Protein AF-A1DJD5-F1 (afdb_monomer_lite)

Sequence (622 aa):
MVFSSWSSSVPFLKWPAELFSNVLQCFPTTRTSRRESGWFGADLGDAKRENSIMDDLEFVRVWFTDTKLSPEAAVWHHALDDVVKLIVPLPCQGGYIKYKKLADIAVDKDGVERVRRRYEAVRSLPLGSEDPMVVAQKPRDLTLKRVEACKQLLDAYHGRLAENDFDDQGRTWLERRLQWIVKELDTLQNSVQTVRIWYPICRRPLMRDAEIKGIGDVILAEVHLEDPSNVYAPVYSNRRPAGAMLVDLAVLPEHAATVRSKYLPVKNFAPFSGDDPLVYLDPGDDTDLKRALAFRKIISRYDRARRIRQSRGQIPGPENELISNWFSKCMTELEGRIKAIHGYETIRVWCSSHQKHPMASVRSKGLHDVVRAAVPLQDPNYRRVADDKTVHPEGAILVELAVHEEGVRRVVRQYGPPGFFPMSDDDPVVLSQPGKTMEDKRIAAYADLLGRYSRYLREERLGPMAKVWVAERLAGIENELSVIHPNRLETIRIRCPRYQSHPWEIIQKLDLGDVVREVVPLEDRLISQESIQVDLAVEPSGISRVGQLCELVKFQRLSEDDPIIQMQPDGDPHMRKFNGYNHVLRQFKEARALRQIDGALMFWYEKEIMDLESRIRRLGYV

pLDDT: mean 74.81, std 18.0, range [21.97, 95.5]

Radius of gyration: 34.02 Å; chains: 1; bounding box: 76×80×105 Å

Secondary structure (DSSP, 8-state):
-------------------------------------------S--TTTHHHHTT-EEEEEEEE--SSS-HHHHHHTTT-TTTEEEEEEEEEE-SS-TTPEEEEEEEEGGGHHHHHHHSEE--SPTTSTT-HHHHT-S-SSHHHHHHHHHHHHHHHHHHHHHH--S-HHHHHHHHHHHHHHHHHHHHHHT-PEEEEEEEETTS--HHHHHHHTT-TTSEEEEEE-S-GGGGGS---STTSPTTEEEEEEEE-TTTHHHHHHHSEE-TTPPTTSTTSHHHHTS-SS-HHHHHHHHHHHHHHHHHHHHHHHHHT-PPPSHHHHHHHHHHHHHHHHHHHHHHHHH-EEEEEEEEETTSSSHHHHHHHTT-TTTEEEEEE-S-TT-PPPTT--S-PPTTEEEEEEEEEGGGHHHHHHHH---SS-TTSTT-HHHHTS--SSHHHHHHHHHHHHHHHHHHHHHHS---HHHHHHHHHHHHHHHHHHHHHS----EEEEEEEE-SS--HHHHHHHTT-TTTEEEEEE-S-TTS--SEEEEEEEE-TTTHHHHHHHSEE--S-TTSTT-HHHHTSPSS-HHHHHHHHHHHHHHHHHHHHHH----HHHHHHHHHHHHHHHHHHHHTT--

Organism: Neosartorya fischeri (strain ATCC 1020 / DSM 3700 / CBS 544.65 / FGSC A1164 / JCM 1740 / NRRL 181 / WB 181) (NCBI:txid331117)

Foldseek 3Di:
DDDDDDDDDDDDDDDDDDDDDDDDDDDDDDDDDDDDDDDDDDDPPPPVPVVVVLVQWDKWKFKDQAQVDDPVRVCVVLVLVVWWQDKQWAPFADPPRRRITIIMTITGNVSRVVCVVRTVTDPDDVLDQPHRQLVPDDDPDSLQSSLNSLVSVLVSLVVRLVVVPHDVSVNVVSVVVNVVSVVVNVCSLQQWDKFKFWDQPVPDPPLVLCVVLVRSVFFLFKFFLDDLLCLPPPPPDPQHDRRIGIMITGGGPVCSVVVCVSGPGNPPDPPLDLPHPLLVPDDDDDSLLSSLVSLVSRLLRLVLRLVLQVVVPDDDGSSNSSSVSVSVVSNVVSVVSNCVSLQWDKAKFWAALVDVASVVSCVVLVNVVFWQDKFFLDDSPDDDDPPDPQPHDPRTTIIIIGGHPVCPVVVCVRGPHRPDDPLDLSDPLQVVADDPDSLRSSLRSLVSLLVRLVCCLPPDPGDSSSNSVSVVSNVVSVVVNLVSPVAQWDKFKFKAFPPPDDPVVLCVVLVNPVFWPDWQWQDDPPDDDRITMIITGGGPVCPVSCVVRTHTDPDDPLDLPHVLLVPDPDDDSLVSSLVSLVSNLVSLVVRCSVRVGTSNVVVVSVVSNVVSVVVNVVSVPD

Structure (mmCIF, N/CA/C/O backbone):
data_AF-A1DJD5-F1
#
_entry.id   AF-A1DJD5-F1
#
loop_
_atom_site.group_PDB
_atom_site.id
_atom_site.type_symbol
_atom_site.label_atom_id
_atom_site.label_alt_id
_atom_site.label_comp_id
_atom_site.label_asym_id
_atom_site.label_entity_id
_atom_site.label_seq_id
_atom_site.pdbx_PDB_ins_code
_atom_site.Cartn_x
_atom_site.Cartn_y
_atom_site.Cartn_z
_atom_site.occupancy
_atom_site.B_iso_or_equiv
_atom_site.auth_seq_id
_atom_site.auth_comp_id
_atom_site.auth_asym_id
_atom_site.auth_atom_id
_atom_site.pdbx_PDB_model_num
ATOM 1 N N . MET A 1 1 ? -11.455 51.670 11.352 1.00 24.66 1 MET A N 1
ATOM 2 C CA . MET A 1 1 ? -12.186 51.792 10.069 1.00 24.66 1 MET A CA 1
ATOM 3 C C . MET A 1 1 ? -12.316 50.372 9.504 1.00 24.66 1 MET A C 1
ATOM 5 O O . MET A 1 1 ? -11.353 49.640 9.667 1.00 24.66 1 MET A O 1
ATOM 9 N N . VAL A 1 2 ? -13.462 49.827 9.060 1.00 21.97 2 VAL A N 1
ATOM 10 C CA . VAL A 1 2 ? -14.613 50.386 8.300 1.00 21.97 2 VAL A CA 1
ATOM 11 C C . VAL A 1 2 ? -14.213 50.634 6.832 1.00 21.97 2 VAL A C 1
ATOM 13 O O . VAL A 1 2 ? -13.339 51.462 6.626 1.00 21.97 2 VAL A O 1
ATOM 16 N N . PHE A 1 3 ? -14.770 49.976 5.797 1.00 22.42 3 PHE A N 1
ATOM 17 C CA . PHE A 1 3 ? -15.820 48.927 5.741 1.00 22.42 3 PHE A CA 1
ATOM 18 C C . PHE A 1 3 ? -15.825 48.208 4.359 1.00 22.42 3 PHE A C 1
ATOM 20 O O . PHE A 1 3 ? -15.848 48.904 3.351 1.00 22.42 3 PHE A O 1
ATOM 27 N N . SER A 1 4 ? -16.003 46.873 4.310 1.00 23.47 4 SER A N 1
ATOM 28 C CA . SER A 1 4 ? -16.688 46.117 3.212 1.00 23.47 4 SER A CA 1
ATOM 29 C C . SER A 1 4 ? -16.109 46.179 1.758 1.00 23.47 4 SER A C 1
ATOM 31 O O . SER A 1 4 ? -15.113 46.851 1.536 1.00 23.47 4 SER A O 1
ATOM 33 N N . SER A 1 5 ? -16.602 45.469 0.720 1.00 23.22 5 SER A N 1
ATOM 34 C CA . SER A 1 5 ? -17.782 44.580 0.550 1.00 23.22 5 SER A CA 1
ATOM 35 C C . SER A 1 5 ? -17.567 43.467 -0.522 1.00 23.22 5 SER A C 1
ATOM 37 O O . SER A 1 5 ? -16.510 43.404 -1.144 1.00 23.22 5 SER A O 1
ATOM 39 N N . TRP A 1 6 ? -18.564 42.580 -0.697 1.00 23.50 6 TRP A N 1
ATOM 40 C CA . TRP A 1 6 ? -18.697 41.510 -1.722 1.00 23.50 6 TRP A CA 1
ATOM 41 C C . TRP A 1 6 ? -18.630 42.034 -3.186 1.00 23.50 6 TRP A C 1
ATOM 43 O O . TRP A 1 6 ? -18.675 43.238 -3.390 1.00 23.50 6 TRP A O 1
ATOM 53 N N . SER A 1 7 ? -18.525 41.247 -4.272 1.00 21.98 7 SER A N 1
ATOM 54 C CA . SER A 1 7 ? -19.247 40.008 -4.663 1.00 21.98 7 SER A CA 1
ATOM 55 C C . SER A 1 7 ? -18.578 39.352 -5.894 1.00 21.98 7 SER A C 1
ATOM 57 O O . SER A 1 7 ? -18.261 40.051 -6.848 1.00 21.98 7 SER A O 1
ATOM 59 N N . SER A 1 8 ? -18.214 38.064 -5.910 1.00 24.05 8 SER A N 1
ATOM 60 C CA . SER A 1 8 ? -19.043 36.883 -6.252 1.00 24.05 8 SER A CA 1
ATOM 61 C C . SER A 1 8 ? -19.741 36.886 -7.632 1.00 24.05 8 SER A C 1
ATOM 63 O O . SER A 1 8 ? -20.868 37.361 -7.750 1.00 24.05 8 SER A O 1
ATOM 65 N N . SER A 1 9 ? -19.138 36.242 -8.642 1.00 22.78 9 SER A N 1
ATOM 66 C CA . SER A 1 9 ? -19.851 35.466 -9.684 1.00 22.78 9 SER A CA 1
ATOM 67 C C . SER A 1 9 ? -18.887 34.598 -10.518 1.00 22.78 9 SER A C 1
ATOM 69 O O . SER A 1 9 ? -17.707 34.912 -10.641 1.00 22.78 9 SER A O 1
ATOM 71 N N . VAL A 1 10 ? -19.400 33.492 -11.070 1.00 28.06 10 VAL A N 1
ATOM 72 C CA . VAL A 1 10 ? -18.740 32.591 -12.037 1.00 28.06 10 VAL A CA 1
ATOM 73 C C . VAL A 1 10 ? -19.784 32.250 -13.102 1.00 28.06 10 VAL A C 1
ATOM 75 O O . VAL A 1 10 ? -20.898 31.872 -12.733 1.00 28.06 10 VAL A O 1
ATOM 78 N N . PRO A 1 11 ? -19.469 32.392 -14.403 1.00 30.88 11 PRO A N 1
ATOM 79 C CA . PRO A 1 11 ? -19.677 31.249 -15.299 1.00 30.88 11 PRO A CA 1
ATOM 80 C C . PRO A 1 11 ? -18.673 31.124 -16.468 1.00 30.88 11 PRO A C 1
ATOM 82 O O . PRO A 1 11 ? -18.339 32.092 -17.134 1.00 30.88 11 PRO A O 1
ATOM 85 N N . PHE A 1 12 ? -18.296 29.871 -16.742 1.00 23.23 12 PHE A N 1
ATOM 86 C CA . PHE A 1 12 ? -18.149 29.222 -18.059 1.00 23.23 12 PHE A CA 1
ATOM 87 C C . PHE A 1 12 ? -17.576 29.955 -19.303 1.00 23.23 12 PHE A C 1
ATOM 89 O O . PHE A 1 12 ? -18.143 30.913 -19.815 1.00 23.23 12 PHE A O 1
ATOM 96 N N . LEU A 1 13 ? -16.688 29.192 -19.965 1.00 24.34 13 LEU A N 1
ATOM 97 C CA . LEU A 1 13 ? -16.557 28.988 -21.424 1.00 24.34 13 LEU A CA 1
ATOM 98 C C . LEU A 1 13 ? -15.746 29.963 -22.304 1.00 24.34 13 LEU A C 1
ATOM 100 O O . LEU A 1 13 ? -15.807 31.178 -22.191 1.00 24.34 13 LEU A O 1
ATOM 104 N N . LYS A 1 14 ? -15.152 29.313 -23.322 1.00 23.42 14 LYS A N 1
ATOM 105 C CA . LYS A 1 14 ? -14.666 29.796 -24.629 1.00 23.42 14 LYS A CA 1
ATOM 106 C C . LYS A 1 14 ? -13.317 30.532 -24.700 1.00 23.42 14 LYS A C 1
ATOM 108 O O . LYS A 1 14 ? -13.156 31.666 -24.271 1.00 23.42 14 LYS A O 1
ATOM 113 N N . TRP A 1 15 ? -12.409 29.881 -25.436 1.00 28.31 15 TRP A N 1
ATOM 114 C CA . TRP A 1 15 ? -11.473 30.509 -26.380 1.00 28.31 15 TRP A CA 1
ATOM 115 C C . TRP A 1 15 ? -12.138 31.652 -27.166 1.00 28.31 15 TRP A C 1
ATOM 117 O O . TRP A 1 15 ? -13.310 31.545 -27.543 1.00 28.31 15 TRP A O 1
ATOM 127 N N . PRO A 1 16 ? -11.343 32.642 -27.581 1.00 30.08 16 PRO A N 1
ATOM 128 C CA . PRO A 1 16 ? -11.193 32.819 -29.025 1.00 30.08 16 PRO A CA 1
ATOM 129 C C . PRO A 1 16 ? -9.729 32.747 -29.480 1.00 30.08 16 PRO A C 1
ATOM 131 O O . PRO A 1 16 ? -8.800 32.800 -28.675 1.00 30.08 16 PRO A O 1
ATOM 134 N N . ALA A 1 17 ? -9.556 32.615 -30.793 1.00 25.42 17 ALA A N 1
ATOM 135 C CA . ALA A 1 17 ? -8.291 32.828 -31.489 1.00 25.42 17 ALA A CA 1
ATOM 136 C C . ALA A 1 17 ? -8.179 34.296 -31.971 1.00 25.42 17 ALA A C 1
ATOM 138 O O . ALA A 1 17 ? -8.993 35.137 -31.595 1.00 25.42 17 ALA A O 1
ATOM 139 N N . GLU A 1 18 ? -7.226 34.535 -32.879 1.00 24.84 18 GLU A N 1
ATOM 140 C CA . GLU A 1 18 ? -6.968 35.767 -33.648 1.00 24.84 18 GLU A CA 1
ATOM 141 C C . GLU A 1 18 ? -6.080 36.854 -33.011 1.00 24.84 18 GLU A C 1
ATOM 143 O O . GLU A 1 18 ? -5.859 36.910 -31.805 1.00 24.84 18 GLU A O 1
ATOM 148 N N . LEU A 1 19 ? -5.587 37.717 -33.915 1.00 24.62 19 LEU A N 1
ATOM 149 C CA . LEU A 1 19 ? -4.573 38.773 -33.780 1.00 24.62 19 LEU A CA 1
ATOM 150 C C . LEU A 1 19 ? -3.122 38.250 -33.612 1.00 24.62 19 LEU A C 1
ATOM 152 O O . LEU A 1 19 ? -2.818 37.519 -32.680 1.00 24.62 19 LEU A O 1
ATOM 156 N N . PHE A 1 20 ? -2.157 38.581 -34.482 1.00 24.91 20 PHE A N 1
ATOM 157 C CA . PHE A 1 20 ? -2.116 39.607 -35.544 1.00 24.91 20 PHE A CA 1
ATOM 158 C C . PHE A 1 20 ? -1.766 39.063 -36.941 1.00 24.91 20 PHE A C 1
ATOM 160 O O . PHE A 1 20 ? -1.206 37.982 -37.094 1.00 24.91 20 PHE A O 1
ATOM 167 N N . SER A 1 21 ? -2.085 39.865 -37.963 1.00 23.66 21 SER A N 1
ATOM 168 C CA . SER A 1 21 ? -1.764 39.644 -39.380 1.00 23.66 21 SER A CA 1
ATOM 169 C C . SER A 1 21 ? -1.191 40.928 -40.004 1.00 23.66 21 SER A C 1
ATOM 171 O O . SER A 1 21 ? -1.420 42.015 -39.468 1.00 23.66 21 SER A O 1
ATOM 173 N N . ASN A 1 22 ? -0.529 40.800 -41.164 1.00 24.27 22 ASN A N 1
ATOM 174 C CA . ASN A 1 22 ? 0.211 41.839 -41.911 1.00 24.27 22 ASN A CA 1
ATOM 175 C C . ASN A 1 22 ? 1.535 42.255 -41.217 1.00 24.27 22 ASN A C 1
ATOM 177 O O . ASN A 1 22 ? 1.648 42.196 -40.000 1.00 24.27 22 ASN A O 1
ATOM 181 N N . VAL A 1 23 ? 2.621 42.621 -41.913 1.00 24.23 23 VAL A N 1
ATOM 182 C CA . VAL A 1 23 ? 2.750 43.440 -43.142 1.00 24.23 23 VAL A CA 1
ATOM 183 C C . VAL A 1 23 ? 3.445 42.704 -44.307 1.00 24.23 23 VAL A C 1
ATOM 185 O O . VAL A 1 23 ? 4.134 41.707 -44.116 1.00 24.23 23 VAL A O 1
ATOM 188 N N . LEU A 1 24 ? 3.239 43.204 -45.532 1.00 23.75 24 LEU A N 1
ATOM 189 C CA . LEU A 1 24 ? 3.688 42.635 -46.810 1.00 23.75 24 LEU A CA 1
ATOM 190 C C . LEU A 1 24 ? 4.757 43.499 -47.524 1.00 23.75 24 LEU A C 1
ATOM 192 O O . LEU A 1 24 ? 4.820 44.704 -47.314 1.00 23.75 24 LEU A O 1
ATOM 196 N N . GLN A 1 25 ? 5.463 42.863 -48.472 1.00 25.53 25 GLN A N 1
ATOM 197 C CA . GLN A 1 25 ? 6.213 43.431 -49.616 1.00 25.53 25 GLN A CA 1
ATOM 198 C C . GLN A 1 25 ? 7.536 44.196 -49.380 1.00 25.53 25 GLN A C 1
ATOM 200 O O . GLN A 1 25 ? 7.560 45.338 -48.941 1.00 25.53 25 GLN A O 1
ATOM 205 N N . CYS A 1 26 ? 8.620 43.619 -49.920 1.00 22.16 26 CYS A N 1
ATOM 206 C CA . CYS A 1 26 ? 9.305 44.166 -51.104 1.00 22.16 26 CYS A CA 1
ATOM 207 C C . CYS A 1 26 ? 10.002 43.031 -51.903 1.00 22.16 26 CYS A C 1
ATOM 209 O O . CYS A 1 26 ? 10.323 41.986 -51.345 1.00 22.16 26 CYS A O 1
ATOM 211 N N . PHE A 1 27 ? 10.173 43.215 -53.216 1.00 22.50 27 PHE A N 1
ATOM 212 C CA . PHE A 1 27 ? 10.623 42.231 -54.234 1.00 22.50 27 PHE A CA 1
ATOM 213 C C . PHE A 1 27 ? 11.872 42.763 -54.992 1.00 22.50 27 PHE A C 1
ATOM 215 O O . PHE A 1 27 ? 12.262 43.897 -54.704 1.00 22.50 27 PHE A O 1
ATOM 222 N N . PRO A 1 28 ? 12.454 42.088 -56.022 1.00 35.75 28 PRO A N 1
ATOM 223 C CA . PRO A 1 28 ? 12.360 40.691 -56.510 1.00 35.75 28 PRO A CA 1
ATOM 224 C C . PRO A 1 28 ? 13.765 40.005 -56.405 1.00 35.75 28 PRO A C 1
ATOM 226 O O . PRO A 1 28 ? 14.540 40.435 -55.562 1.00 35.75 28 PRO A O 1
ATOM 229 N N . THR A 1 29 ? 14.276 38.976 -57.116 1.00 24.52 29 THR A N 1
ATOM 230 C CA . THR A 1 29 ? 13.919 37.948 -58.152 1.00 24.52 29 THR A CA 1
ATOM 231 C C . THR A 1 29 ? 14.972 36.807 -57.968 1.00 24.52 29 THR A C 1
ATOM 233 O O . THR A 1 29 ? 15.960 37.043 -57.284 1.00 24.52 29 THR A O 1
ATOM 236 N N . THR A 1 30 ? 14.985 35.573 -58.500 1.00 25.64 30 THR A N 1
ATOM 237 C CA . THR A 1 30 ? 14.272 34.748 -59.519 1.00 25.64 30 THR A CA 1
ATOM 238 C C . THR A 1 30 ? 14.406 33.263 -59.032 1.00 25.64 30 THR A C 1
ATOM 240 O O . THR A 1 30 ? 14.852 33.070 -57.909 1.00 25.64 30 THR A O 1
ATOM 243 N N . ARG A 1 31 ? 14.113 32.135 -59.710 1.00 23.70 31 ARG A N 1
ATOM 244 C CA . ARG A 1 31 ? 13.677 31.745 -61.075 1.00 23.70 31 ARG A CA 1
ATOM 245 C C . ARG A 1 31 ? 12.742 30.516 -60.960 1.00 23.70 31 ARG A C 1
ATOM 247 O O . ARG A 1 31 ? 12.604 29.944 -59.887 1.00 23.70 31 ARG A O 1
ATOM 254 N N . THR A 1 32 ? 12.101 30.103 -62.052 1.00 25.36 32 THR A N 1
ATOM 255 C CA . THR A 1 32 ? 10.982 29.138 -62.069 1.00 25.36 32 THR A CA 1
ATOM 256 C C . THR A 1 32 ? 11.310 27.748 -62.623 1.00 25.36 32 THR A C 1
ATOM 258 O O . THR A 1 32 ? 11.964 27.636 -63.659 1.00 25.36 32 THR A O 1
ATOM 261 N N . SER A 1 33 ? 10.652 26.729 -62.068 1.00 25.64 33 SER A N 1
ATOM 262 C CA . SER A 1 33 ? 10.104 25.581 -62.809 1.00 25.64 33 SER A CA 1
ATOM 263 C C . SER A 1 33 ? 8.761 25.192 -62.166 1.00 25.64 33 SER A C 1
ATOM 265 O O . SER A 1 33 ? 8.623 25.308 -60.950 1.00 25.64 33 SER A O 1
ATOM 267 N N . ARG A 1 34 ? 7.744 24.831 -62.964 1.00 27.25 34 ARG A N 1
ATOM 268 C CA . ARG A 1 34 ? 6.338 24.673 -62.529 1.00 27.25 34 ARG A CA 1
ATOM 269 C C . ARG A 1 34 ? 5.587 23.682 -63.423 1.00 27.25 34 ARG A C 1
ATOM 271 O O . ARG A 1 34 ? 5.551 23.891 -64.633 1.00 27.25 34 ARG A O 1
ATOM 278 N N . ARG A 1 35 ? 4.931 22.691 -62.808 1.00 27.03 35 ARG A N 1
ATOM 279 C CA . ARG A 1 35 ? 3.678 22.033 -63.246 1.00 27.03 35 ARG A CA 1
ATOM 280 C C . ARG A 1 35 ? 3.203 21.121 -62.106 1.00 27.03 35 ARG A C 1
ATOM 282 O O . ARG A 1 35 ? 3.873 20.145 -61.809 1.00 27.03 35 ARG A O 1
ATOM 289 N N . GLU A 1 36 ? 2.297 21.563 -61.239 1.00 27.17 36 GLU A N 1
ATOM 290 C CA . GLU A 1 36 ? 0.848 21.811 -61.423 1.00 27.17 36 GLU A CA 1
ATOM 291 C C . GLU A 1 36 ? -0.002 20.570 -61.141 1.00 27.17 36 GLU A C 1
ATOM 293 O O . GLU A 1 36 ? -0.012 19.604 -61.898 1.00 27.17 36 GLU A O 1
ATOM 298 N N . SER A 1 37 ? -0.743 20.651 -60.038 1.00 32.41 37 SER A N 1
ATOM 299 C CA . SER A 1 37 ? -1.815 19.744 -59.654 1.00 32.41 37 SER A CA 1
ATOM 300 C C . SER A 1 37 ? -3.123 20.095 -60.371 1.00 32.41 37 SER A C 1
ATOM 302 O O . SER A 1 37 ? -3.439 21.267 -60.582 1.00 32.41 37 SER A O 1
ATOM 304 N N . GLY A 1 38 ? -3.916 19.072 -60.694 1.00 24.62 38 GLY A N 1
ATOM 305 C CA . GLY A 1 38 ? -5.358 19.211 -60.911 1.00 24.62 38 GLY A CA 1
ATOM 306 C C . GLY A 1 38 ? -6.099 19.038 -59.583 1.00 24.62 38 GLY A C 1
ATOM 307 O O . GLY A 1 38 ? -5.654 18.270 -58.733 1.00 24.62 38 GLY A O 1
ATOM 308 N N . TRP A 1 39 ? -7.205 19.756 -59.391 1.00 32.03 39 TRP A N 1
ATOM 309 C CA . TRP A 1 39 ? -8.000 19.752 -58.155 1.00 32.03 39 TRP A CA 1
ATOM 310 C C . TRP A 1 39 ? -9.444 19.286 -58.405 1.00 32.03 39 TRP A C 1
ATOM 312 O O . TRP A 1 39 ? -9.936 19.357 -59.528 1.00 32.03 39 TRP A O 1
ATOM 322 N N . PHE A 1 40 ? -10.116 18.927 -57.306 1.00 30.22 40 PHE A N 1
ATOM 323 C CA . PHE A 1 40 ? -11.547 18.621 -57.154 1.00 30.22 40 PHE A CA 1
ATOM 324 C C . PHE A 1 40 ? -12.080 17.281 -57.693 1.00 30.22 40 PHE A C 1
ATOM 326 O O . PHE A 1 40 ? -12.372 17.101 -58.870 1.00 30.22 40 PHE A O 1
ATOM 333 N N . GLY A 1 41 ? -12.369 16.404 -56.732 1.00 26.08 41 GLY A N 1
ATOM 334 C CA . GLY A 1 41 ? -13.349 15.322 -56.782 1.00 26.08 41 GLY A CA 1
ATOM 335 C C . GLY A 1 41 ? -13.634 14.931 -55.332 1.00 26.08 41 GLY A C 1
ATOM 336 O O . GLY A 1 41 ? -12.696 14.613 -54.607 1.00 26.08 41 GLY A O 1
ATOM 337 N N . ALA A 1 42 ? -14.876 15.065 -54.867 1.00 34.59 42 ALA A N 1
ATOM 338 C CA . ALA A 1 42 ? -15.223 14.800 -53.472 1.00 34.59 42 ALA A CA 1
ATOM 339 C C . ALA A 1 42 ? -15.762 13.377 -53.318 1.00 34.59 42 ALA A C 1
ATOM 341 O O . ALA A 1 42 ? -16.681 13.010 -54.045 1.00 34.59 42 ALA A O 1
ATOM 342 N N . ASP A 1 43 ? -15.260 12.632 -52.333 1.00 27.91 43 ASP A N 1
ATOM 343 C CA . ASP A 1 43 ? -15.942 11.437 -51.839 1.00 27.91 43 ASP A CA 1
ATOM 344 C C . ASP A 1 43 ? -15.674 11.222 -50.341 1.00 27.91 43 ASP A C 1
ATOM 346 O O . ASP A 1 43 ? -14.530 11.196 -49.884 1.00 27.91 43 ASP A O 1
ATOM 350 N N . LEU A 1 44 ? -16.744 11.068 -49.558 1.00 35.59 44 LEU A N 1
ATOM 351 C CA . LEU A 1 44 ? -16.693 10.794 -48.114 1.00 35.59 44 LEU A CA 1
ATOM 352 C C . LEU A 1 44 ? -16.522 9.280 -47.886 1.00 35.59 44 LEU A C 1
ATOM 354 O O . LEU A 1 44 ? -17.408 8.616 -47.349 1.00 35.59 44 LEU A O 1
ATOM 358 N N . GLY A 1 45 ? -15.399 8.730 -48.368 1.00 32.97 45 GLY A N 1
ATOM 359 C CA . GLY A 1 45 ? -15.262 7.288 -48.624 1.00 32.97 45 GLY A CA 1
ATOM 360 C C . GLY A 1 45 ? -14.157 6.509 -47.895 1.00 32.97 45 GLY A C 1
ATOM 361 O O . GLY A 1 45 ? -14.327 5.306 -47.717 1.00 32.97 45 GLY A O 1
ATOM 362 N N . ASP A 1 46 ? -13.052 7.133 -47.456 1.00 36.19 46 ASP A N 1
ATOM 363 C CA . ASP A 1 46 ? -11.790 6.387 -47.217 1.00 36.19 46 ASP A CA 1
ATOM 364 C C . ASP A 1 46 ? -11.269 6.290 -45.762 1.00 36.19 46 ASP A C 1
ATOM 366 O O . ASP A 1 46 ? -10.205 5.718 -45.525 1.00 36.19 46 ASP A O 1
ATOM 370 N N . ALA A 1 47 ? -12.061 6.673 -44.749 1.00 39.59 47 ALA A N 1
ATOM 371 C CA . ALA A 1 47 ? -11.715 6.489 -43.320 1.00 39.59 47 ALA A CA 1
ATOM 372 C C . ALA A 1 47 ? -11.532 5.007 -42.883 1.00 39.59 47 ALA A C 1
ATOM 374 O O . ALA A 1 47 ? -11.096 4.708 -41.768 1.00 39.59 47 ALA A O 1
ATOM 375 N N . LYS A 1 48 ? -11.860 4.042 -43.756 1.00 34.69 48 LYS A N 1
ATOM 376 C CA . LYS A 1 48 ? -11.546 2.611 -43.580 1.00 34.69 48 LYS A CA 1
ATOM 377 C C . LYS A 1 48 ? -10.198 2.182 -44.174 1.00 34.69 48 LYS A C 1
ATOM 379 O O . LYS A 1 48 ? -9.757 1.078 -43.873 1.00 34.69 48 LYS A O 1
ATOM 384 N N . ARG A 1 49 ? -9.558 3.016 -44.995 1.00 37.94 49 ARG A N 1
ATOM 385 C CA . ARG A 1 49 ? -8.363 2.681 -45.788 1.00 37.94 49 ARG A CA 1
ATOM 386 C C . ARG A 1 49 ? -7.075 3.235 -45.183 1.00 37.94 49 ARG A C 1
ATOM 388 O O . ARG A 1 49 ? -6.051 2.559 -45.217 1.00 37.94 49 ARG A O 1
ATOM 395 N N . GLU A 1 50 ? -7.149 4.379 -44.505 1.00 38.53 50 GLU A N 1
ATOM 396 C CA . GLU A 1 50 ? -6.085 4.848 -43.598 1.00 38.53 50 GLU A CA 1
ATOM 397 C C . GLU A 1 50 ? -5.759 3.775 -42.541 1.00 38.53 50 GLU A C 1
ATOM 399 O O . GLU A 1 50 ? -4.598 3.464 -42.285 1.00 38.53 50 GLU A O 1
ATOM 404 N N . ASN A 1 51 ? -6.794 3.102 -42.024 1.00 40.41 51 ASN A N 1
ATOM 405 C CA . ASN A 1 51 ? -6.664 1.993 -41.078 1.00 40.41 51 ASN A CA 1
ATOM 406 C C . ASN A 1 51 ? -5.965 0.735 -41.640 1.00 40.41 51 ASN A C 1
ATOM 408 O O . ASN A 1 51 ? -5.533 -0.082 -40.834 1.00 40.41 51 ASN A O 1
ATOM 412 N N . SER A 1 52 ? -5.828 0.558 -42.965 1.00 45.53 52 SER A N 1
ATOM 413 C CA . SER A 1 52 ? -5.073 -0.573 -43.544 1.00 45.53 52 SER A CA 1
ATOM 414 C C . SER A 1 52 ? -3.618 -0.237 -43.881 1.00 45.53 52 SER A C 1
ATOM 416 O O . SER A 1 52 ? -2.768 -1.111 -43.784 1.00 45.53 52 SER A O 1
ATOM 418 N N . ILE A 1 53 ? -3.314 1.022 -44.219 1.00 49.97 53 ILE A N 1
ATOM 419 C CA . ILE A 1 53 ? -1.942 1.492 -44.520 1.00 49.97 53 ILE A CA 1
ATOM 420 C C . ILE A 1 53 ? -1.068 1.516 -43.243 1.00 49.97 53 ILE A C 1
ATOM 422 O O . ILE A 1 53 ? 0.161 1.459 -43.284 1.00 49.97 53 ILE A O 1
ATOM 426 N N . MET A 1 54 ? -1.709 1.552 -42.072 1.00 49.41 54 MET A N 1
ATOM 427 C CA . MET A 1 54 ? -1.067 1.517 -40.755 1.00 49.41 54 MET A CA 1
ATOM 428 C C . MET A 1 54 ? -0.323 0.214 -40.405 1.00 49.41 54 MET A C 1
ATOM 430 O O . MET A 1 54 ? 0.469 0.230 -39.459 1.00 49.41 54 MET A O 1
ATOM 434 N N . ASP A 1 55 ? -0.565 -0.890 -41.119 1.00 55.38 55 ASP A N 1
ATOM 435 C CA . ASP A 1 55 ? -0.012 -2.214 -40.788 1.00 55.38 55 ASP A CA 1
ATOM 436 C C . ASP A 1 55 ? 1.175 -2.629 -41.694 1.00 55.38 55 ASP A C 1
ATOM 438 O O . ASP A 1 55 ? 1.739 -3.713 -41.524 1.00 55.38 55 ASP A O 1
ATOM 442 N N . ASP A 1 56 ? 1.597 -1.758 -42.620 1.00 70.88 56 ASP A N 1
ATOM 443 C CA . ASP A 1 56 ? 2.689 -2.014 -43.577 1.00 70.88 56 ASP A CA 1
ATOM 444 C C . ASP A 1 56 ? 4.098 -1.636 -43.061 1.00 70.88 56 ASP A C 1
ATOM 446 O O . ASP A 1 56 ? 5.098 -1.956 -43.713 1.00 70.88 56 ASP A O 1
ATOM 450 N N . LEU A 1 57 ? 4.199 -0.993 -41.885 1.00 81.50 57 LEU A N 1
ATOM 451 C CA . LEU A 1 57 ? 5.472 -0.583 -41.273 1.00 81.50 57 LEU A CA 1
ATOM 452 C C . LEU A 1 57 ? 6.010 -1.609 -40.263 1.00 81.50 57 LEU A C 1
ATOM 454 O O . LEU A 1 57 ? 5.586 -1.658 -39.103 1.00 81.50 57 LEU A O 1
ATOM 458 N N . GLU A 1 58 ? 7.013 -2.383 -40.678 1.00 85.69 58 GLU A N 1
ATOM 459 C CA . GLU A 1 58 ? 7.726 -3.324 -39.812 1.00 85.69 58 GLU A CA 1
ATOM 460 C C . GLU A 1 58 ? 8.819 -2.648 -38.961 1.00 85.69 58 GLU A C 1
ATOM 462 O O . GLU A 1 58 ? 9.373 -1.597 -39.287 1.00 85.69 58 GLU A O 1
ATOM 467 N N . PHE A 1 59 ? 9.140 -3.290 -37.836 1.00 87.62 59 PHE A N 1
ATOM 468 C CA . PHE A 1 59 ? 10.135 -2.853 -36.858 1.00 87.62 59 PHE A CA 1
ATOM 469 C C . PHE A 1 59 ? 11.465 -3.596 -37.056 1.00 87.62 59 PHE A C 1
ATOM 471 O O . PHE A 1 59 ? 11.499 -4.830 -37.007 1.00 87.62 59 PHE A O 1
ATOM 478 N N . VAL A 1 60 ? 12.581 -2.871 -37.193 1.00 89.25 60 VAL A N 1
ATOM 479 C CA . VAL A 1 60 ? 13.928 -3.467 -37.246 1.00 89.25 60 VAL A CA 1
ATOM 480 C C . VAL A 1 60 ? 14.899 -2.719 -36.326 1.00 89.25 60 VAL A C 1
ATOM 482 O O . VAL A 1 60 ? 15.228 -1.560 -36.559 1.00 89.25 60 VAL A O 1
ATOM 485 N N . ARG A 1 61 ? 15.406 -3.404 -35.294 1.00 91.81 61 ARG A N 1
ATOM 486 C CA . ARG A 1 61 ? 16.484 -2.920 -34.413 1.00 91.81 61 ARG A CA 1
ATOM 487 C C . ARG A 1 61 ? 17.843 -3.279 -35.013 1.00 91.81 61 ARG A C 1
ATOM 489 O O . ARG A 1 61 ? 18.084 -4.453 -35.303 1.00 91.81 61 ARG A O 1
ATOM 496 N N . VAL A 1 62 ? 18.736 -2.307 -35.200 1.00 91.06 62 VAL A N 1
ATOM 497 C CA . VAL A 1 62 ? 20.036 -2.522 -35.870 1.00 91.06 62 VAL A CA 1
ATOM 498 C C . VAL A 1 62 ? 21.199 -1.806 -35.185 1.00 91.06 62 VAL A C 1
ATOM 500 O O . VAL A 1 62 ? 21.023 -0.789 -34.512 1.00 91.06 62 VAL A O 1
ATOM 503 N N . TRP A 1 63 ? 22.410 -2.313 -35.419 1.00 89.31 63 TRP A N 1
ATOM 504 C CA . TRP A 1 63 ? 23.651 -1.598 -35.136 1.00 89.31 63 TRP A CA 1
ATOM 505 C C . TRP A 1 63 ? 24.161 -0.832 -36.360 1.00 89.31 63 TRP A C 1
ATOM 507 O O . TRP A 1 63 ? 24.449 -1.417 -37.407 1.00 89.31 63 TRP A O 1
ATOM 517 N N . PHE A 1 64 ? 24.388 0.465 -36.176 1.00 86.25 64 PHE A N 1
ATOM 518 C CA . PHE A 1 64 ? 25.155 1.311 -37.083 1.00 86.25 64 PHE A CA 1
ATOM 519 C C . PHE A 1 64 ? 26.641 1.212 -36.738 1.00 86.25 64 PHE A C 1
ATOM 521 O O . PHE A 1 64 ? 27.026 1.430 -35.589 1.00 86.25 64 PHE A O 1
ATOM 528 N N . THR A 1 65 ? 27.479 0.877 -37.721 1.00 79.94 65 THR A N 1
ATOM 529 C CA . THR A 1 65 ? 28.921 0.625 -37.531 1.00 79.94 65 THR A CA 1
ATOM 530 C C . THR A 1 65 ? 29.825 1.824 -37.827 1.00 79.94 65 THR A C 1
ATOM 532 O O . THR A 1 65 ? 31.002 1.777 -37.475 1.00 79.94 65 THR A O 1
ATOM 535 N N . ASP A 1 66 ? 29.312 2.881 -38.465 1.00 74.12 66 ASP A N 1
ATOM 536 C CA . ASP A 1 66 ? 30.054 4.132 -38.665 1.00 74.12 66 ASP A CA 1
ATOM 537 C C . ASP A 1 66 ? 29.885 5.057 -37.447 1.00 74.12 66 ASP A C 1
ATOM 539 O O . ASP A 1 66 ? 28.775 5.358 -37.004 1.00 74.12 66 ASP A O 1
ATOM 543 N N . THR A 1 67 ? 31.005 5.516 -36.893 1.00 65.19 67 THR A N 1
ATOM 544 C CA . THR A 1 67 ? 31.046 6.419 -35.738 1.00 65.19 67 THR A CA 1
ATOM 545 C C . THR A 1 67 ? 30.793 7.874 -36.098 1.00 65.19 67 THR A C 1
ATOM 547 O O . THR A 1 67 ? 30.260 8.617 -35.269 1.00 65.19 67 THR A O 1
ATOM 550 N N . LYS A 1 68 ? 31.189 8.286 -37.306 1.00 71.31 68 LYS A N 1
ATOM 551 C CA . LYS A 1 68 ? 31.194 9.677 -37.774 1.00 71.31 68 LYS A CA 1
ATOM 552 C C . LYS A 1 68 ? 29.810 10.130 -38.218 1.00 71.31 68 LYS A C 1
ATOM 554 O O . LYS A 1 68 ? 29.481 11.301 -38.070 1.00 71.31 68 LYS A O 1
ATOM 559 N N . LEU A 1 69 ? 29.008 9.201 -38.731 1.00 72.31 69 LEU A N 1
ATOM 560 C CA . LEU A 1 69 ? 27.638 9.445 -39.169 1.00 72.31 69 LEU A CA 1
ATOM 561 C C . LEU A 1 69 ? 26.648 9.300 -38.006 1.00 72.31 69 LEU A C 1
ATOM 563 O O . LEU A 1 69 ? 26.856 8.499 -37.090 1.00 72.31 69 LEU A O 1
ATOM 567 N N . SER A 1 70 ? 25.557 10.061 -38.033 1.00 79.19 70 SER A N 1
ATOM 568 C CA . SER A 1 70 ? 24.362 9.732 -37.248 1.00 79.19 70 SER A CA 1
ATOM 569 C C . SER A 1 70 ? 23.600 8.570 -37.917 1.00 79.19 70 SER A C 1
ATOM 571 O O . SER A 1 70 ? 23.870 8.278 -39.089 1.00 79.19 70 SER A O 1
ATOM 573 N N . PRO A 1 71 ? 22.673 7.885 -37.221 1.00 79.25 71 PRO A N 1
ATOM 574 C CA . PRO A 1 71 ? 21.828 6.857 -37.836 1.00 79.25 71 PRO A CA 1
ATOM 575 C C . PRO A 1 71 ? 21.096 7.358 -39.092 1.00 79.25 71 PRO A C 1
ATOM 577 O O . PRO A 1 71 ? 21.053 6.668 -40.107 1.00 79.25 71 PRO A O 1
ATOM 580 N N . GLU A 1 72 ? 20.620 8.603 -39.060 1.00 78.50 72 GLU A N 1
ATOM 581 C CA . GLU A 1 72 ? 19.921 9.278 -40.157 1.00 78.50 72 GLU A CA 1
ATOM 582 C C . GLU A 1 72 ? 20.869 9.497 -41.340 1.00 78.50 72 GLU A C 1
ATOM 584 O O . GLU A 1 72 ? 20.600 9.043 -42.451 1.00 78.50 72 GLU A O 1
ATOM 589 N N . ALA A 1 73 ? 22.031 10.117 -41.103 1.00 77.38 73 ALA A N 1
ATOM 590 C CA . ALA A 1 73 ? 23.036 10.336 -42.142 1.00 77.38 73 ALA A CA 1
ATOM 591 C C . ALA A 1 73 ? 23.517 9.013 -42.770 1.00 77.38 73 ALA A C 1
ATOM 593 O O . ALA A 1 73 ? 23.764 8.949 -43.973 1.00 77.38 73 ALA A O 1
ATOM 594 N N . ALA A 1 74 ? 23.613 7.940 -41.982 1.00 77.06 74 ALA A N 1
ATOM 595 C CA . ALA A 1 74 ? 23.985 6.614 -42.464 1.00 77.06 74 ALA A CA 1
ATOM 596 C C . ALA A 1 74 ? 22.890 5.915 -43.295 1.00 77.06 74 ALA A C 1
ATOM 598 O O . ALA A 1 74 ? 23.230 5.037 -44.090 1.00 77.06 74 ALA A O 1
ATOM 599 N N . VAL A 1 75 ? 21.613 6.291 -43.151 1.00 79.25 75 VAL A N 1
ATOM 600 C CA . VAL A 1 75 ? 20.510 5.858 -44.035 1.00 79.25 75 VAL A CA 1
ATOM 601 C C . VAL A 1 75 ? 20.557 6.613 -45.365 1.00 79.25 75 VAL A C 1
ATOM 603 O O . VAL A 1 75 ? 20.577 5.972 -46.419 1.00 79.25 75 VAL A O 1
ATOM 606 N N . TRP A 1 76 ? 20.719 7.942 -45.335 1.00 75.81 76 TRP A N 1
ATOM 607 C CA . TRP A 1 76 ? 20.932 8.757 -46.543 1.00 75.81 76 TRP A CA 1
ATOM 608 C C . TRP A 1 76 ? 22.154 8.288 -47.353 1.00 75.81 76 TRP A C 1
ATOM 610 O O . TRP A 1 76 ? 22.075 8.108 -48.567 1.00 75.81 76 TRP A O 1
ATOM 620 N N . HIS A 1 77 ? 23.281 7.997 -46.692 1.00 74.44 77 HIS A N 1
ATOM 621 C CA . HIS A 1 77 ? 24.497 7.487 -47.342 1.00 74.44 77 HIS A CA 1
ATOM 622 C C . HIS A 1 77 ? 24.371 6.071 -47.942 1.00 74.44 77 HIS A C 1
ATOM 624 O O . HIS A 1 77 ? 25.327 5.588 -48.560 1.00 74.44 77 HIS A O 1
ATOM 630 N N . HIS A 1 78 ? 23.243 5.378 -47.767 1.00 76.44 78 HIS A N 1
ATOM 631 C CA . HIS A 1 78 ? 23.025 4.021 -48.277 1.00 76.44 78 HIS A CA 1
ATOM 632 C C . HIS A 1 78 ? 21.837 3.880 -49.240 1.00 76.44 78 HIS A C 1
ATOM 634 O O . HIS A 1 78 ? 21.591 2.756 -49.680 1.00 76.44 78 HIS A O 1
ATOM 640 N N . ALA A 1 79 ? 21.173 4.981 -49.623 1.00 79.50 79 ALA A N 1
ATOM 641 C CA . ALA A 1 79 ? 19.990 4.980 -50.495 1.00 79.50 79 ALA A CA 1
ATOM 642 C C . ALA A 1 79 ? 18.902 4.014 -49.977 1.00 79.50 79 ALA A C 1
ATOM 644 O O . ALA A 1 79 ? 18.534 3.013 -50.604 1.00 79.50 79 ALA A O 1
ATOM 645 N N . LEU A 1 80 ? 18.478 4.283 -48.741 1.00 81.38 80 LEU A N 1
ATOM 646 C CA . LEU A 1 80 ? 17.408 3.581 -48.026 1.00 81.38 80 LEU A CA 1
ATOM 647 C C . LEU A 1 80 ? 16.290 4.548 -47.591 1.00 81.38 80 LEU A C 1
ATOM 649 O O . LEU A 1 80 ? 15.369 4.142 -46.892 1.00 81.38 80 LEU A O 1
ATOM 653 N N . ASP A 1 81 ? 16.369 5.807 -48.018 1.00 77.00 81 ASP A N 1
ATOM 654 C CA . ASP A 1 81 ? 15.396 6.888 -47.831 1.00 77.00 81 ASP A CA 1
ATOM 655 C C . ASP A 1 81 ? 14.044 6.626 -48.519 1.00 77.00 81 ASP A C 1
ATOM 657 O O . ASP A 1 81 ? 13.023 7.173 -48.112 1.00 77.00 81 ASP A O 1
ATOM 661 N N . ASP A 1 82 ? 14.001 5.728 -49.505 1.00 81.12 82 ASP A N 1
ATOM 662 C CA . ASP A 1 82 ? 12.755 5.245 -50.102 1.00 81.12 82 ASP A CA 1
ATOM 663 C C . ASP A 1 82 ? 11.989 4.268 -49.186 1.00 81.12 82 ASP A C 1
ATOM 665 O O . ASP A 1 82 ? 10.757 4.260 -49.197 1.00 81.12 82 ASP A O 1
ATOM 669 N N . VAL A 1 83 ? 12.691 3.478 -48.361 1.00 83.44 83 VAL A N 1
ATOM 670 C CA . VAL A 1 83 ? 12.107 2.391 -47.543 1.00 83.44 83 VAL A CA 1
ATOM 671 C C . VAL A 1 83 ? 12.127 2.615 -46.029 1.00 83.44 83 VAL A C 1
ATOM 673 O O . VAL A 1 83 ? 11.388 1.944 -45.311 1.00 83.44 83 VAL A O 1
ATOM 676 N N . VAL A 1 84 ? 12.956 3.526 -45.520 1.00 84.75 84 VAL A N 1
ATOM 677 C CA . VAL A 1 84 ? 13.007 3.913 -44.102 1.00 84.75 84 VAL A CA 1
ATOM 678 C C . VAL A 1 84 ? 12.119 5.134 -43.892 1.00 84.75 84 VAL A C 1
ATOM 680 O O . VAL A 1 84 ? 12.413 6.196 -44.431 1.00 84.75 84 VAL A O 1
ATOM 683 N N . LYS A 1 85 ? 11.060 5.013 -43.080 1.00 84.94 85 LYS A N 1
ATOM 684 C CA . LYS A 1 85 ? 10.194 6.162 -42.737 1.00 84.94 85 LYS A CA 1
ATOM 685 C C . LYS A 1 85 ? 10.606 6.849 -41.442 1.00 84.94 85 LYS A C 1
ATOM 687 O O . LYS A 1 85 ? 10.398 8.044 -41.279 1.00 84.94 85 LYS A O 1
ATOM 692 N N . LEU A 1 86 ? 11.182 6.092 -40.508 1.00 87.12 86 LEU A N 1
ATOM 693 C CA . LEU A 1 86 ? 11.508 6.583 -39.174 1.00 87.12 86 LEU A CA 1
ATOM 694 C C . LEU A 1 86 ? 12.753 5.898 -38.621 1.00 87.12 86 LEU A C 1
ATOM 696 O O . LEU A 1 86 ? 12.947 4.694 -38.789 1.00 87.12 86 LEU A O 1
ATOM 700 N N . ILE A 1 87 ? 13.549 6.671 -37.886 1.00 88.88 87 ILE A N 1
ATOM 701 C CA . ILE A 1 87 ? 14.683 6.193 -37.099 1.00 88.88 87 ILE A CA 1
ATOM 702 C C . ILE A 1 87 ? 14.542 6.765 -35.687 1.00 88.88 87 ILE A C 1
ATOM 704 O O . ILE A 1 87 ? 14.270 7.958 -35.523 1.00 88.88 87 ILE A O 1
ATOM 708 N N . VAL A 1 88 ? 14.728 5.910 -34.681 1.00 89.62 88 VAL A N 1
ATOM 709 C CA . VAL A 1 88 ? 14.773 6.266 -33.260 1.00 89.62 88 VAL A CA 1
ATOM 710 C C . VAL A 1 88 ? 16.140 5.844 -32.703 1.00 89.62 88 VAL A C 1
ATOM 712 O O . VAL A 1 88 ? 16.346 4.660 -32.408 1.00 89.62 88 VAL A O 1
ATOM 715 N N . PRO A 1 89 ? 17.109 6.773 -32.587 1.00 90.25 89 PRO A N 1
ATOM 716 C CA . PRO A 1 89 ? 18.403 6.501 -31.966 1.00 90.25 89 PRO A CA 1
ATOM 717 C C . PRO A 1 89 ? 18.237 6.045 -30.514 1.00 90.25 89 PRO A C 1
ATOM 719 O O . PRO A 1 89 ? 17.508 6.668 -29.744 1.00 90.25 89 PRO A O 1
ATOM 722 N N . LEU A 1 90 ? 18.924 4.971 -30.120 1.00 90.31 90 LEU A N 1
ATOM 723 C CA . LEU A 1 90 ? 18.832 4.416 -28.769 1.00 90.31 90 LEU A CA 1
ATOM 724 C C . LEU A 1 90 ? 20.113 4.684 -27.962 1.00 90.31 90 LEU A C 1
ATOM 726 O O . LEU A 1 90 ? 21.212 4.617 -28.520 1.00 90.31 90 LEU A O 1
ATOM 730 N N . PRO A 1 91 ? 20.021 4.924 -26.638 1.00 86.31 91 PRO A N 1
ATOM 731 C CA . PRO A 1 91 ? 21.166 5.278 -25.793 1.00 86.31 91 PRO A CA 1
ATOM 732 C C . PRO A 1 91 ? 22.037 4.060 -25.408 1.00 86.31 91 PRO A C 1
ATOM 734 O O . PRO A 1 91 ? 22.464 3.911 -24.266 1.00 86.31 91 PRO A O 1
ATOM 737 N N . CYS A 1 92 ? 22.335 3.182 -26.371 1.00 83.38 92 CYS A N 1
ATOM 738 C CA . CYS A 1 92 ? 23.184 2.004 -26.204 1.00 83.38 92 CYS A CA 1
ATOM 739 C C . CYS A 1 92 ? 24.356 2.015 -27.199 1.00 83.38 92 CYS A C 1
ATOM 741 O O . CYS A 1 92 ? 24.196 2.300 -28.389 1.00 83.38 92 CYS A O 1
ATOM 743 N N . GLN A 1 93 ? 25.545 1.674 -26.696 1.00 76.25 93 GLN A N 1
ATOM 744 C CA . GLN A 1 93 ? 26.779 1.544 -27.470 1.00 76.25 93 GLN A CA 1
ATOM 745 C C . GLN A 1 93 ? 27.327 0.118 -27.347 1.00 76.25 93 GLN A C 1
ATOM 747 O O . GLN A 1 93 ? 27.262 -0.491 -26.279 1.00 76.25 93 GLN A O 1
ATOM 752 N N . GLY A 1 94 ? 27.870 -0.415 -28.443 1.00 60.81 94 GLY A N 1
ATOM 753 C CA . GLY A 1 94 ? 28.288 -1.818 -28.535 1.00 60.81 94 GLY A CA 1
ATOM 754 C C . GLY A 1 94 ? 29.374 -2.242 -27.532 1.00 60.81 94 GLY A C 1
ATOM 755 O O . GLY A 1 94 ? 30.391 -1.568 -27.355 1.00 60.81 94 GLY A O 1
ATOM 756 N N . GLY A 1 95 ? 29.190 -3.415 -26.917 1.00 57.44 95 GLY A N 1
ATOM 757 C CA . GLY A 1 95 ? 30.213 -4.074 -26.097 1.00 57.44 95 GLY A CA 1
ATOM 758 C C . GLY A 1 95 ? 31.425 -4.525 -26.925 1.00 57.44 95 GLY A C 1
ATOM 759 O O . GLY A 1 95 ? 31.281 -4.880 -28.094 1.00 57.44 95 GLY A O 1
ATOM 760 N N . TYR A 1 96 ? 32.622 -4.492 -26.323 1.00 49.59 96 TYR A N 1
ATOM 761 C CA . TYR A 1 96 ? 33.956 -4.663 -26.944 1.00 49.59 96 TYR A CA 1
ATOM 762 C C . TYR A 1 96 ? 34.322 -3.681 -28.077 1.00 49.59 96 TYR A C 1
ATOM 764 O O . TYR A 1 96 ? 35.472 -3.257 -28.158 1.00 49.59 96 TYR A O 1
ATOM 772 N N . ILE A 1 97 ? 33.368 -3.263 -28.908 1.00 52.41 97 ILE A N 1
ATOM 773 C CA . ILE A 1 97 ? 33.545 -2.328 -30.018 1.00 52.41 97 ILE A CA 1
ATOM 774 C C . ILE A 1 97 ? 32.753 -1.054 -29.690 1.00 52.41 97 ILE A C 1
ATOM 776 O O . ILE A 1 97 ? 31.593 -0.925 -30.084 1.00 52.41 97 ILE A O 1
ATOM 780 N N . LYS A 1 98 ? 33.407 -0.099 -29.002 1.00 59.44 98 LYS A N 1
ATOM 781 C CA . LYS A 1 98 ? 32.880 1.213 -28.532 1.00 59.44 98 LYS A CA 1
ATOM 782 C C . LYS A 1 98 ? 32.443 2.188 -29.650 1.00 59.44 98 LYS A C 1
ATOM 784 O O . LYS A 1 98 ? 32.478 3.405 -29.489 1.00 59.44 98 LYS A O 1
ATOM 789 N N . TYR A 1 99 ? 32.100 1.654 -30.811 1.00 72.88 99 TYR A N 1
ATOM 790 C CA . TYR A 1 99 ? 31.930 2.365 -32.069 1.00 72.88 99 TYR A CA 1
ATOM 791 C C . TYR A 1 99 ? 30.579 2.076 -32.736 1.00 72.88 99 TYR A C 1
ATOM 793 O O . TYR A 1 99 ? 30.185 2.821 -33.627 1.00 72.88 99 TYR A O 1
ATOM 801 N N . LYS A 1 100 ? 29.847 1.044 -32.287 1.00 83.88 100 LYS A N 1
ATOM 802 C CA . LYS A 1 100 ? 28.492 0.758 -32.776 1.00 83.88 100 LYS A CA 1
ATOM 803 C C . LYS A 1 100 ? 27.446 1.584 -32.024 1.00 83.88 100 LYS A C 1
ATOM 805 O O . LYS A 1 100 ? 27.443 1.562 -30.792 1.00 83.88 100 LYS A O 1
ATOM 810 N N . LYS A 1 101 ? 26.545 2.247 -32.755 1.00 87.69 101 LYS A N 1
ATOM 811 C CA . LYS A 1 101 ? 25.350 2.938 -32.226 1.00 87.69 101 LYS A CA 1
ATOM 812 C C . LYS A 1 101 ? 24.119 2.064 -32.466 1.00 87.69 101 LYS A C 1
ATOM 814 O O . LYS A 1 101 ? 23.993 1.496 -33.550 1.00 87.69 101 LYS A O 1
ATOM 819 N N . LEU A 1 102 ? 23.234 1.938 -31.482 1.00 90.62 102 LEU A N 1
ATOM 820 C CA . LEU A 1 102 ? 21.970 1.211 -31.630 1.00 90.62 102 LEU A CA 1
ATOM 821 C C . LEU A 1 102 ? 20.859 2.163 -32.102 1.00 90.62 102 LEU A C 1
ATOM 823 O O . LEU A 1 102 ? 20.785 3.295 -31.626 1.00 90.62 102 LEU A O 1
ATOM 827 N N . ALA A 1 103 ? 19.971 1.706 -32.983 1.00 91.06 103 ALA A N 1
ATOM 828 C CA . ALA A 1 103 ? 18.709 2.395 -33.254 1.00 91.06 103 ALA A CA 1
ATOM 829 C C . ALA A 1 103 ? 17.583 1.403 -33.577 1.00 91.06 103 ALA A C 1
ATOM 831 O O . ALA A 1 103 ? 17.834 0.289 -34.052 1.00 91.06 103 ALA A O 1
ATOM 832 N N . ASP A 1 104 ? 16.348 1.844 -33.353 1.00 91.75 104 ASP A N 1
ATOM 833 C CA . ASP A 1 104 ? 15.156 1.234 -33.938 1.00 91.75 104 ASP A CA 1
ATOM 834 C C . ASP A 1 104 ? 14.817 1.947 -35.250 1.00 91.75 104 ASP A C 1
ATOM 836 O O . ASP A 1 104 ? 14.915 3.170 -35.339 1.00 91.75 104 ASP A O 1
ATOM 840 N N . ILE A 1 105 ? 14.410 1.189 -36.265 1.00 90.44 105 ILE A N 1
ATOM 841 C CA . ILE A 1 105 ? 14.006 1.707 -37.574 1.00 90.44 105 ILE A CA 1
ATOM 842 C C . ILE A 1 105 ? 12.596 1.195 -37.887 1.00 90.44 105 ILE A C 1
ATOM 844 O O . ILE A 1 105 ? 12.341 -0.007 -37.753 1.00 90.44 105 ILE A O 1
ATOM 848 N N . ALA A 1 106 ? 11.701 2.090 -38.315 1.00 89.81 106 ALA A N 1
ATOM 849 C CA . ALA A 1 106 ? 10.444 1.712 -38.959 1.00 89.81 106 ALA A CA 1
ATOM 850 C C . ALA A 1 106 ? 10.632 1.741 -40.480 1.00 89.81 106 ALA A C 1
ATOM 852 O O . ALA A 1 106 ? 11.103 2.736 -41.047 1.00 89.81 106 ALA A O 1
ATOM 853 N N . VAL A 1 107 ? 10.281 0.635 -41.126 1.00 89.25 107 VAL A N 1
ATOM 854 C CA . VAL A 1 107 ? 10.520 0.398 -42.552 1.00 89.25 107 VAL A CA 1
ATOM 855 C C . VAL A 1 107 ? 9.261 -0.111 -43.225 1.00 89.25 107 VAL A C 1
ATOM 857 O O . VAL A 1 107 ? 8.490 -0.842 -42.607 1.00 89.25 107 VAL A O 1
ATOM 860 N N . ASP A 1 108 ? 9.104 0.188 -44.510 1.00 86.62 108 ASP A N 1
ATOM 861 C CA . ASP A 1 108 ? 8.148 -0.551 -45.333 1.00 86.62 108 ASP A CA 1
ATOM 862 C C . ASP A 1 108 ? 8.491 -2.045 -45.302 1.00 86.62 108 ASP A C 1
ATOM 864 O O . ASP A 1 108 ? 9.664 -2.435 -45.285 1.00 86.62 108 ASP A O 1
ATOM 868 N N . LYS A 1 109 ? 7.464 -2.891 -45.344 1.00 85.06 109 LYS A N 1
ATOM 869 C CA . LYS A 1 109 ? 7.565 -4.356 -45.328 1.00 85.06 109 LYS A CA 1
ATOM 870 C C . LYS A 1 109 ? 8.603 -4.937 -46.301 1.00 85.06 109 LYS A C 1
ATOM 872 O O . LYS A 1 109 ? 9.429 -5.761 -45.910 1.00 85.06 109 LYS A O 1
ATOM 877 N N . ASP A 1 110 ? 8.636 -4.446 -47.540 1.00 84.50 110 ASP A N 1
ATOM 878 C CA . ASP A 1 110 ? 9.617 -4.862 -48.559 1.00 84.50 110 ASP A CA 1
ATOM 879 C C . ASP A 1 110 ? 11.035 -4.298 -48.303 1.00 84.50 110 ASP A C 1
ATOM 881 O O . ASP A 1 110 ? 12.042 -4.817 -48.796 1.00 84.50 110 ASP A O 1
ATOM 885 N N . GLY A 1 111 ? 11.140 -3.247 -47.486 1.00 86.00 111 GLY A N 1
ATOM 886 C CA . GLY A 1 111 ? 12.383 -2.621 -47.037 1.00 86.00 111 GLY A CA 1
ATOM 887 C C . GLY A 1 111 ? 13.135 -3.394 -45.953 1.00 86.00 111 GLY A C 1
ATOM 888 O O . GLY A 1 111 ? 14.359 -3.265 -45.849 1.00 86.00 111 GLY A O 1
ATOM 889 N N . VAL A 1 112 ? 12.443 -4.238 -45.181 1.00 88.00 112 VAL A N 1
ATOM 890 C CA . VAL A 1 112 ? 12.994 -5.013 -44.051 1.00 88.00 112 VAL A CA 1
ATOM 891 C C . VAL A 1 112 ? 14.272 -5.760 -44.429 1.00 88.00 112 VAL A C 1
ATOM 893 O O . VAL A 1 112 ? 15.289 -5.669 -43.739 1.00 88.00 112 VAL A O 1
ATOM 896 N N . GLU A 1 113 ? 14.248 -6.478 -45.549 1.00 88.62 113 GLU A N 1
ATOM 897 C CA . GLU A 1 113 ? 15.380 -7.282 -46.010 1.00 88.62 113 GLU A CA 1
ATOM 898 C C . GLU A 1 113 ? 16.506 -6.420 -46.615 1.00 88.62 113 GLU A C 1
ATOM 900 O O . GLU A 1 113 ? 17.681 -6.767 -46.490 1.00 88.62 113 GLU A O 1
ATOM 905 N N . ARG A 1 114 ? 16.197 -5.246 -47.191 1.00 89.12 114 ARG A N 1
ATOM 906 C CA . ARG A 1 114 ? 17.223 -4.270 -47.617 1.00 89.12 114 ARG A CA 1
ATOM 907 C C . ARG A 1 114 ? 17.994 -3.732 -46.410 1.00 89.12 114 ARG A C 1
ATOM 909 O O . ARG A 1 114 ? 19.224 -3.707 -46.433 1.00 89.12 114 ARG A O 1
ATOM 916 N N . VAL A 1 115 ? 17.284 -3.371 -45.341 1.00 87.44 115 VAL A N 1
ATOM 917 C CA . VAL A 1 115 ? 17.870 -2.870 -44.088 1.00 87.44 115 VAL A CA 1
ATOM 918 C C . VAL A 1 115 ? 18.671 -3.965 -43.370 1.00 87.44 115 VAL A C 1
ATOM 920 O O . VAL A 1 115 ? 19.818 -3.720 -42.995 1.00 87.44 115 VAL A O 1
ATOM 923 N N . ARG A 1 116 ? 18.150 -5.199 -43.275 1.00 88.56 116 ARG A N 1
ATOM 924 C CA . ARG A 1 116 ? 18.868 -6.359 -42.695 1.00 88.56 116 ARG A CA 1
ATOM 925 C C . ARG A 1 116 ? 20.124 -6.775 -43.471 1.00 88.56 116 ARG A C 1
ATOM 927 O O . ARG A 1 116 ? 21.031 -7.350 -42.875 1.00 88.56 116 ARG A O 1
ATOM 934 N N . ARG A 1 117 ? 20.204 -6.488 -44.776 1.00 87.06 117 ARG A N 1
ATOM 935 C CA . ARG A 1 117 ? 21.420 -6.695 -45.589 1.00 87.06 117 ARG A CA 1
ATOM 936 C C . ARG A 1 117 ? 22.465 -5.595 -45.425 1.00 87.06 117 ARG A C 1
ATOM 938 O O . ARG A 1 117 ? 23.625 -5.836 -45.758 1.00 87.06 117 ARG A O 1
ATOM 945 N N . ARG A 1 118 ? 22.078 -4.398 -44.966 1.00 86.88 118 ARG A N 1
ATOM 946 C CA . ARG A 1 118 ? 22.991 -3.250 -44.836 1.00 86.88 118 ARG A CA 1
ATOM 947 C C . ARG A 1 118 ? 23.492 -2.989 -43.424 1.00 86.88 118 ARG A C 1
ATOM 949 O O . ARG A 1 118 ? 24.648 -2.596 -43.291 1.00 86.88 118 ARG A O 1
ATOM 956 N N . TYR A 1 119 ? 22.676 -3.239 -42.405 1.00 87.38 119 TYR A N 1
ATOM 957 C CA . TYR A 1 119 ? 23.049 -3.056 -41.004 1.00 87.38 119 TYR A CA 1
ATOM 958 C C . TYR A 1 119 ? 22.965 -4.372 -40.233 1.00 87.38 119 TYR A C 1
ATOM 960 O O . TYR A 1 119 ? 22.196 -5.274 -40.566 1.00 87.38 119 TYR A O 1
ATOM 968 N N . GLU A 1 120 ? 23.755 -4.480 -39.169 1.00 87.75 120 GLU A N 1
ATOM 969 C CA . GLU A 1 120 ? 23.791 -5.665 -38.316 1.00 87.75 120 GLU A CA 1
ATOM 970 C C . GLU A 1 120 ? 22.530 -5.703 -37.441 1.00 87.75 120 GLU A C 1
ATOM 972 O O . GLU A 1 120 ? 22.460 -5.082 -36.378 1.00 87.75 120 GLU A 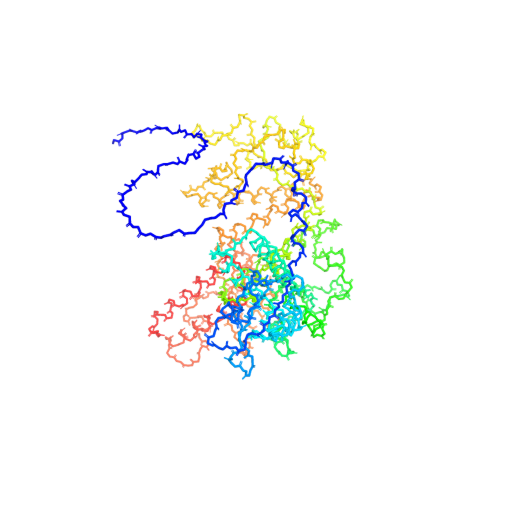O 1
ATOM 977 N N . ALA A 1 121 ? 21.502 -6.395 -37.935 1.00 87.25 121 ALA A N 1
ATOM 978 C CA . ALA A 1 121 ? 20.213 -6.518 -37.268 1.00 87.25 121 ALA A CA 1
ATOM 979 C C . ALA A 1 121 ? 20.314 -7.322 -35.963 1.00 87.25 121 ALA A C 1
ATOM 981 O O . ALA A 1 121 ? 20.864 -8.429 -35.922 1.00 87.25 121 ALA A O 1
ATOM 982 N N . VAL A 1 122 ? 19.727 -6.774 -34.902 1.00 87.00 122 VAL A N 1
ATOM 983 C CA . VAL A 1 122 ? 19.635 -7.421 -33.594 1.00 87.00 122 VAL A CA 1
ATOM 984 C C . VAL A 1 122 ? 18.604 -8.545 -33.670 1.00 87.00 122 VAL A C 1
ATOM 986 O O . VAL A 1 122 ? 17.457 -8.329 -34.054 1.00 87.00 122 VAL A O 1
ATOM 989 N N . ARG A 1 123 ? 19.038 -9.767 -33.339 1.00 84.25 123 ARG A N 1
ATOM 990 C CA . ARG A 1 123 ? 18.220 -10.990 -33.432 1.00 84.25 123 ARG A CA 1
ATOM 991 C C . ARG A 1 123 ? 17.485 -11.347 -32.140 1.00 84.25 123 ARG A C 1
ATOM 993 O O . ARG A 1 123 ? 16.572 -12.165 -32.179 1.00 84.25 123 ARG A O 1
ATOM 1000 N N . SER A 1 124 ? 17.895 -10.780 -31.009 1.00 80.62 124 SER A N 1
ATOM 1001 C CA . SER A 1 124 ? 17.202 -10.939 -29.734 1.00 80.62 124 SER A CA 1
ATOM 1002 C C . SER A 1 124 ? 15.888 -10.152 -29.734 1.00 80.62 124 SER A C 1
ATOM 1004 O O . SER A 1 124 ? 15.773 -9.096 -30.356 1.00 80.62 124 SER A O 1
ATOM 1006 N N . LEU A 1 125 ? 14.874 -10.687 -29.046 1.00 81.62 125 LEU A N 1
ATOM 1007 C CA . LEU A 1 125 ? 13.586 -10.009 -28.885 1.00 81.62 125 LEU A CA 1
ATOM 1008 C C . LEU A 1 125 ? 13.787 -8.659 -28.173 1.00 81.62 125 LEU A C 1
ATOM 1010 O O . LEU A 1 125 ? 14.550 -8.627 -27.202 1.00 81.62 125 LEU A O 1
ATOM 1014 N N . PRO A 1 126 ? 13.086 -7.580 -28.580 1.00 82.25 126 PRO A N 1
ATOM 1015 C CA . PRO A 1 126 ? 13.149 -6.294 -27.898 1.00 82.25 126 PRO A CA 1
ATOM 1016 C C . PRO A 1 126 ? 12.907 -6.437 -26.396 1.00 82.25 126 PRO A C 1
ATOM 1018 O O . PRO A 1 126 ? 11.911 -7.026 -25.979 1.00 82.25 126 PRO A O 1
ATOM 1021 N N . LEU A 1 127 ? 13.825 -5.900 -25.589 1.00 85.81 127 LEU A N 1
ATOM 1022 C CA . LEU A 1 127 ? 13.817 -6.016 -24.122 1.00 85.81 127 LEU A CA 1
ATOM 1023 C C . LEU A 1 127 ? 13.902 -7.468 -23.593 1.00 85.81 127 LEU A C 1
ATOM 1025 O O . LEU A 1 127 ? 13.522 -7.730 -22.452 1.00 85.81 127 LEU A O 1
ATOM 1029 N N . GLY A 1 128 ? 14.392 -8.427 -24.382 1.00 86.50 128 GLY A N 1
ATOM 1030 C CA . GLY A 1 128 ? 14.756 -9.773 -23.924 1.00 86.50 128 GLY A CA 1
ATOM 1031 C C . GLY A 1 128 ? 16.048 -9.797 -23.092 1.00 86.50 128 GLY A C 1
ATOM 1032 O O . GLY A 1 128 ? 16.751 -8.797 -22.978 1.00 86.50 128 GLY A O 1
ATOM 1033 N N . SER A 1 129 ? 16.406 -10.953 -22.525 1.00 86.50 129 SER A N 1
ATOM 1034 C CA . SER A 1 129 ? 17.638 -11.118 -21.725 1.00 86.50 129 SER A CA 1
ATOM 1035 C C . SER A 1 129 ? 18.936 -10.885 -22.505 1.00 86.50 129 SER A C 1
ATOM 1037 O O . SER A 1 129 ? 19.951 -10.531 -21.914 1.00 86.50 129 SER A O 1
ATOM 1039 N N . GLU A 1 130 ? 18.887 -11.064 -23.825 1.00 88.56 130 GLU A N 1
ATOM 1040 C CA . GLU A 1 130 ? 19.990 -10.840 -24.767 1.00 88.56 130 GLU A CA 1
ATOM 1041 C C . GLU A 1 130 ? 19.805 -9.550 -25.593 1.00 88.56 130 GLU A C 1
ATOM 1043 O O . GLU A 1 130 ? 20.506 -9.332 -26.582 1.00 88.56 130 GLU A O 1
ATOM 1048 N N . ASP A 1 131 ? 18.838 -8.695 -25.247 1.00 89.81 131 ASP A N 1
ATOM 1049 C CA . ASP A 1 131 ? 18.673 -7.401 -25.912 1.00 89.81 131 ASP A CA 1
ATOM 1050 C C . ASP A 1 131 ? 19.814 -6.446 -25.501 1.00 89.81 131 ASP A C 1
ATOM 1052 O O . ASP A 1 131 ? 20.086 -6.318 -24.304 1.00 89.81 131 ASP A O 1
ATOM 1056 N N . PRO A 1 132 ? 20.474 -5.737 -26.437 1.00 88.88 132 PRO A N 1
ATOM 1057 C CA . PRO A 1 132 ? 21.558 -4.809 -26.118 1.00 88.88 132 PRO A CA 1
ATOM 1058 C C . PRO A 1 132 ? 21.212 -3.734 -25.082 1.00 88.88 132 PRO A C 1
ATOM 1060 O O . PRO A 1 132 ? 22.055 -3.429 -24.236 1.00 88.88 132 PRO A O 1
ATOM 1063 N N . MET A 1 133 ? 19.984 -3.198 -25.097 1.00 90.44 133 MET A N 1
ATOM 1064 C CA . MET A 1 133 ? 19.519 -2.245 -24.087 1.00 90.44 133 MET A CA 1
ATOM 1065 C C . MET A 1 133 ? 19.508 -2.875 -22.697 1.00 90.44 133 MET A C 1
ATOM 1067 O O . MET A 1 133 ? 19.829 -2.186 -21.742 1.00 90.44 133 MET A O 1
ATOM 1071 N N . VAL A 1 134 ? 19.162 -4.159 -22.570 1.00 89.00 134 VAL A N 1
ATOM 1072 C CA . VAL A 1 134 ? 19.093 -4.887 -21.289 1.00 89.00 134 VAL A CA 1
ATOM 1073 C C . VAL A 1 134 ? 20.487 -5.325 -20.839 1.00 89.00 134 VAL A C 1
ATOM 1075 O O . VAL A 1 134 ? 20.871 -5.108 -19.689 1.00 89.00 134 VAL A O 1
ATOM 1078 N N . VAL A 1 135 ? 21.286 -5.893 -21.746 1.00 88.12 135 VAL A N 1
ATOM 1079 C CA . VAL A 1 135 ? 22.649 -6.371 -21.460 1.00 88.12 135 VAL A CA 1
ATOM 1080 C C . VAL A 1 135 ? 23.544 -5.232 -20.957 1.00 88.12 135 VAL A C 1
ATOM 1082 O O . VAL A 1 135 ? 24.297 -5.446 -20.004 1.00 88.12 135 VAL A O 1
ATOM 1085 N N . ALA A 1 136 ? 23.411 -4.028 -21.528 1.00 86.06 136 ALA A N 1
ATOM 1086 C CA . ALA A 1 136 ? 24.185 -2.842 -21.159 1.00 86.06 136 ALA A CA 1
ATOM 1087 C C . ALA A 1 136 ? 23.905 -2.290 -19.743 1.00 86.06 136 ALA A C 1
ATOM 1089 O O . ALA A 1 136 ? 24.712 -1.508 -19.236 1.00 86.06 136 ALA A O 1
ATOM 1090 N N . GLN A 1 137 ? 22.801 -2.674 -19.087 1.00 88.56 137 GLN A N 1
ATOM 1091 C CA . GLN A 1 137 ? 22.442 -2.099 -17.786 1.00 88.56 137 GLN A CA 1
ATOM 1092 C C . GLN A 1 137 ? 23.280 -2.648 -16.626 1.00 88.56 137 GLN A C 1
ATOM 1094 O O . GLN A 1 137 ? 23.647 -3.827 -16.579 1.00 88.56 137 GLN A O 1
ATOM 1099 N N . LYS A 1 138 ? 23.536 -1.759 -15.657 1.00 83.56 138 LYS A N 1
ATOM 1100 C CA . LYS A 1 138 ? 24.349 -1.991 -14.451 1.00 83.56 138 LYS A CA 1
ATOM 1101 C C . LYS A 1 138 ? 23.738 -2.899 -13.364 1.00 83.56 138 LYS A C 1
ATOM 1103 O O . LYS A 1 138 ? 24.544 -3.525 -12.675 1.00 83.56 138 LYS A O 1
ATOM 1108 N N . PRO A 1 139 ? 22.405 -2.969 -13.137 1.00 78.75 139 PRO A N 1
ATOM 1109 C CA . PRO A 1 139 ? 21.833 -3.862 -12.125 1.00 78.75 139 PRO A CA 1
ATOM 1110 C C . PRO A 1 139 ? 22.232 -5.319 -12.367 1.00 78.75 139 PRO A C 1
ATOM 1112 O O . PRO A 1 139 ? 22.494 -5.709 -13.503 1.00 78.75 139 PRO A O 1
ATOM 1115 N N . ARG A 1 140 ? 22.278 -6.144 -11.317 1.00 80.69 140 ARG A N 1
ATOM 1116 C CA . ARG A 1 140 ? 22.584 -7.576 -11.479 1.00 80.69 140 ARG A CA 1
ATOM 1117 C C . ARG A 1 140 ? 21.409 -8.317 -12.111 1.00 80.69 140 ARG A C 1
ATOM 1119 O O . ARG A 1 140 ? 21.598 -9.097 -13.041 1.00 80.69 140 ARG A O 1
ATOM 1126 N N . ASP A 1 141 ? 20.217 -8.042 -11.604 1.00 86.69 141 ASP A N 1
ATOM 1127 C CA . ASP A 1 141 ? 19.016 -8.836 -11.829 1.00 86.69 141 ASP A CA 1
ATOM 1128 C C . ASP A 1 141 ? 18.341 -8.507 -13.154 1.00 86.69 141 ASP A C 1
ATOM 1130 O O . ASP A 1 141 ? 18.231 -7.342 -13.551 1.00 86.69 141 ASP A O 1
ATOM 1134 N N . LEU A 1 142 ? 17.857 -9.543 -13.838 1.00 87.31 142 LEU A N 1
ATOM 1135 C CA . LEU A 1 142 ? 17.299 -9.418 -15.177 1.00 87.31 142 LEU A CA 1
ATOM 1136 C C . LEU A 1 142 ? 16.082 -8.489 -15.179 1.00 87.31 142 LEU A C 1
ATOM 1138 O O . LEU A 1 142 ? 16.001 -7.602 -16.025 1.00 87.31 142 LEU A O 1
ATOM 1142 N N . THR A 1 143 ? 15.172 -8.629 -14.218 1.00 88.12 143 THR A N 1
ATOM 1143 C CA . THR A 1 143 ? 13.989 -7.765 -14.123 1.00 88.12 143 THR A CA 1
ATOM 1144 C C . THR A 1 143 ? 14.370 -6.288 -13.929 1.00 88.12 143 THR A C 1
ATOM 1146 O O . THR A 1 143 ? 13.809 -5.427 -14.606 1.00 88.12 143 THR A O 1
ATOM 1149 N N . LEU A 1 144 ? 15.387 -5.973 -13.113 1.00 87.50 144 LEU A N 1
ATOM 1150 C CA . LEU A 1 144 ? 15.879 -4.596 -12.940 1.00 87.50 144 LEU A CA 1
ATOM 1151 C C . LEU A 1 144 ? 16.551 -4.051 -14.207 1.00 87.50 144 LEU A C 1
ATOM 1153 O O . LEU A 1 144 ? 16.279 -2.917 -14.604 1.00 87.50 144 LEU A O 1
ATOM 1157 N N . LYS A 1 145 ? 17.371 -4.864 -14.889 1.00 89.75 145 LYS A N 1
ATOM 1158 C CA . LYS A 1 145 ? 17.944 -4.506 -16.197 1.00 89.75 145 LYS A CA 1
ATOM 1159 C C . LYS A 1 145 ? 16.860 -4.211 -17.236 1.00 89.75 145 LYS A C 1
ATOM 1161 O O . LYS A 1 145 ? 17.008 -3.278 -18.019 1.00 89.75 145 LYS A O 1
ATOM 1166 N N . ARG A 1 146 ? 15.767 -4.983 -17.244 1.00 91.38 146 ARG A N 1
ATOM 1167 C CA . ARG A 1 146 ? 14.637 -4.786 -18.167 1.00 91.38 146 ARG A CA 1
ATOM 1168 C C . ARG A 1 146 ? 13.870 -3.499 -17.862 1.00 91.38 146 ARG A C 1
ATOM 1170 O O . ARG A 1 146 ? 13.594 -2.764 -18.800 1.00 91.38 146 ARG A O 1
ATOM 1177 N N . VAL A 1 147 ? 13.594 -3.178 -16.593 1.00 89.94 147 VAL A N 1
ATOM 1178 C CA . VAL A 1 147 ? 12.959 -1.899 -16.196 1.00 89.94 147 VAL A CA 1
ATOM 1179 C C . VAL A 1 147 ? 13.799 -0.700 -16.636 1.00 89.94 147 VAL A C 1
ATOM 1181 O O . VAL A 1 147 ? 13.280 0.222 -17.259 1.00 89.94 147 VAL A O 1
ATOM 1184 N N . GLU A 1 148 ? 15.102 -0.725 -16.360 1.00 90.94 148 GLU A N 1
ATOM 1185 C CA . GLU A 1 148 ? 16.013 0.373 -16.699 1.00 90.94 148 GLU A CA 1
ATOM 1186 C C . GLU A 1 148 ? 16.149 0.551 -18.227 1.00 90.94 148 GLU A C 1
ATOM 1188 O O . GLU A 1 148 ? 16.081 1.666 -18.744 1.00 90.94 148 GLU A O 1
ATOM 1193 N N . ALA A 1 149 ? 16.213 -0.558 -18.971 1.00 90.94 149 ALA A N 1
ATOM 1194 C CA . ALA A 1 149 ? 16.156 -0.557 -20.431 1.00 90.94 149 ALA A CA 1
ATOM 1195 C C . ALA A 1 149 ? 14.816 -0.035 -20.989 1.00 90.94 149 ALA A C 1
ATOM 1197 O O . ALA A 1 149 ? 14.818 0.645 -22.013 1.00 90.94 149 ALA A O 1
ATOM 1198 N 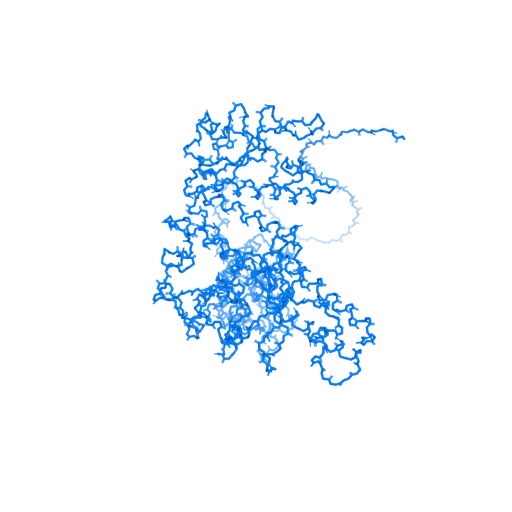N . CYS A 1 150 ? 13.682 -0.320 -20.333 1.00 92.25 150 CYS A N 1
ATOM 1199 C CA . CYS A 1 150 ? 12.370 0.205 -20.729 1.00 92.25 150 CYS A CA 1
ATOM 1200 C C . CYS A 1 150 ? 12.292 1.723 -20.576 1.00 92.25 150 CYS A C 1
ATOM 1202 O O . CYS A 1 150 ? 11.759 2.378 -21.463 1.00 92.25 150 CYS A O 1
ATOM 1204 N N . LYS A 1 151 ? 12.837 2.286 -19.490 1.00 91.50 151 LYS A N 1
ATOM 1205 C CA . LYS A 1 151 ? 12.872 3.742 -19.273 1.00 91.50 151 LYS A CA 1
ATOM 1206 C C . LYS A 1 151 ? 13.692 4.448 -20.341 1.00 91.50 151 LYS A C 1
ATOM 1208 O O . LYS A 1 151 ? 13.175 5.306 -21.036 1.00 91.50 151 LYS A O 1
ATOM 1213 N N . GLN A 1 152 ? 14.922 3.992 -20.562 1.00 92.38 152 GLN A N 1
ATOM 1214 C CA . GLN A 1 152 ? 15.805 4.558 -21.585 1.00 92.38 152 GLN A CA 1
ATOM 1215 C C . GLN A 1 152 ? 15.229 4.422 -23.009 1.00 92.38 152 GLN A C 1
ATOM 1217 O O . GLN A 1 152 ? 15.520 5.243 -23.877 1.00 92.38 152 GLN A O 1
ATOM 1222 N N . LEU A 1 153 ? 14.396 3.403 -23.254 1.00 92.44 153 LEU A N 1
ATOM 1223 C CA . LEU A 1 153 ? 13.633 3.246 -24.493 1.00 92.44 153 LEU A CA 1
ATOM 1224 C C . LEU A 1 153 ? 12.435 4.215 -24.558 1.00 92.44 153 LEU A C 1
ATOM 1226 O O . LEU A 1 153 ? 12.209 4.825 -25.597 1.00 92.44 153 LEU A O 1
ATOM 1230 N N . LEU A 1 154 ? 11.699 4.393 -23.458 1.00 92.56 154 LEU A N 1
ATOM 1231 C CA . LEU A 1 154 ? 10.588 5.342 -23.332 1.00 92.56 154 LEU A CA 1
ATOM 1232 C C . LEU A 1 154 ? 11.065 6.790 -23.548 1.00 92.56 154 LEU A C 1
ATOM 1234 O O . LEU A 1 154 ? 10.477 7.515 -24.349 1.00 92.56 154 LEU A O 1
ATOM 1238 N N . ASP A 1 155 ? 12.172 7.171 -22.908 1.00 93.00 155 ASP A N 1
ATOM 1239 C CA . ASP A 1 155 ? 12.812 8.484 -23.033 1.00 93.00 155 ASP A CA 1
ATOM 1240 C C . ASP A 1 155 ? 13.259 8.760 -24.478 1.00 93.00 155 ASP A C 1
ATOM 1242 O O . ASP A 1 155 ? 13.011 9.841 -25.009 1.00 93.00 155 ASP A O 1
ATOM 1246 N N . ALA A 1 156 ? 13.866 7.772 -25.150 1.00 91.88 156 ALA A N 1
ATOM 1247 C CA . ALA A 1 156 ? 14.296 7.898 -26.544 1.00 91.88 156 ALA A CA 1
ATOM 1248 C C . ALA A 1 156 ? 13.114 8.094 -27.512 1.00 91.88 156 ALA A C 1
ATOM 1250 O O . ALA A 1 156 ? 13.177 8.935 -28.409 1.00 91.88 156 ALA A O 1
ATOM 1251 N N . TYR A 1 157 ? 12.015 7.359 -27.313 1.00 92.19 157 TYR A N 1
ATOM 1252 C CA . TYR A 1 157 ? 10.814 7.497 -28.140 1.00 92.19 157 TYR A CA 1
ATOM 1253 C C . TYR A 1 157 ? 10.048 8.799 -27.857 1.00 92.19 157 TYR A C 1
ATOM 1255 O O . TYR A 1 157 ? 9.543 9.408 -28.798 1.00 92.19 157 TYR A O 1
ATOM 1263 N N . HIS A 1 158 ? 9.991 9.269 -26.605 1.00 91.69 158 HIS A N 1
ATOM 1264 C CA . HIS A 1 158 ? 9.438 10.591 -26.287 1.00 91.69 158 HIS A CA 1
ATOM 1265 C C . HIS A 1 158 ? 10.299 11.729 -26.840 1.00 91.69 158 HIS A C 1
ATOM 1267 O O . HIS A 1 158 ? 9.748 12.688 -27.379 1.00 91.69 158 HIS A O 1
ATOM 1273 N N . GLY A 1 159 ? 11.628 11.605 -26.762 1.00 90.25 159 GLY A N 1
ATOM 1274 C CA . GLY A 1 159 ? 12.566 12.538 -27.382 1.00 90.25 159 GLY A CA 1
ATOM 1275 C C . GLY A 1 159 ? 12.324 12.652 -28.885 1.00 90.25 159 GLY A C 1
ATOM 1276 O O . GLY A 1 159 ? 12.085 13.752 -29.374 1.00 90.25 159 GLY A O 1
ATOM 1277 N N . ARG A 1 160 ? 12.268 11.517 -29.599 1.00 89.69 160 ARG A N 1
ATOM 1278 C CA . ARG A 1 160 ? 12.007 11.516 -31.046 1.00 89.69 160 ARG A CA 1
ATOM 1279 C C . ARG A 1 160 ? 10.616 12.069 -31.378 1.00 89.69 160 ARG A C 1
ATOM 1281 O O . ARG A 1 160 ? 10.504 12.907 -32.260 1.00 89.69 160 ARG A O 1
ATOM 1288 N N . LEU A 1 161 ? 9.566 11.700 -30.634 1.00 87.94 161 LEU A N 1
ATOM 1289 C CA . LEU A 1 161 ? 8.207 12.234 -30.834 1.00 87.94 161 LEU A CA 1
ATOM 1290 C C . LEU A 1 161 ? 8.124 13.766 -30.666 1.00 87.94 161 LEU A C 1
ATOM 1292 O O . LEU A 1 161 ? 7.326 14.411 -31.346 1.00 87.94 161 LEU A O 1
ATOM 1296 N N . ALA A 1 162 ? 8.940 14.358 -29.789 1.00 88.75 162 ALA A N 1
ATOM 1297 C CA . ALA A 1 162 ? 8.947 15.801 -29.551 1.00 88.75 162 ALA A CA 1
ATOM 1298 C C . ALA A 1 162 ? 9.509 16.621 -30.730 1.00 88.75 162 ALA A C 1
ATOM 1300 O O . ALA A 1 162 ? 9.136 17.787 -30.880 1.00 88.75 162 ALA A O 1
ATOM 1301 N N . GLU A 1 163 ? 10.353 16.028 -31.580 1.00 85.88 163 GLU A N 1
ATOM 1302 C CA . GLU A 1 163 ? 11.023 16.717 -32.697 1.00 85.88 163 GLU A CA 1
ATOM 1303 C C . GLU A 1 163 ? 10.060 17.080 -33.848 1.00 85.88 163 GLU A C 1
ATOM 1305 O O . GLU A 1 163 ? 10.304 18.053 -34.560 1.00 85.88 163 GLU A O 1
ATOM 1310 N N . ASN A 1 164 ? 8.902 16.406 -33.939 1.00 77.00 164 ASN A N 1
ATOM 1311 C CA . ASN A 1 164 ? 7.764 16.748 -34.813 1.00 77.00 164 ASN A CA 1
ATOM 1312 C C . ASN A 1 164 ? 8.078 16.883 -36.324 1.00 77.00 164 ASN A C 1
ATOM 1314 O O . ASN A 1 164 ? 7.334 17.535 -37.055 1.00 77.00 164 ASN A O 1
ATOM 1318 N N . ASP A 1 165 ? 9.124 16.218 -36.813 1.00 82.88 165 ASP A N 1
ATOM 1319 C CA . ASP A 1 165 ? 9.558 16.184 -38.219 1.00 82.88 165 ASP A CA 1
ATOM 1320 C C . ASP A 1 165 ? 8.933 15.040 -39.053 1.00 82.88 165 ASP A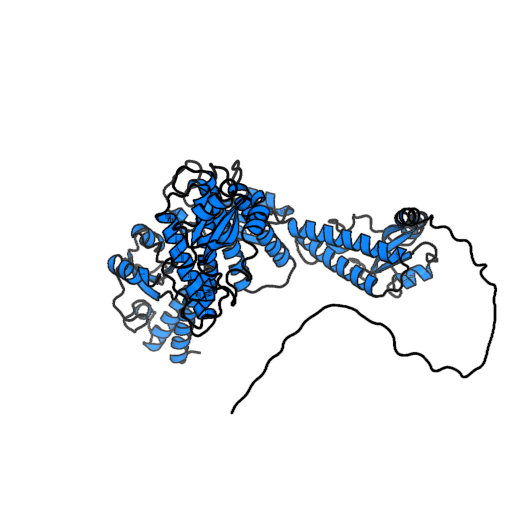 C 1
ATOM 1322 O O . ASP A 1 165 ? 9.441 14.696 -40.119 1.00 82.88 165 ASP A O 1
ATOM 1326 N N . PHE A 1 166 ? 7.823 14.457 -38.586 1.00 81.38 166 PHE A N 1
ATOM 1327 C CA . PHE A 1 166 ? 7.155 13.292 -39.192 1.00 81.38 166 PHE A CA 1
ATOM 1328 C C . PHE A 1 166 ? 5.836 13.647 -39.880 1.00 81.38 166 PHE A C 1
ATOM 1330 O O . PHE A 1 166 ? 5.169 14.618 -39.519 1.00 81.38 166 PHE A O 1
ATOM 1337 N N . ASP A 1 167 ? 5.410 12.776 -40.794 1.00 82.00 167 ASP A N 1
ATOM 1338 C CA . ASP A 1 167 ? 4.003 12.669 -41.173 1.00 82.00 167 ASP A CA 1
ATOM 1339 C C . ASP A 1 167 ? 3.161 11.994 -40.068 1.00 82.00 167 ASP A C 1
ATOM 1341 O O . ASP A 1 167 ? 3.671 11.471 -39.067 1.00 82.00 167 ASP A O 1
ATOM 1345 N N . ASP A 1 168 ? 1.838 12.010 -40.240 1.00 82.50 168 ASP A N 1
ATOM 1346 C CA . ASP A 1 168 ? 0.920 11.425 -39.262 1.00 82.50 168 ASP A CA 1
ATOM 1347 C C . ASP A 1 168 ? 1.055 9.893 -39.163 1.00 82.50 168 ASP A C 1
ATOM 1349 O O . ASP A 1 168 ? 0.843 9.335 -38.087 1.00 82.50 168 ASP A O 1
ATOM 1353 N N . GLN A 1 169 ? 1.501 9.203 -40.223 1.00 81.12 169 GLN A N 1
ATOM 1354 C CA . GLN A 1 169 ? 1.747 7.755 -40.196 1.00 81.12 169 GLN A CA 1
ATOM 1355 C C . GLN A 1 169 ? 2.923 7.412 -39.264 1.00 81.12 169 GLN A C 1
ATOM 1357 O O . GLN A 1 169 ? 2.802 6.529 -38.407 1.00 81.12 169 GLN A O 1
ATOM 1362 N N . GLY A 1 170 ? 4.034 8.146 -39.375 1.00 82.44 170 GLY A N 1
ATOM 1363 C CA . GLY A 1 170 ? 5.193 8.043 -38.489 1.00 82.44 170 GLY A CA 1
ATOM 1364 C C . GLY A 1 170 ? 4.867 8.426 -37.043 1.00 82.44 170 GLY A C 1
ATOM 1365 O O . GLY A 1 170 ? 5.267 7.712 -36.117 1.00 82.44 170 GLY A O 1
ATOM 1366 N N . ARG A 1 171 ? 4.069 9.486 -36.833 1.00 85.88 171 ARG A N 1
ATOM 1367 C CA . ARG A 1 171 ? 3.571 9.872 -35.500 1.00 85.88 171 ARG A CA 1
ATOM 1368 C C . ARG A 1 171 ? 2.731 8.758 -34.867 1.00 85.88 171 ARG A C 1
ATOM 1370 O O . ARG A 1 171 ? 3.032 8.335 -33.752 1.00 85.88 171 ARG A O 1
ATOM 1377 N N . THR A 1 172 ? 1.716 8.232 -35.555 1.00 85.38 172 THR A N 1
ATOM 1378 C CA . THR A 1 172 ? 0.856 7.186 -34.973 1.00 85.38 172 THR A CA 1
ATOM 1379 C C . THR A 1 172 ? 1.608 5.860 -34.778 1.00 85.38 172 THR A C 1
ATOM 1381 O O . THR A 1 172 ? 1.304 5.118 -33.841 1.00 85.38 172 THR A O 1
ATOM 1384 N N . TRP A 1 173 ? 2.640 5.561 -35.579 1.00 86.69 173 TRP A N 1
ATOM 1385 C CA . TRP A 1 173 ? 3.547 4.434 -35.312 1.00 86.69 173 TRP A CA 1
ATOM 1386 C C . TRP A 1 173 ? 4.352 4.636 -34.016 1.00 86.69 173 TRP A C 1
ATOM 1388 O O . TRP A 1 173 ? 4.393 3.726 -33.181 1.00 86.69 173 TRP A O 1
ATOM 1398 N N . LEU A 1 174 ? 4.926 5.830 -33.794 1.00 88.50 174 LEU A N 1
ATOM 1399 C CA . LEU A 1 174 ? 5.605 6.185 -32.537 1.00 88.50 174 LEU A CA 1
ATOM 1400 C C . LEU A 1 174 ? 4.669 6.041 -31.332 1.00 88.50 174 LEU A C 1
ATOM 1402 O O . LEU A 1 174 ? 5.054 5.442 -30.330 1.00 88.50 174 LEU A O 1
ATOM 1406 N N . GLU A 1 175 ? 3.433 6.529 -31.434 1.00 88.62 175 GLU A N 1
ATOM 1407 C CA . GLU A 1 175 ? 2.427 6.439 -30.369 1.00 88.62 175 GLU A CA 1
ATOM 1408 C C . GLU A 1 175 ? 2.025 4.987 -30.063 1.00 88.62 175 GLU A C 1
ATOM 1410 O O . GLU A 1 175 ? 2.043 4.582 -28.897 1.00 88.62 175 GLU A O 1
ATOM 1415 N N . ARG A 1 176 ? 1.746 4.162 -31.087 1.00 87.88 176 ARG A N 1
ATOM 1416 C CA . ARG A 1 176 ? 1.507 2.711 -30.926 1.00 87.88 176 ARG A CA 1
ATOM 1417 C C . ARG A 1 176 ? 2.696 2.026 -30.235 1.00 87.88 176 ARG A C 1
ATOM 1419 O O . ARG A 1 176 ? 2.508 1.164 -29.373 1.00 87.88 176 ARG A O 1
ATOM 1426 N N . ARG A 1 177 ? 3.931 2.406 -30.583 1.00 88.75 177 ARG A N 1
ATOM 1427 C CA . ARG A 1 177 ? 5.150 1.814 -30.012 1.00 88.75 177 ARG A CA 1
ATOM 1428 C C . ARG A 1 177 ? 5.401 2.274 -28.572 1.00 88.75 177 ARG A C 1
ATOM 1430 O O . ARG A 1 177 ? 5.731 1.432 -27.739 1.00 88.75 177 ARG A O 1
ATOM 1437 N N . LEU A 1 178 ? 5.146 3.544 -28.250 1.00 90.75 178 LEU A N 1
ATOM 1438 C CA . LEU A 1 178 ? 5.136 4.080 -26.883 1.00 90.75 178 LEU A CA 1
ATOM 1439 C C . LEU A 1 178 ? 4.111 3.360 -25.997 1.00 90.75 178 LEU A C 1
ATOM 1441 O O . LEU A 1 178 ? 4.460 2.932 -24.901 1.00 90.75 178 LEU A O 1
ATOM 1445 N N . GLN A 1 179 ? 2.884 3.136 -26.481 1.00 90.31 179 GLN A N 1
ATOM 1446 C CA . GLN A 1 179 ? 1.863 2.370 -25.749 1.00 90.31 179 GLN A CA 1
ATOM 1447 C C . GLN A 1 179 ? 2.334 0.945 -25.408 1.00 90.31 179 GLN A C 1
ATOM 1449 O O . GLN A 1 179 ? 2.080 0.460 -24.304 1.00 90.31 179 GLN A O 1
ATOM 1454 N N . TRP A 1 180 ? 3.065 0.282 -26.313 1.00 92.75 180 TRP A N 1
ATOM 1455 C CA . TRP A 1 180 ? 3.687 -1.014 -26.019 1.00 92.75 180 TRP A CA 1
ATOM 1456 C C . TRP A 1 180 ? 4.800 -0.906 -24.963 1.00 92.75 180 TRP A C 1
ATOM 1458 O O . TRP A 1 180 ? 4.810 -1.704 -24.029 1.00 92.75 180 TRP A O 1
ATOM 1468 N N . ILE A 1 181 ? 5.691 0.091 -25.058 1.00 91.06 181 ILE A N 1
ATOM 1469 C CA . ILE A 1 181 ? 6.771 0.308 -24.073 1.00 91.06 181 ILE A CA 1
ATOM 1470 C C . ILE A 1 181 ? 6.186 0.559 -22.674 1.00 91.06 181 ILE A C 1
ATOM 1472 O O . ILE A 1 181 ? 6.632 -0.056 -21.707 1.00 91.06 181 ILE A O 1
ATOM 1476 N N . VAL A 1 182 ? 5.155 1.404 -22.563 1.00 90.50 182 VAL A N 1
ATOM 1477 C CA . VAL A 1 182 ? 4.452 1.685 -21.299 1.00 90.50 182 VAL A CA 1
ATOM 1478 C C . VAL A 1 182 ? 3.807 0.419 -20.728 1.00 90.50 182 VAL A C 1
ATOM 1480 O O . VAL A 1 182 ? 3.909 0.171 -19.529 1.00 90.50 182 VAL A O 1
ATOM 1483 N N . LYS A 1 183 ? 3.198 -0.424 -21.572 1.00 91.12 183 LYS A N 1
ATOM 1484 C CA . LYS A 1 183 ? 2.582 -1.688 -21.140 1.00 91.12 183 LYS A CA 1
ATOM 1485 C C . LYS A 1 183 ? 3.609 -2.721 -20.660 1.00 91.12 183 LYS A C 1
ATOM 1487 O O . LYS A 1 183 ? 3.358 -3.402 -19.665 1.00 91.12 183 LYS A O 1
ATOM 1492 N N . GLU A 1 184 ? 4.752 -2.852 -21.331 1.00 91.00 184 GLU A N 1
ATOM 1493 C CA . GLU A 1 184 ? 5.850 -3.715 -20.866 1.00 91.00 184 GLU A CA 1
ATOM 1494 C C . GLU A 1 184 ? 6.469 -3.178 -19.567 1.00 91.00 184 GLU A C 1
ATOM 1496 O O . GLU A 1 184 ? 6.727 -3.957 -18.649 1.00 91.00 184 GLU A O 1
ATOM 1501 N N . LEU A 1 185 ? 6.644 -1.855 -19.444 1.00 88.69 185 LEU A N 1
ATOM 1502 C CA . LEU A 1 185 ? 7.140 -1.218 -18.223 1.00 88.69 185 LEU A CA 1
ATOM 1503 C C . LEU A 1 185 ? 6.195 -1.456 -17.036 1.00 88.69 185 LEU A C 1
ATOM 1505 O O . LEU A 1 185 ? 6.676 -1.873 -15.986 1.00 88.69 185 LEU A O 1
ATOM 1509 N N . ASP A 1 186 ? 4.880 -1.277 -17.202 1.00 86.69 186 ASP A N 1
ATOM 1510 C CA . ASP A 1 186 ? 3.882 -1.619 -16.176 1.00 86.69 186 ASP A CA 1
ATOM 1511 C C . ASP A 1 186 ? 3.928 -3.115 -15.820 1.00 86.69 186 ASP A C 1
ATOM 1513 O O . ASP A 1 186 ? 3.987 -3.478 -14.646 1.00 86.69 186 ASP A O 1
ATOM 1517 N N . THR A 1 187 ? 4.002 -3.996 -16.824 1.00 88.00 187 THR A N 1
ATOM 1518 C CA . THR A 1 187 ? 4.077 -5.453 -16.617 1.00 88.00 187 THR A CA 1
ATOM 1519 C C . THR A 1 187 ? 5.317 -5.847 -15.803 1.00 88.00 187 THR A C 1
ATOM 1521 O O . THR A 1 187 ? 5.230 -6.674 -14.892 1.00 88.00 187 THR A O 1
ATOM 1524 N N . LEU A 1 188 ? 6.470 -5.233 -16.086 1.00 87.25 188 LEU A N 1
ATOM 1525 C CA . LEU A 1 188 ? 7.708 -5.411 -15.324 1.00 87.25 188 LEU A CA 1
ATOM 1526 C C . LEU A 1 188 ? 7.613 -4.787 -13.927 1.00 87.25 188 LEU A C 1
ATOM 1528 O O . LEU A 1 188 ? 8.025 -5.418 -12.952 1.00 87.25 188 LEU A O 1
ATOM 1532 N N . GLN A 1 189 ? 7.032 -3.594 -13.804 1.00 84.75 189 GLN A N 1
ATOM 1533 C CA . GLN A 1 189 ? 6.838 -2.911 -12.526 1.00 84.75 189 GLN A CA 1
ATOM 1534 C C . GLN A 1 189 ? 5.898 -3.677 -11.583 1.00 84.75 189 GLN A C 1
ATOM 1536 O O . GLN A 1 189 ? 6.143 -3.740 -10.378 1.00 84.75 189 GLN A O 1
ATOM 1541 N N . ASN A 1 190 ? 4.883 -4.341 -12.132 1.00 83.94 190 ASN A N 1
ATOM 1542 C CA . ASN A 1 190 ? 3.937 -5.184 -11.407 1.00 83.94 190 ASN A CA 1
ATOM 1543 C C . ASN A 1 190 ? 4.400 -6.647 -11.249 1.00 83.94 190 ASN A C 1
ATOM 1545 O O . ASN A 1 190 ? 3.657 -7.455 -10.680 1.00 83.94 190 ASN A O 1
ATOM 1549 N N . SER A 1 191 ? 5.603 -7.010 -11.712 1.00 87.12 191 SER A N 1
ATOM 1550 C CA . SER A 1 191 ? 6.097 -8.399 -11.717 1.00 87.12 191 SER A CA 1
ATOM 1551 C C . SER A 1 191 ? 6.551 -8.934 -10.350 1.00 87.12 191 SER A C 1
ATOM 1553 O O . SER A 1 191 ? 6.602 -10.152 -10.165 1.00 87.12 191 SER A O 1
ATOM 1555 N N . VAL A 1 192 ? 6.856 -8.054 -9.387 1.00 89.62 192 VAL A N 1
ATOM 1556 C CA . VAL A 1 192 ? 7.352 -8.430 -8.050 1.00 89.62 192 VAL A CA 1
ATOM 1557 C C . VAL A 1 192 ? 6.393 -9.410 -7.369 1.00 89.62 192 VAL A C 1
ATOM 1559 O O . VAL A 1 192 ? 5.189 -9.156 -7.255 1.00 89.62 192 VAL A O 1
ATOM 1562 N N . GLN A 1 193 ? 6.935 -10.532 -6.893 1.00 89.12 193 GLN A N 1
ATOM 1563 C CA . GLN A 1 193 ? 6.173 -11.584 -6.230 1.00 89.12 193 GLN A CA 1
ATOM 1564 C C . GLN A 1 193 ? 6.221 -11.434 -4.712 1.00 89.12 193 GLN A C 1
ATOM 1566 O O . GLN A 1 193 ? 7.281 -11.215 -4.125 1.00 89.12 193 GLN A O 1
ATOM 1571 N N . THR A 1 194 ? 5.076 -11.665 -4.073 1.00 89.75 194 THR A N 1
ATOM 1572 C CA . THR A 1 194 ? 4.995 -11.892 -2.628 1.00 89.75 194 THR A CA 1
ATOM 1573 C C . THR A 1 194 ? 5.369 -13.341 -2.313 1.00 89.75 194 THR A C 1
ATOM 1575 O O . THR A 1 194 ? 4.780 -14.281 -2.854 1.00 89.75 194 THR A O 1
ATOM 1578 N N . VAL A 1 195 ? 6.343 -13.547 -1.428 1.00 89.38 195 VAL A N 1
ATOM 1579 C CA . VAL A 1 195 ? 6.740 -14.869 -0.924 1.00 89.38 195 VAL A CA 1
ATOM 1580 C C . VAL A 1 195 ? 6.488 -14.926 0.581 1.00 89.38 195 VAL A C 1
ATOM 1582 O O . VAL A 1 195 ? 7.272 -14.395 1.363 1.00 89.38 195 VAL A O 1
ATOM 1585 N N . ARG A 1 196 ? 5.393 -15.587 0.983 1.00 88.38 196 ARG A N 1
ATOM 1586 C CA . ARG A 1 196 ? 5.029 -15.773 2.395 1.00 88.38 196 ARG A CA 1
ATOM 1587 C C . ARG A 1 196 ? 5.822 -16.908 3.039 1.00 88.38 196 ARG A C 1
ATOM 1589 O O . ARG A 1 196 ? 5.812 -18.043 2.545 1.00 88.38 196 ARG A O 1
ATOM 1596 N N . ILE A 1 197 ? 6.474 -16.615 4.160 1.00 88.00 197 ILE A N 1
ATOM 1597 C CA . ILE A 1 197 ? 7.333 -17.547 4.901 1.00 88.00 197 ILE A CA 1
ATOM 1598 C C . ILE A 1 197 ? 6.979 -17.599 6.390 1.00 88.00 197 ILE A C 1
ATOM 1600 O O . ILE A 1 197 ? 6.463 -16.635 6.954 1.00 88.00 197 ILE A O 1
ATOM 1604 N N . TRP A 1 198 ? 7.337 -18.710 7.037 1.00 85.50 198 TRP A N 1
ATOM 1605 C CA . TRP A 1 198 ? 7.501 -18.763 8.491 1.00 85.50 198 TRP A CA 1
ATOM 1606 C C . TRP A 1 198 ? 8.945 -18.397 8.862 1.00 85.50 198 TRP A C 1
ATOM 1608 O O . TRP A 1 198 ? 9.881 -19.077 8.429 1.00 85.50 198 TRP A O 1
ATOM 1618 N N . TYR A 1 199 ? 9.135 -17.366 9.691 1.00 83.88 199 TYR A N 1
ATOM 1619 C CA . TYR A 1 199 ? 10.454 -16.924 10.156 1.00 83.88 199 TYR A CA 1
ATOM 1620 C C . TYR A 1 199 ? 10.624 -17.038 11.686 1.00 83.88 199 TYR A C 1
ATOM 1622 O O . TYR A 1 199 ? 9.855 -16.410 12.417 1.00 83.88 199 TYR A O 1
ATOM 1630 N N . PRO A 1 200 ? 11.623 -17.791 12.199 1.00 76.12 200 PRO A N 1
ATOM 1631 C CA . PRO A 1 200 ? 11.863 -17.948 13.635 1.00 76.12 200 PRO A CA 1
ATOM 1632 C C . PRO A 1 200 ? 12.573 -16.728 14.248 1.00 76.12 200 PRO A C 1
ATOM 1634 O O . PRO A 1 200 ? 13.763 -16.509 14.011 1.00 76.12 200 PRO A O 1
ATOM 1637 N N . ILE A 1 201 ? 11.873 -15.968 15.099 1.00 64.00 201 ILE A N 1
ATOM 1638 C CA . ILE A 1 201 ? 12.382 -14.706 15.676 1.00 64.00 201 ILE A CA 1
ATOM 1639 C C . ILE A 1 201 ? 13.634 -14.923 16.537 1.00 64.00 201 ILE A C 1
ATOM 1641 O O . ILE A 1 201 ? 14.557 -14.111 16.514 1.00 64.00 201 ILE A O 1
ATOM 1645 N N . CYS A 1 202 ? 13.711 -16.039 17.264 1.00 53.84 202 CYS A N 1
ATOM 1646 C CA . CYS A 1 202 ? 14.721 -16.289 18.298 1.00 53.84 202 CYS A CA 1
ATOM 1647 C C . CYS A 1 202 ? 16.177 -16.450 17.794 1.00 53.84 202 CYS A C 1
ATOM 1649 O O . CYS A 1 202 ? 17.035 -16.858 18.576 1.00 53.84 202 CYS A O 1
ATOM 1651 N N . ARG A 1 203 ? 16.480 -16.190 16.510 1.00 54.25 203 ARG A N 1
ATOM 1652 C CA . ARG A 1 203 ? 17.811 -16.416 15.906 1.00 54.25 203 ARG A CA 1
ATOM 1653 C C . ARG A 1 203 ? 18.588 -15.151 15.526 1.00 54.25 203 ARG A C 1
ATOM 1655 O O . ARG A 1 203 ? 19.770 -15.081 15.861 1.00 54.25 203 ARG A O 1
ATOM 1662 N N . ARG A 1 204 ? 17.979 -14.207 14.795 1.00 68.81 204 ARG A N 1
ATOM 1663 C CA . ARG A 1 204 ? 18.575 -12.949 14.271 1.00 68.81 204 ARG A CA 1
ATOM 1664 C C . ARG A 1 204 ? 17.491 -12.076 13.604 1.00 68.81 204 ARG A C 1
ATOM 1666 O O . ARG A 1 204 ? 16.404 -12.590 13.338 1.00 68.81 204 ARG A O 1
ATOM 1673 N N . PRO A 1 205 ? 17.782 -10.805 13.259 1.00 78.38 205 PRO A N 1
ATOM 1674 C CA . PRO A 1 205 ? 17.012 -10.060 12.260 1.00 78.38 205 PRO A CA 1
ATOM 1675 C C . PRO A 1 205 ? 16.976 -10.801 10.915 1.00 78.38 205 PRO A C 1
ATOM 1677 O O . PRO A 1 205 ? 17.979 -11.400 10.524 1.00 78.38 205 PRO A O 1
ATOM 1680 N N . LEU A 1 206 ? 15.848 -10.730 10.207 1.00 82.88 206 LEU A N 1
ATOM 1681 C CA . LEU A 1 206 ? 15.581 -11.492 8.983 1.00 82.88 206 LEU A CA 1
ATOM 1682 C C . LEU A 1 206 ? 16.607 -11.228 7.869 1.00 82.88 206 LEU A C 1
ATOM 1684 O O . LEU A 1 206 ? 17.234 -12.181 7.412 1.00 82.88 206 LEU A O 1
ATOM 1688 N N . MET A 1 207 ? 16.889 -9.966 7.524 1.00 80.31 207 MET A N 1
ATOM 1689 C CA . MET A 1 207 ? 17.937 -9.642 6.539 1.00 80.31 207 MET A CA 1
ATOM 1690 C C . MET A 1 207 ? 19.313 -10.248 6.881 1.00 80.31 207 MET A C 1
ATOM 1692 O O . MET A 1 207 ? 19.977 -10.766 5.989 1.00 80.31 207 MET A O 1
ATOM 1696 N N . ARG A 1 208 ? 19.716 -10.307 8.163 1.00 78.25 208 ARG A N 1
ATOM 1697 C CA . ARG A 1 208 ? 20.989 -10.948 8.567 1.00 78.25 208 ARG A CA 1
ATOM 1698 C C . ARG A 1 208 ? 20.976 -12.471 8.415 1.00 78.25 208 ARG A C 1
ATOM 1700 O O . ARG A 1 208 ? 22.019 -13.075 8.185 1.00 78.25 208 ARG A O 1
ATOM 1707 N N . ASP A 1 209 ? 19.823 -13.120 8.564 1.00 82.44 209 ASP A N 1
ATOM 1708 C CA . ASP A 1 209 ? 19.674 -14.548 8.252 1.00 82.44 209 ASP A CA 1
ATOM 1709 C C . ASP A 1 209 ? 19.654 -14.789 6.729 1.00 82.44 209 ASP A C 1
ATOM 1711 O O . ASP A 1 209 ? 20.243 -15.763 6.261 1.00 82.44 209 ASP A O 1
ATOM 1715 N N . ALA A 1 210 ? 19.074 -13.872 5.948 1.00 86.12 210 ALA A N 1
ATOM 1716 C CA . ALA A 1 210 ? 19.095 -13.910 4.487 1.00 86.12 210 ALA A CA 1
ATOM 1717 C C . ALA A 1 210 ? 20.515 -13.721 3.915 1.00 86.12 210 ALA A C 1
ATOM 1719 O O . ALA A 1 210 ? 20.936 -14.500 3.057 1.00 86.12 210 ALA A O 1
ATOM 1720 N N . GLU A 1 211 ? 21.285 -12.759 4.438 1.00 86.00 211 GLU A N 1
ATOM 1721 C CA . GLU A 1 211 ? 22.720 -12.568 4.168 1.00 86.00 211 GLU A CA 1
ATOM 1722 C C . GLU A 1 211 ? 23.503 -13.874 4.392 1.00 86.00 211 GLU A C 1
ATOM 1724 O O . GLU A 1 211 ? 24.143 -14.383 3.473 1.00 86.00 211 GLU A O 1
ATOM 1729 N N . ILE A 1 212 ? 23.379 -14.479 5.583 1.00 82.94 212 ILE A N 1
ATOM 1730 C CA . ILE A 1 212 ? 24.054 -15.741 5.950 1.00 82.94 212 ILE A CA 1
ATOM 1731 C C . ILE A 1 212 ? 23.644 -16.908 5.033 1.00 82.94 212 ILE A C 1
ATOM 1733 O O . ILE A 1 212 ? 24.436 -17.817 4.786 1.00 82.94 212 ILE A O 1
ATOM 1737 N N . LYS A 1 213 ? 22.417 -16.894 4.505 1.00 86.69 213 LYS A N 1
ATOM 1738 C CA . LYS A 1 213 ? 21.901 -17.908 3.572 1.00 86.69 213 LYS A CA 1
ATOM 1739 C C . LYS A 1 213 ? 22.286 -17.673 2.108 1.00 86.69 213 LYS A C 1
ATOM 1741 O O . LYS A 1 213 ? 21.967 -18.535 1.279 1.00 86.69 213 LYS A O 1
ATOM 1746 N N . GLY A 1 214 ? 22.953 -16.561 1.792 1.00 87.44 214 GLY A N 1
ATOM 1747 C CA . GLY A 1 214 ? 23.306 -16.163 0.427 1.00 87.44 214 GLY A CA 1
ATOM 1748 C C . GLY A 1 214 ? 22.097 -15.730 -0.406 1.00 87.44 214 GLY A C 1
ATOM 1749 O O . GLY A 1 214 ? 22.007 -16.106 -1.569 1.00 87.44 214 GLY A O 1
ATOM 1750 N N . ILE A 1 215 ? 21.134 -15.041 0.220 1.00 89.38 215 ILE A N 1
ATOM 1751 C CA . ILE A 1 215 ? 19.919 -14.494 -0.416 1.00 89.38 215 ILE A CA 1
ATOM 1752 C C . ILE A 1 215 ? 19.527 -13.100 0.122 1.00 89.38 215 ILE A C 1
ATOM 1754 O O . ILE A 1 215 ? 18.390 -12.666 -0.050 1.00 89.38 215 ILE A O 1
ATOM 1758 N N . GLY A 1 216 ? 20.437 -12.399 0.804 1.00 83.94 216 GLY A N 1
ATOM 1759 C CA . GLY A 1 216 ? 20.177 -11.052 1.331 1.00 83.94 216 GLY A CA 1
ATOM 1760 C C . GLY A 1 216 ? 20.042 -9.985 0.239 1.00 83.94 216 GLY A C 1
ATOM 1761 O O . GLY A 1 216 ? 19.343 -9.000 0.440 1.00 83.94 216 GLY A O 1
ATOM 1762 N N . ASP A 1 217 ? 20.661 -10.205 -0.922 1.00 82.81 217 ASP A N 1
ATOM 1763 C CA . ASP A 1 217 ? 20.627 -9.325 -2.094 1.00 82.81 217 ASP A CA 1
ATOM 1764 C C . ASP A 1 217 ? 19.434 -9.576 -3.034 1.00 82.81 217 ASP A C 1
ATOM 1766 O O . ASP A 1 217 ? 19.153 -8.741 -3.886 1.00 82.81 217 ASP A O 1
ATOM 1770 N N . VAL A 1 218 ? 18.688 -10.675 -2.857 1.00 88.62 218 VAL A N 1
ATOM 1771 C CA . VAL A 1 218 ? 17.509 -11.006 -3.689 1.00 88.62 218 VAL A CA 1
ATOM 1772 C C . VAL A 1 218 ? 16.158 -10.695 -3.028 1.00 88.62 218 VAL A C 1
ATOM 1774 O O . VAL A 1 218 ? 15.107 -10.878 -3.648 1.00 88.62 218 VAL A O 1
ATOM 1777 N N . ILE A 1 219 ? 16.165 -10.239 -1.771 1.00 88.75 219 ILE A N 1
ATOM 1778 C CA . ILE A 1 219 ? 14.974 -9.790 -1.038 1.00 88.75 219 ILE A CA 1
ATOM 1779 C C . ILE A 1 219 ? 14.904 -8.266 -1.123 1.00 88.75 219 ILE A C 1
ATOM 1781 O O . ILE A 1 219 ? 15.731 -7.559 -0.554 1.00 88.75 219 ILE A O 1
ATOM 1785 N N . LEU A 1 220 ? 13.884 -7.754 -1.809 1.00 87.50 220 LEU A N 1
ATOM 1786 C CA . LEU A 1 220 ? 13.709 -6.320 -2.031 1.00 87.50 220 LEU A CA 1
ATOM 1787 C C . LEU A 1 220 ? 13.143 -5.607 -0.790 1.00 87.50 220 LEU A C 1
ATOM 1789 O O . LEU A 1 220 ? 13.539 -4.484 -0.460 1.00 87.50 220 LEU A O 1
ATOM 1793 N N . ALA A 1 221 ? 12.191 -6.248 -0.106 1.00 88.25 221 ALA A N 1
ATOM 1794 C CA . ALA A 1 221 ? 11.537 -5.753 1.106 1.00 88.25 221 ALA A CA 1
ATOM 1795 C C . ALA A 1 221 ? 10.924 -6.903 1.928 1.00 88.25 221 ALA A C 1
ATOM 1797 O O . ALA A 1 221 ? 10.660 -7.984 1.402 1.00 88.25 221 ALA A O 1
ATOM 1798 N N . GLU A 1 222 ? 10.645 -6.637 3.205 1.00 90.12 222 GLU A N 1
ATOM 1799 C CA . GLU A 1 222 ? 9.959 -7.541 4.136 1.00 90.12 222 GLU A CA 1
ATOM 1800 C C . GLU A 1 222 ? 8.789 -6.821 4.831 1.00 90.12 222 GLU A C 1
ATOM 1802 O O . GLU A 1 222 ? 8.888 -5.636 5.159 1.00 90.12 222 GLU A O 1
ATOM 1807 N N . VAL A 1 223 ? 7.685 -7.536 5.069 1.00 87.00 223 VAL A N 1
ATOM 1808 C CA . VAL A 1 223 ? 6.520 -7.066 5.836 1.00 87.00 223 VAL A CA 1
ATOM 1809 C C . VAL A 1 223 ? 6.136 -8.137 6.855 1.00 87.00 223 VAL A C 1
ATOM 1811 O O . VAL A 1 223 ? 5.690 -9.227 6.494 1.00 87.00 223 VAL A O 1
ATOM 1814 N N . HIS A 1 224 ? 6.326 -7.846 8.144 1.00 86.12 224 HIS A N 1
ATOM 1815 C CA . HIS A 1 224 ? 5.944 -8.758 9.229 1.00 86.12 224 HIS A CA 1
ATOM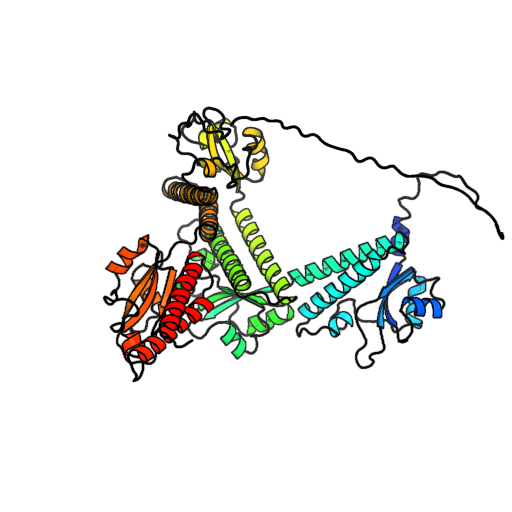 1816 C C . HIS A 1 224 ? 4.428 -8.666 9.420 1.00 86.12 224 HIS A C 1
ATOM 1818 O O . HIS A 1 224 ? 3.909 -7.590 9.719 1.00 86.12 224 HIS A O 1
ATOM 1824 N N . LEU A 1 225 ? 3.713 -9.771 9.201 1.00 83.44 225 LEU A N 1
ATOM 1825 C CA . LEU A 1 225 ? 2.244 -9.788 9.215 1.00 83.44 225 LEU A CA 1
ATOM 1826 C C . LEU A 1 225 ? 1.698 -9.886 10.641 1.00 83.44 225 LEU A C 1
ATOM 1828 O O . LEU A 1 225 ? 0.709 -9.248 10.999 1.00 83.44 225 LEU A O 1
ATOM 1832 N N . GLU A 1 226 ? 2.383 -10.667 11.470 1.00 74.62 226 GLU A N 1
ATOM 1833 C CA . GLU A 1 226 ? 2.115 -10.773 12.899 1.00 74.62 226 GLU A CA 1
ATOM 1834 C C . GLU A 1 226 ? 2.842 -9.680 13.687 1.00 74.62 226 GLU A C 1
ATOM 1836 O O . GLU A 1 226 ? 3.736 -9.000 13.186 1.00 74.62 226 GLU A O 1
ATOM 1841 N N . ASP A 1 227 ? 2.468 -9.497 14.952 1.00 65.75 227 ASP A N 1
ATOM 1842 C CA . ASP A 1 227 ? 3.343 -8.790 15.881 1.00 65.75 227 ASP A CA 1
ATOM 1843 C C . ASP A 1 227 ? 4.483 -9.707 16.354 1.00 65.75 227 ASP A C 1
ATOM 1845 O O . ASP A 1 227 ? 4.202 -10.855 16.708 1.00 65.75 227 ASP A O 1
ATOM 1849 N N . PRO A 1 228 ? 5.741 -9.233 16.447 1.00 58.88 228 PRO A N 1
ATOM 1850 C CA . PRO A 1 228 ? 6.821 -9.985 17.084 1.00 58.88 228 PRO A CA 1
ATOM 1851 C C . PRO A 1 228 ? 6.490 -10.460 18.508 1.00 58.88 228 PRO A C 1
ATOM 1853 O O . PRO A 1 228 ? 7.029 -11.467 18.961 1.00 58.88 228 PRO A O 1
ATOM 1856 N N . SER A 1 229 ? 5.579 -9.773 19.205 1.00 52.44 229 SER A N 1
ATOM 1857 C CA . SER A 1 229 ? 5.083 -10.176 20.524 1.00 52.44 229 SER A CA 1
ATOM 1858 C C . SER A 1 229 ? 4.030 -11.301 20.497 1.00 52.44 229 SER A C 1
ATOM 1860 O O . SER A 1 229 ? 3.925 -12.062 21.460 1.00 52.44 229 SER A O 1
ATOM 1862 N N . ASN A 1 230 ? 3.318 -11.513 19.382 1.00 52.12 230 ASN A N 1
ATOM 1863 C CA . ASN A 1 230 ? 2.347 -12.611 19.220 1.00 52.12 230 ASN A CA 1
ATOM 1864 C C . ASN A 1 230 ? 3.016 -13.986 19.020 1.00 52.12 230 ASN A C 1
ATOM 1866 O O . ASN A 1 230 ? 2.339 -15.012 18.918 1.00 52.12 230 ASN A O 1
ATOM 1870 N N . VAL A 1 231 ? 4.349 -14.026 18.975 1.00 50.84 231 VAL A N 1
ATOM 1871 C CA . VAL A 1 231 ? 5.152 -15.252 18.847 1.00 50.84 231 VAL A CA 1
ATOM 1872 C C . VAL A 1 231 ? 5.248 -16.039 20.160 1.00 50.84 231 VAL A C 1
ATOM 1874 O O . VAL A 1 231 ? 5.524 -17.237 20.135 1.00 50.84 231 VAL A O 1
ATOM 1877 N N . TYR A 1 232 ? 4.938 -15.395 21.289 1.00 47.91 232 TYR A N 1
ATOM 1878 C CA . TYR A 1 232 ? 4.855 -16.013 22.617 1.00 47.91 232 TYR A CA 1
ATOM 1879 C C . TYR A 1 232 ? 3.440 -16.484 22.987 1.00 47.91 232 TYR A C 1
ATOM 1881 O O . TYR A 1 232 ? 3.232 -17.022 24.074 1.00 47.91 232 TYR A O 1
ATOM 1889 N N . ALA A 1 233 ? 2.463 -16.320 22.087 1.00 43.94 233 ALA A N 1
ATOM 1890 C CA . ALA A 1 233 ? 1.175 -16.985 22.230 1.00 43.94 233 ALA A CA 1
ATOM 1891 C C . ALA A 1 233 ? 1.378 -18.519 22.247 1.00 43.94 233 ALA A C 1
ATOM 1893 O O . ALA A 1 233 ? 2.205 -19.021 21.478 1.00 43.94 233 ALA A O 1
ATOM 1894 N N . PRO A 1 234 ? 0.634 -19.274 23.083 1.00 44.59 234 PRO A N 1
ATOM 1895 C CA . PRO A 1 234 ? 0.662 -20.736 23.094 1.00 44.59 234 PRO A CA 1
ATOM 1896 C C . PRO A 1 234 ? 0.541 -21.383 21.706 1.00 44.59 234 PRO A C 1
ATOM 1898 O O . PRO A 1 234 ? 0.051 -20.779 20.749 1.00 44.59 234 PRO A O 1
ATOM 1901 N N . VAL A 1 235 ? 0.963 -22.648 21.602 1.00 47.09 235 VAL A N 1
ATOM 1902 C CA . VAL A 1 235 ? 0.952 -23.434 20.353 1.00 47.09 235 VAL A CA 1
ATOM 1903 C C . VAL A 1 235 ? -0.490 -23.808 19.969 1.00 47.09 235 VAL A C 1
ATOM 1905 O O . VAL A 1 235 ? -0.921 -24.948 20.097 1.00 47.09 235 VAL A O 1
ATOM 1908 N N . TYR A 1 236 ? -1.254 -22.821 19.500 1.00 46.69 236 TYR A N 1
ATOM 1909 C CA . TYR A 1 236 ? -2.691 -22.925 19.228 1.00 46.69 236 TYR A CA 1
ATOM 1910 C C . TYR A 1 236 ? -3.052 -23.703 17.951 1.00 46.69 236 TYR A C 1
ATOM 1912 O O . TYR A 1 236 ? -4.227 -23.831 17.620 1.00 46.69 236 TYR A O 1
ATOM 1920 N N . SER A 1 237 ? -2.071 -24.256 17.231 1.00 50.81 237 SER A N 1
ATOM 1921 C CA . SER A 1 237 ? -2.317 -25.294 16.226 1.00 50.81 237 SER A CA 1
ATOM 1922 C C . SER A 1 237 ? -1.068 -26.131 15.951 1.00 50.81 237 SER A C 1
ATOM 1924 O O . SER A 1 237 ? 0.054 -25.624 15.990 1.00 50.81 237 SER A O 1
ATOM 1926 N N . ASN A 1 238 ? -1.271 -27.377 15.513 1.00 49.88 238 ASN A N 1
ATOM 1927 C CA . ASN A 1 238 ? -0.226 -28.276 14.995 1.00 49.88 238 ASN A CA 1
ATOM 1928 C C . ASN A 1 238 ? 0.384 -27.807 13.647 1.00 49.88 238 ASN A C 1
ATOM 1930 O O . ASN A 1 238 ? 0.943 -28.613 12.907 1.00 49.88 238 ASN A O 1
ATOM 1934 N N . ARG A 1 239 ? 0.214 -26.529 13.274 1.00 62.09 239 ARG A N 1
ATOM 1935 C CA . ARG A 1 239 ? 0.564 -25.968 11.958 1.00 62.09 239 ARG A CA 1
ATOM 1936 C C . ARG A 1 239 ? 1.523 -24.770 12.023 1.00 62.09 239 ARG A C 1
ATOM 1938 O O . ARG A 1 239 ? 2.101 -24.415 10.999 1.00 62.09 239 ARG A O 1
ATOM 1945 N N . ARG A 1 240 ? 1.712 -24.160 13.201 1.00 69.00 240 ARG A N 1
ATOM 1946 C CA . ARG A 1 240 ? 2.662 -23.058 13.431 1.00 69.00 240 ARG A CA 1
ATOM 1947 C C . ARG A 1 240 ? 3.990 -23.607 13.976 1.00 69.00 240 ARG A C 1
ATOM 1949 O O . ARG A 1 240 ? 3.969 -24.245 15.028 1.00 69.00 240 ARG A O 1
ATOM 1956 N N . PRO A 1 241 ? 5.150 -23.342 13.345 1.00 71.00 241 PRO A N 1
ATOM 1957 C CA . PRO A 1 241 ? 6.444 -23.651 13.950 1.00 71.00 241 PRO A CA 1
ATOM 1958 C C . PRO A 1 241 ? 6.658 -22.817 15.223 1.00 71.00 241 PRO A C 1
ATOM 1960 O O . PRO A 1 241 ? 6.452 -21.602 15.213 1.00 71.00 241 PRO A O 1
ATOM 1963 N N . ALA A 1 242 ? 7.087 -23.454 16.315 1.00 66.50 242 ALA A N 1
ATOM 1964 C CA . ALA A 1 242 ? 7.324 -22.765 17.583 1.00 66.50 242 ALA A CA 1
ATOM 1965 C C . ALA A 1 242 ? 8.357 -21.632 17.423 1.00 66.50 242 ALA A C 1
ATOM 1967 O O . ALA A 1 242 ? 9.415 -21.823 16.820 1.00 66.50 242 ALA A O 1
ATOM 1968 N N . GLY A 1 243 ? 8.043 -20.444 17.949 1.00 68.69 243 GLY A N 1
ATOM 1969 C CA . GLY A 1 243 ? 8.909 -19.266 17.842 1.00 68.69 243 GLY A CA 1
ATOM 1970 C C . GLY A 1 243 ? 8.933 -18.581 16.465 1.00 68.69 243 GLY A C 1
ATOM 1971 O O . GLY A 1 243 ? 9.783 -17.712 16.257 1.00 68.69 243 GLY A O 1
ATOM 1972 N N . ALA A 1 244 ? 8.048 -18.946 15.525 1.00 76.00 244 ALA A N 1
ATOM 1973 C CA . ALA A 1 244 ? 7.994 -18.354 14.184 1.00 76.00 244 ALA A CA 1
ATOM 1974 C C . ALA A 1 244 ? 6.799 -17.414 13.949 1.00 76.00 244 ALA A C 1
ATOM 1976 O O . ALA A 1 244 ? 5.681 -17.696 14.383 1.00 76.00 244 ALA A O 1
ATOM 1977 N N . MET A 1 245 ? 7.038 -16.333 13.203 1.00 80.56 245 MET A N 1
ATOM 1978 C CA . MET A 1 245 ? 6.030 -15.392 12.689 1.00 80.56 245 MET A CA 1
ATOM 1979 C C . MET A 1 245 ? 5.842 -15.533 11.174 1.00 80.56 245 MET A C 1
ATOM 1981 O O . MET A 1 245 ? 6.770 -15.945 10.471 1.00 80.56 245 MET A O 1
ATOM 1985 N N . LEU A 1 246 ? 4.674 -15.140 10.667 1.00 85.62 246 LEU A N 1
ATOM 1986 C CA . LEU A 1 246 ? 4.441 -14.921 9.241 1.00 85.62 246 LEU A CA 1
ATOM 1987 C C . LEU A 1 246 ? 5.074 -13.611 8.750 1.00 85.62 246 LEU A C 1
ATOM 1989 O O . LEU A 1 246 ? 4.829 -12.532 9.298 1.00 85.62 246 LEU A O 1
ATOM 1993 N N . VAL A 1 247 ? 5.838 -13.713 7.661 1.00 87.81 247 VAL A N 1
ATOM 1994 C CA . VAL A 1 247 ? 6.419 -12.575 6.934 1.00 87.81 247 VAL A CA 1
ATOM 1995 C C . VAL A 1 247 ? 6.122 -12.718 5.445 1.00 87.81 247 VAL A C 1
ATOM 1997 O O . VAL A 1 247 ? 6.316 -13.796 4.880 1.00 87.81 247 VAL A O 1
ATOM 2000 N N . ASP A 1 248 ? 5.694 -11.628 4.813 1.00 91.31 248 ASP A N 1
ATOM 2001 C CA . ASP A 1 248 ? 5.639 -11.495 3.358 1.00 91.31 248 ASP A CA 1
ATOM 2002 C C . ASP A 1 248 ? 6.918 -10.819 2.847 1.00 91.31 248 ASP A C 1
ATOM 2004 O O . ASP A 1 248 ? 7.295 -9.740 3.306 1.00 91.31 248 ASP A O 1
ATOM 2008 N N . LEU A 1 249 ? 7.597 -11.463 1.895 1.00 91.88 249 LEU A N 1
ATOM 2009 C CA . LEU A 1 249 ? 8.791 -10.937 1.230 1.00 91.88 249 LEU A CA 1
ATOM 2010 C C . LEU A 1 249 ? 8.457 -10.434 -0.174 1.00 91.88 249 LEU A C 1
ATOM 2012 O O . LEU A 1 249 ? 7.796 -11.146 -0.932 1.00 91.88 249 LEU A O 1
ATOM 2016 N N . ALA A 1 250 ? 8.979 -9.268 -0.546 1.00 92.00 250 ALA A N 1
ATOM 2017 C CA . ALA A 1 250 ? 8.997 -8.787 -1.924 1.00 92.00 250 ALA A CA 1
ATOM 2018 C C . ALA A 1 250 ? 10.228 -9.356 -2.645 1.00 92.00 250 ALA A C 1
ATOM 2020 O O . ALA A 1 250 ? 11.363 -9.086 -2.246 1.00 92.00 250 ALA A O 1
ATOM 2021 N N . VAL A 1 251 ? 10.013 -10.160 -3.687 1.00 91.25 251 VAL A N 1
ATOM 2022 C CA . VAL A 1 251 ? 11.072 -10.910 -4.385 1.00 91.25 251 VAL A CA 1
ATOM 2023 C C . VAL A 1 251 ? 10.862 -10.820 -5.900 1.00 91.25 251 VAL A C 1
ATOM 2025 O O . VAL A 1 251 ? 9.728 -10.888 -6.379 1.00 91.25 251 VAL A O 1
ATOM 2028 N N . LEU A 1 252 ? 11.944 -10.683 -6.671 1.00 89.62 252 LEU A N 1
ATOM 2029 C CA . LEU A 1 252 ? 11.872 -10.719 -8.137 1.00 89.62 252 LEU A CA 1
ATOM 2030 C C . LEU A 1 252 ? 11.454 -12.118 -8.648 1.00 89.62 252 LEU A C 1
ATOM 2032 O O . LEU A 1 252 ? 11.787 -13.119 -8.001 1.00 89.62 252 LEU A O 1
ATOM 2036 N N . PRO A 1 253 ? 10.750 -12.228 -9.795 1.00 87.19 253 PRO A N 1
ATOM 2037 C CA . PRO A 1 253 ? 10.297 -13.510 -10.344 1.00 87.19 253 PRO A CA 1
ATOM 2038 C C . PRO A 1 253 ? 11.387 -14.584 -10.438 1.00 87.19 253 PRO A C 1
ATOM 2040 O O . PRO A 1 253 ? 11.150 -15.729 -10.054 1.00 87.19 253 PRO A O 1
ATOM 2043 N N . GLU A 1 254 ? 12.585 -14.203 -10.890 1.00 87.69 254 GLU A N 1
ATOM 2044 C CA . GLU A 1 254 ? 13.753 -15.080 -11.022 1.00 87.69 254 GLU A CA 1
ATOM 2045 C C . GLU A 1 254 ? 14.229 -15.686 -9.685 1.00 87.69 254 GLU A C 1
ATOM 2047 O O . GLU A 1 254 ? 14.731 -16.810 -9.657 1.00 87.69 254 GLU A O 1
ATOM 2052 N N . HIS A 1 255 ? 14.001 -14.997 -8.562 1.00 91.25 255 HIS A N 1
ATOM 2053 C CA . HIS A 1 255 ? 14.515 -15.381 -7.241 1.00 91.25 255 HIS A CA 1
ATOM 2054 C C . HIS A 1 255 ? 13.478 -16.038 -6.329 1.00 91.25 255 HIS A C 1
ATOM 2056 O O . HIS A 1 255 ? 13.834 -16.628 -5.303 1.00 91.25 255 HIS A O 1
ATOM 2062 N N . ALA A 1 256 ? 12.194 -15.986 -6.691 1.00 88.06 256 ALA A N 1
ATOM 2063 C CA . ALA A 1 256 ? 11.101 -16.501 -5.866 1.00 88.06 256 ALA A CA 1
ATOM 2064 C C . ALA A 1 256 ? 11.253 -18.000 -5.533 1.00 88.06 256 ALA A C 1
ATOM 2066 O O . ALA A 1 256 ? 10.934 -18.420 -4.418 1.00 88.06 256 ALA A O 1
ATOM 2067 N N . ALA A 1 257 ? 11.783 -18.810 -6.456 1.00 87.62 257 ALA A N 1
ATOM 2068 C CA . ALA A 1 257 ? 12.094 -20.220 -6.206 1.00 87.62 257 ALA A CA 1
ATOM 2069 C C . ALA A 1 257 ? 13.251 -20.394 -5.204 1.00 87.62 257 ALA A C 1
ATOM 2071 O O . ALA A 1 257 ? 13.152 -21.200 -4.276 1.00 87.62 257 ALA A O 1
ATOM 2072 N N . THR A 1 258 ? 14.310 -19.591 -5.339 1.00 90.31 258 THR A N 1
ATOM 2073 C CA . THR A 1 258 ? 15.481 -19.603 -4.452 1.00 90.31 258 THR A CA 1
ATOM 2074 C C . THR A 1 258 ? 15.075 -19.276 -3.016 1.00 90.31 258 THR A C 1
ATOM 2076 O O . THR A 1 258 ? 15.353 -20.062 -2.109 1.00 90.31 258 THR A O 1
ATOM 2079 N N . VAL A 1 259 ? 14.318 -18.194 -2.800 1.00 88.81 259 VAL A N 1
ATOM 2080 C CA . VAL A 1 259 ? 13.828 -17.794 -1.466 1.00 88.81 259 VAL A CA 1
ATOM 2081 C C . VAL A 1 259 ? 12.921 -18.873 -0.852 1.00 88.81 259 VAL A C 1
ATOM 2083 O O . VAL A 1 259 ? 13.112 -19.246 0.309 1.00 88.81 259 VAL A O 1
ATOM 2086 N N . ARG A 1 260 ? 12.011 -19.471 -1.641 1.00 88.12 260 ARG A N 1
ATOM 2087 C CA . ARG A 1 260 ? 11.140 -20.591 -1.211 1.00 88.12 260 ARG A CA 1
ATOM 2088 C C . ARG A 1 260 ? 11.893 -21.883 -0.851 1.00 88.12 260 ARG A C 1
ATOM 2090 O O . ARG A 1 260 ? 11.287 -22.757 -0.236 1.00 88.12 260 ARG A O 1
ATOM 2097 N N . SER A 1 261 ? 13.176 -22.020 -1.203 1.00 88.19 261 SER A N 1
ATOM 2098 C CA . SER A 1 261 ? 14.018 -23.164 -0.800 1.00 88.19 261 SER A CA 1
ATOM 2099 C C . SER A 1 261 ? 14.841 -22.920 0.477 1.00 88.19 261 SER A C 1
ATOM 2101 O O . SER A 1 261 ? 15.294 -23.872 1.108 1.00 88.19 261 SER A O 1
ATOM 2103 N N . LYS A 1 262 ? 15.029 -21.653 0.876 1.00 87.88 262 LYS A N 1
ATOM 2104 C CA . LYS A 1 262 ? 15.889 -21.218 2.001 1.00 87.88 262 LYS A CA 1
ATOM 2105 C C . LYS A 1 262 ? 15.117 -20.885 3.287 1.00 87.88 262 LYS A C 1
ATOM 2107 O O . LYS A 1 262 ? 15.703 -20.809 4.374 1.00 87.88 262 LYS A O 1
ATOM 2112 N N . TYR A 1 263 ? 13.810 -20.684 3.163 1.00 85.12 263 TYR A N 1
ATOM 2113 C CA . TYR A 1 263 ? 12.852 -20.534 4.257 1.00 85.12 263 TYR A CA 1
ATOM 2114 C C . TYR A 1 263 ? 11.814 -21.647 4.199 1.00 85.12 263 TYR A C 1
ATOM 2116 O O . TYR A 1 263 ? 11.653 -22.275 3.159 1.00 85.12 263 TYR A O 1
ATOM 2124 N N . LEU A 1 264 ? 11.095 -21.884 5.299 1.00 76.06 264 LEU A N 1
ATOM 2125 C CA . LEU A 1 264 ? 9.934 -22.770 5.286 1.00 76.06 264 LEU A CA 1
ATOM 2126 C C . LEU A 1 264 ? 8.772 -22.019 4.605 1.00 76.06 264 LEU A C 1
ATOM 2128 O O . LEU A 1 264 ? 8.246 -21.075 5.205 1.00 76.06 264 LEU A O 1
ATOM 2132 N N . PRO A 1 265 ? 8.375 -22.381 3.368 1.00 70.12 265 PRO A N 1
ATOM 2133 C CA . PRO A 1 265 ? 7.287 -21.693 2.694 1.00 70.12 265 PRO A CA 1
ATOM 2134 C C . PRO A 1 265 ? 5.958 -22.120 3.315 1.00 70.12 265 PRO A C 1
ATOM 2136 O O . PRO A 1 265 ? 5.801 -23.261 3.763 1.00 70.12 265 PRO A O 1
ATOM 2139 N N . VAL A 1 266 ? 4.978 -21.222 3.300 1.00 66.94 266 VAL A N 1
ATOM 2140 C CA . VAL A 1 266 ? 3.629 -21.487 3.818 1.00 66.94 266 VAL A CA 1
ATOM 2141 C C . VAL A 1 266 ? 2.857 -22.369 2.822 1.00 66.94 266 VAL A C 1
ATOM 2143 O O . VAL A 1 266 ? 2.042 -21.902 2.030 1.00 66.94 266 VAL A O 1
ATOM 2146 N N . LYS A 1 267 ? 3.178 -23.670 2.804 1.00 58.38 267 LYS A N 1
ATOM 2147 C CA . LYS A 1 267 ? 2.569 -24.659 1.897 1.00 58.38 267 LYS A CA 1
ATOM 2148 C C . LYS A 1 267 ? 1.085 -24.863 2.206 1.00 58.38 267 LYS A C 1
ATOM 2150 O O . LYS A 1 267 ? 0.710 -25.015 3.362 1.00 58.38 267 LYS A O 1
ATOM 2155 N N . ASN A 1 268 ? 0.283 -24.977 1.150 1.00 50.94 268 ASN A N 1
ATOM 2156 C CA . ASN A 1 268 ? -1.123 -25.404 1.152 1.00 50.94 268 ASN A CA 1
ATOM 2157 C C . ASN A 1 268 ? -2.137 -24.476 1.852 1.00 50.94 268 ASN A C 1
ATOM 2159 O O . ASN A 1 268 ? -3.314 -24.825 1.905 1.00 50.94 268 ASN A O 1
ATOM 2163 N N . PHE A 1 269 ? -1.746 -23.291 2.327 1.00 52.75 269 PHE A N 1
ATOM 2164 C CA . PHE A 1 269 ? -2.718 -22.287 2.769 1.00 52.75 269 PHE A CA 1
ATOM 2165 C C . PHE A 1 269 ? -3.201 -21.480 1.565 1.00 52.75 269 PHE A C 1
ATOM 2167 O O . PHE A 1 269 ? -2.410 -20.797 0.915 1.00 52.75 269 PHE A O 1
ATOM 2174 N N . ALA A 1 270 ? -4.507 -21.512 1.297 1.00 54.91 270 ALA A N 1
ATOM 2175 C CA . ALA A 1 270 ? -5.148 -20.451 0.532 1.00 54.91 270 ALA A CA 1
ATOM 2176 C C . ALA A 1 270 ? -5.123 -19.182 1.409 1.00 54.91 270 ALA A C 1
ATOM 2178 O O . ALA A 1 270 ? -5.718 -19.221 2.496 1.00 54.91 270 ALA A O 1
ATOM 2179 N N . PRO A 1 271 ? -4.430 -18.094 1.011 1.00 60.28 271 PRO A N 1
ATOM 2180 C CA . PRO A 1 271 ? -4.287 -16.921 1.865 1.00 60.28 271 PRO A CA 1
ATOM 2181 C C . PRO A 1 271 ? -5.657 -16.362 2.235 1.00 60.28 271 PRO A C 1
ATOM 2183 O O . PRO A 1 271 ? -6.478 -16.094 1.354 1.00 60.28 271 PRO A O 1
ATOM 2186 N N . PHE A 1 272 ? -5.880 -16.185 3.536 1.00 62.56 272 PHE A N 1
ATOM 2187 C CA . PHE A 1 272 ? -7.110 -15.631 4.115 1.00 62.56 272 PHE A CA 1
ATOM 2188 C C . PHE A 1 272 ? -8.359 -16.523 3.981 1.00 62.56 272 PHE A C 1
ATOM 2190 O O . PHE A 1 272 ? -9.500 -16.080 4.125 1.00 62.56 272 PHE A O 1
ATOM 2197 N N . SER A 1 273 ? -8.140 -17.826 3.786 1.00 66.94 273 SER A N 1
ATOM 2198 C CA . SER A 1 273 ? -9.117 -18.858 4.152 1.00 66.94 273 SER A CA 1
ATOM 2199 C C . SER A 1 273 ? -9.389 -18.862 5.669 1.00 66.94 273 SER A C 1
ATOM 2201 O O . SER A 1 273 ? -8.681 -18.215 6.437 1.00 66.94 273 SER A O 1
ATOM 2203 N N . GLY A 1 274 ? -10.416 -19.594 6.124 1.00 61.22 274 GLY A N 1
ATOM 2204 C CA . GLY A 1 274 ? -10.699 -19.725 7.568 1.00 61.22 274 GLY A CA 1
ATOM 2205 C C . GLY A 1 274 ? -9.572 -20.419 8.353 1.00 61.22 274 GLY A C 1
ATOM 2206 O O . GLY A 1 274 ? -9.425 -20.196 9.550 1.00 61.22 274 GLY A O 1
ATOM 2207 N N . ASP A 1 275 ? -8.748 -21.199 7.649 1.00 67.31 275 ASP A N 1
ATOM 2208 C CA . ASP A 1 275 ? -7.569 -21.899 8.160 1.00 67.31 275 ASP A CA 1
ATOM 2209 C C . ASP A 1 275 ? -6.295 -21.023 8.170 1.00 67.31 275 ASP A C 1
ATOM 2211 O O . ASP A 1 275 ? -5.251 -21.486 8.635 1.00 67.31 275 ASP A O 1
ATOM 2215 N N . ASP A 1 276 ? -6.331 -19.787 7.651 1.00 71.81 276 ASP A N 1
ATOM 2216 C CA . ASP A 1 276 ? -5.183 -18.871 7.697 1.00 71.81 276 ASP A CA 1
ATOM 2217 C C . ASP A 1 276 ? -4.929 -18.420 9.153 1.00 71.81 276 ASP A C 1
ATOM 2219 O O . ASP A 1 276 ? -5.857 -17.924 9.804 1.00 71.81 276 ASP A O 1
ATOM 2223 N N . PRO A 1 277 ? -3.697 -18.548 9.691 1.00 70.88 277 PRO A N 1
ATOM 2224 C CA . PRO A 1 277 ? -3.385 -18.156 11.066 1.00 70.88 277 PRO A CA 1
ATOM 2225 C C . PRO A 1 277 ? -3.779 -16.715 11.411 1.00 70.88 277 PRO A C 1
ATOM 2227 O O . PRO A 1 277 ? -4.146 -16.443 12.551 1.00 70.88 277 PRO A O 1
ATOM 2230 N N . LEU A 1 278 ? -3.738 -15.800 10.438 1.00 75.88 278 LEU A N 1
ATOM 2231 C CA . LEU A 1 278 ? -4.062 -14.387 10.638 1.00 75.88 278 LEU A CA 1
ATOM 2232 C C . LEU A 1 278 ? -5.574 -14.163 10.799 1.00 75.88 278 LEU A C 1
ATOM 2234 O O . LEU A 1 278 ? -5.970 -13.218 11.473 1.00 75.88 278 LEU A O 1
ATOM 2238 N N . VAL A 1 279 ? -6.399 -15.051 10.230 1.00 74.19 279 VAL A N 1
ATOM 2239 C CA . VAL A 1 279 ? -7.867 -15.065 10.356 1.00 74.19 279 VAL A CA 1
ATOM 2240 C C . VAL A 1 279 ? -8.296 -15.795 11.630 1.00 74.19 279 VAL A C 1
ATOM 2242 O O . VAL A 1 279 ? -9.170 -15.323 12.352 1.00 74.19 279 VAL A O 1
ATOM 2245 N N . TYR A 1 280 ? -7.664 -16.929 11.945 1.00 70.75 280 TYR A N 1
ATOM 2246 C CA . TYR A 1 280 ? -8.026 -17.751 13.104 1.00 70.75 280 TYR A CA 1
ATOM 2247 C C . TYR A 1 280 ? -7.841 -17.026 14.452 1.00 70.75 280 TYR A C 1
ATOM 2249 O O . TYR A 1 280 ? -8.581 -17.291 15.399 1.00 70.75 280 TYR A O 1
ATOM 2257 N N . LEU A 1 281 ? -6.877 -16.099 14.536 1.00 65.69 281 LEU A N 1
ATOM 2258 C CA . LEU A 1 281 ? -6.534 -15.359 15.757 1.00 65.69 281 LEU A CA 1
ATOM 2259 C C . LEU A 1 281 ? -7.588 -14.335 16.223 1.00 65.69 281 LEU A C 1
ATOM 2261 O O . LEU A 1 281 ? -7.490 -13.875 17.360 1.00 65.69 281 LEU A O 1
ATOM 2265 N N . ASP A 1 282 ? -8.576 -13.961 15.402 1.00 65.94 282 ASP A N 1
ATOM 2266 C CA . ASP A 1 282 ? -9.648 -13.057 15.843 1.00 65.94 282 ASP A CA 1
ATOM 2267 C C . ASP A 1 282 ? -10.774 -13.804 16.594 1.00 65.94 282 ASP A C 1
ATOM 2269 O O . ASP A 1 282 ? -11.201 -14.881 16.163 1.00 65.94 282 ASP A O 1
ATOM 2273 N N . PRO A 1 283 ? -11.286 -13.267 17.719 1.00 58.03 283 PRO A N 1
ATOM 2274 C CA . PRO A 1 283 ? -12.334 -13.911 18.511 1.00 58.03 283 PRO A CA 1
ATOM 2275 C C . PRO A 1 283 ? -13.731 -13.800 17.872 1.00 58.03 283 PRO A C 1
ATOM 2277 O O . PRO A 1 283 ? -14.034 -12.856 17.146 1.00 58.03 283 PRO A O 1
ATOM 2280 N N . GLY A 1 284 ? -14.606 -14.760 18.194 1.00 64.38 284 GLY A N 1
ATOM 2281 C CA . GLY A 1 284 ? -15.981 -14.870 17.681 1.00 64.38 284 GLY A CA 1
ATOM 2282 C C . GLY A 1 284 ? -16.175 -16.036 16.705 1.00 64.38 284 GLY A C 1
ATOM 2283 O O . GLY A 1 284 ? -15.236 -16.788 16.443 1.00 64.38 284 GLY A O 1
ATOM 2284 N N . ASP A 1 285 ? -17.387 -16.164 16.159 1.00 72.25 285 ASP A N 1
ATOM 2285 C CA . ASP A 1 285 ? -17.783 -17.284 15.282 1.00 72.25 285 ASP A CA 1
ATOM 2286 C C . ASP A 1 285 ? -17.935 -16.882 13.801 1.00 72.25 285 ASP A C 1
ATOM 2288 O O . ASP A 1 285 ? -17.830 -17.719 12.905 1.00 72.25 285 ASP A O 1
ATOM 2292 N N . ASP A 1 286 ? -18.152 -15.592 13.519 1.00 74.25 286 ASP A N 1
ATOM 2293 C CA . ASP A 1 286 ? -18.328 -15.092 12.152 1.00 74.25 286 ASP A CA 1
ATOM 2294 C C . ASP A 1 286 ? -16.985 -15.048 11.405 1.00 74.25 286 ASP A C 1
ATOM 2296 O O . ASP A 1 286 ? -16.090 -14.260 11.722 1.00 74.25 286 ASP A O 1
ATOM 2300 N N . THR A 1 287 ? -16.836 -15.922 10.410 1.00 76.75 287 THR A N 1
ATOM 2301 C CA . THR A 1 287 ? -15.574 -16.104 9.677 1.00 76.75 287 THR A CA 1
ATOM 2302 C C . THR A 1 287 ? -15.252 -14.927 8.754 1.00 76.75 287 THR A C 1
ATOM 2304 O O . THR A 1 287 ? -14.078 -14.627 8.541 1.00 76.75 287 THR A O 1
ATOM 2307 N N . ASP A 1 288 ? -16.256 -14.228 8.228 1.00 74.62 288 ASP A N 1
ATOM 2308 C CA . ASP A 1 288 ? -16.048 -13.113 7.303 1.00 74.62 288 ASP A CA 1
ATOM 2309 C C . ASP A 1 288 ? -15.704 -11.816 8.045 1.00 74.62 288 ASP A C 1
ATOM 2311 O O . ASP A 1 288 ? -14.832 -11.063 7.603 1.00 74.62 288 ASP A O 1
ATOM 2315 N N . LEU A 1 289 ? -16.251 -11.623 9.250 1.00 72.81 289 LEU A N 1
ATOM 2316 C CA . LEU A 1 289 ? -15.770 -10.625 10.204 1.00 72.81 289 LEU A CA 1
ATOM 2317 C C . LEU A 1 289 ? -14.293 -10.852 10.556 1.00 72.81 289 LEU A C 1
ATOM 2319 O O . LEU A 1 289 ? -13.504 -9.909 10.474 1.00 72.81 289 LEU A O 1
ATOM 2323 N N . LYS A 1 290 ? -13.887 -12.092 10.871 1.00 77.38 290 LYS A N 1
ATOM 2324 C CA . LYS A 1 290 ? -12.467 -12.414 11.116 1.00 77.38 290 LYS A CA 1
ATOM 2325 C C . LYS A 1 290 ? -11.588 -12.121 9.905 1.00 77.38 290 LYS A C 1
ATOM 2327 O O . LYS A 1 290 ? -10.537 -11.507 10.056 1.00 77.38 290 LYS A O 1
ATOM 2332 N N . ARG A 1 291 ? -12.011 -12.518 8.698 1.00 79.12 291 ARG A N 1
ATOM 2333 C CA . ARG A 1 291 ? -11.264 -12.243 7.458 1.00 79.12 291 ARG A CA 1
ATOM 2334 C C . ARG A 1 291 ? -11.065 -10.748 7.239 1.00 79.12 291 ARG A C 1
ATOM 2336 O O . ARG A 1 291 ? -9.941 -10.334 6.976 1.00 79.12 291 ARG A O 1
ATOM 2343 N N . ALA A 1 292 ? -12.112 -9.936 7.387 1.00 75.06 292 ALA A N 1
ATOM 2344 C CA . ALA A 1 292 ? -12.011 -8.489 7.218 1.00 75.06 292 ALA A CA 1
ATOM 2345 C C . ALA A 1 292 ? -11.089 -7.833 8.265 1.00 75.06 292 ALA A C 1
ATOM 2347 O O . ALA A 1 292 ? -10.259 -6.993 7.910 1.00 75.06 292 ALA A O 1
ATOM 2348 N N . LEU A 1 293 ? -11.169 -8.252 9.535 1.00 75.75 293 LEU A N 1
ATOM 2349 C CA . LEU A 1 293 ? -10.268 -7.787 10.598 1.00 75.75 293 LEU A CA 1
ATOM 2350 C C . LEU A 1 293 ? -8.807 -8.194 10.334 1.00 75.75 293 LEU A C 1
ATOM 2352 O O . LEU A 1 293 ? -7.907 -7.359 10.454 1.00 75.75 293 LEU A O 1
ATOM 2356 N N . ALA A 1 294 ? -8.569 -9.434 9.902 1.00 79.69 294 ALA A N 1
ATOM 2357 C CA . ALA A 1 294 ? -7.252 -9.939 9.526 1.00 79.69 294 ALA A CA 1
ATOM 2358 C C . ALA A 1 294 ? -6.660 -9.181 8.328 1.00 79.69 294 ALA A C 1
ATOM 2360 O O . ALA A 1 294 ? -5.541 -8.672 8.415 1.00 79.69 294 ALA A O 1
ATOM 2361 N N . PHE A 1 295 ? -7.423 -9.029 7.238 1.00 81.19 295 PHE A N 1
ATOM 2362 C CA . PHE A 1 295 ? -7.031 -8.221 6.081 1.00 81.19 295 PHE A CA 1
ATOM 2363 C C . PHE A 1 295 ? -6.655 -6.794 6.497 1.00 81.19 295 PHE A C 1
ATOM 2365 O O . PHE A 1 295 ? -5.605 -6.296 6.094 1.00 81.19 295 PHE A O 1
ATOM 2372 N N . ARG A 1 296 ? -7.461 -6.147 7.349 1.00 75.62 296 ARG A N 1
ATOM 2373 C CA . ARG A 1 296 ? -7.193 -4.787 7.835 1.00 75.62 296 ARG A CA 1
ATOM 2374 C C . ARG A 1 296 ? -5.905 -4.697 8.650 1.00 75.62 296 ARG A C 1
ATOM 2376 O O . ARG A 1 296 ? -5.109 -3.791 8.403 1.00 75.62 296 ARG A O 1
ATOM 2383 N N . LYS A 1 297 ? -5.668 -5.623 9.586 1.00 79.44 297 LYS A N 1
ATOM 2384 C CA . LYS A 1 297 ? -4.401 -5.682 10.341 1.00 79.44 297 LYS A CA 1
ATOM 2385 C C . LYS A 1 297 ? -3.207 -5.751 9.389 1.00 79.44 297 LYS A C 1
ATOM 2387 O O . LYS A 1 297 ? -2.199 -5.095 9.626 1.00 79.44 297 LYS A O 1
ATOM 2392 N N . ILE A 1 298 ? -3.344 -6.480 8.284 1.00 83.69 298 ILE A N 1
ATOM 2393 C CA . ILE A 1 298 ? -2.292 -6.652 7.280 1.00 83.69 298 ILE A CA 1
ATOM 2394 C C . ILE A 1 298 ? -2.118 -5.413 6.401 1.00 83.69 298 ILE A C 1
ATOM 2396 O O . ILE A 1 298 ? -0.976 -5.022 6.191 1.00 83.69 298 ILE A O 1
ATOM 2400 N N . ILE A 1 299 ? -3.187 -4.740 5.957 1.00 82.50 299 ILE A N 1
ATOM 2401 C CA . ILE A 1 299 ? -3.073 -3.428 5.285 1.00 82.50 299 ILE A CA 1
ATOM 2402 C C . ILE A 1 299 ? -2.319 -2.454 6.193 1.00 82.50 299 ILE A C 1
ATOM 2404 O O . ILE A 1 299 ? -1.364 -1.823 5.748 1.00 82.50 299 ILE A O 1
ATOM 2408 N N . SER A 1 300 ? -2.667 -2.414 7.485 1.00 75.62 300 SER A N 1
ATOM 2409 C CA . SER A 1 300 ? -1.919 -1.640 8.477 1.00 75.62 300 SER A CA 1
ATOM 2410 C C . SER A 1 300 ? -0.446 -2.064 8.533 1.00 75.62 300 SER A C 1
ATOM 2412 O O . SER A 1 300 ? 0.411 -1.191 8.498 1.00 75.62 300 SER A O 1
ATOM 2414 N N . ARG A 1 301 ? -0.100 -3.364 8.528 1.00 82.62 301 ARG A N 1
ATOM 2415 C CA . ARG A 1 301 ? 1.310 -3.811 8.451 1.00 82.62 301 ARG A CA 1
ATOM 2416 C C . ARG A 1 301 ? 2.019 -3.396 7.154 1.00 82.62 301 ARG A C 1
ATOM 2418 O O . ARG A 1 301 ? 3.190 -3.026 7.220 1.00 82.62 301 ARG A O 1
ATOM 2425 N N . TYR A 1 302 ? 1.341 -3.430 6.007 1.00 84.19 302 TYR A N 1
ATOM 2426 C CA . TYR A 1 302 ? 1.892 -3.021 4.711 1.00 84.19 302 TYR A CA 1
ATOM 2427 C C . TYR A 1 302 ? 2.141 -1.505 4.651 1.00 84.19 302 TYR A C 1
ATOM 2429 O O . TYR A 1 302 ? 3.254 -1.095 4.330 1.00 84.19 302 TYR A O 1
ATOM 2437 N N . ASP A 1 303 ? 1.168 -0.675 5.034 1.00 75.88 303 ASP A N 1
ATOM 2438 C CA . ASP A 1 303 ? 1.322 0.784 5.153 1.00 75.88 303 ASP A CA 1
ATOM 2439 C C . ASP A 1 303 ? 2.424 1.139 6.168 1.00 75.88 303 ASP A C 1
ATOM 2441 O O . ASP A 1 303 ? 3.372 1.861 5.855 1.00 75.88 303 ASP A O 1
ATOM 2445 N N . ARG A 1 304 ? 2.396 0.509 7.350 1.00 70.62 304 ARG A N 1
ATOM 2446 C CA . ARG A 1 304 ? 3.432 0.614 8.389 1.00 70.62 304 ARG A CA 1
ATOM 2447 C C . ARG A 1 304 ? 4.828 0.346 7.809 1.00 70.62 304 ARG A C 1
ATOM 2449 O O . ARG A 1 304 ? 5.709 1.192 7.933 1.00 70.62 304 ARG A O 1
ATOM 2456 N N . ALA A 1 305 ? 5.035 -0.771 7.110 1.00 76.38 305 ALA A N 1
ATOM 2457 C CA . ALA A 1 305 ? 6.322 -1.102 6.492 1.00 76.38 305 ALA A CA 1
ATOM 2458 C C . ALA A 1 305 ? 6.717 -0.166 5.327 1.00 76.38 305 ALA A C 1
ATOM 2460 O O . ALA A 1 305 ? 7.896 0.179 5.195 1.00 76.38 305 ALA A O 1
ATOM 2461 N N . ARG A 1 306 ? 5.751 0.306 4.525 1.00 80.38 306 ARG A N 1
ATOM 2462 C CA . ARG A 1 306 ? 5.962 1.320 3.474 1.00 80.38 306 ARG A CA 1
ATOM 2463 C C . ARG A 1 306 ? 6.510 2.619 4.071 1.00 80.38 306 ARG A C 1
ATOM 2465 O O . ARG A 1 306 ? 7.497 3.151 3.558 1.00 80.38 306 ARG A O 1
ATOM 2472 N N . ARG A 1 307 ? 5.933 3.077 5.190 1.00 70.69 307 ARG A N 1
ATOM 2473 C CA . ARG A 1 307 ? 6.367 4.283 5.912 1.00 70.69 307 ARG A CA 1
ATOM 2474 C C . ARG A 1 307 ? 7.797 4.152 6.460 1.00 70.69 307 ARG A C 1
ATOM 2476 O O . ARG A 1 307 ? 8.566 5.084 6.248 1.00 70.69 307 ARG A O 1
ATOM 2483 N N . ILE A 1 308 ? 8.214 2.996 7.016 1.00 65.75 308 ILE A N 1
ATOM 2484 C CA . ILE A 1 308 ? 9.636 2.749 7.400 1.00 65.75 308 ILE A CA 1
ATOM 2485 C C . ILE A 1 308 ? 10.567 3.018 6.217 1.00 65.75 308 ILE A C 1
ATOM 2487 O O . ILE A 1 308 ? 11.621 3.640 6.351 1.00 65.75 308 ILE A O 1
ATOM 2491 N N . ARG A 1 309 ? 10.217 2.475 5.046 1.00 71.81 309 ARG A N 1
ATOM 2492 C CA . ARG A 1 309 ? 11.089 2.548 3.874 1.00 71.81 309 ARG A CA 1
ATOM 2493 C C . ARG A 1 309 ? 11.233 3.987 3.381 1.00 71.81 309 ARG A C 1
ATOM 2495 O O . ARG A 1 309 ? 12.315 4.369 2.952 1.00 71.81 309 ARG A O 1
ATOM 2502 N N . GLN A 1 310 ? 10.174 4.784 3.498 1.00 69.56 310 GLN A N 1
ATOM 2503 C CA . GLN A 1 310 ? 10.197 6.213 3.195 1.00 69.56 310 GLN A CA 1
ATOM 2504 C C . GLN A 1 310 ? 11.004 7.009 4.242 1.00 69.56 310 GLN A C 1
ATOM 2506 O O . GLN A 1 310 ? 11.839 7.825 3.856 1.00 69.56 310 GLN A O 1
ATOM 2511 N N . SER A 1 311 ? 10.839 6.737 5.545 1.00 62.06 311 SER A N 1
ATOM 2512 C CA . SER A 1 311 ? 11.545 7.452 6.626 1.00 62.06 311 SER A CA 1
ATOM 2513 C C . SER A 1 311 ? 13.043 7.145 6.722 1.00 62.06 311 SER A C 1
ATOM 2515 O O . SER A 1 311 ? 13.798 7.955 7.255 1.00 62.06 311 SER A O 1
ATOM 2517 N N . ARG A 1 312 ? 13.503 6.008 6.183 1.00 65.81 312 ARG A N 1
ATOM 2518 C CA . ARG A 1 312 ? 14.937 5.671 6.071 1.00 65.81 312 ARG A CA 1
ATOM 2519 C C . ARG A 1 312 ? 15.677 6.426 4.955 1.00 65.81 312 ARG A C 1
ATOM 2521 O O . ARG A 1 312 ? 16.891 6.278 4.849 1.00 65.81 312 ARG A O 1
ATOM 2528 N N . GLY A 1 313 ? 14.973 7.244 4.169 1.00 56.69 313 GLY A N 1
ATOM 2529 C CA . GLY A 1 313 ? 15.518 7.974 3.027 1.00 56.69 313 GLY A CA 1
ATOM 2530 C C . GLY A 1 313 ? 15.504 7.136 1.747 1.00 56.69 313 GLY A C 1
ATOM 2531 O O . GLY A 1 313 ? 15.873 5.962 1.738 1.00 56.69 313 GLY A O 1
ATOM 2532 N N . GLN A 1 314 ? 15.068 7.741 0.642 1.00 59.69 314 GLN A N 1
ATOM 2533 C CA . GLN A 1 314 ? 15.051 7.074 -0.658 1.00 59.69 314 GLN A CA 1
ATOM 2534 C C . GLN A 1 314 ? 16.427 7.162 -1.324 1.00 59.69 314 GLN A C 1
ATOM 2536 O O . GLN A 1 314 ? 16.921 8.255 -1.595 1.00 59.69 314 GLN A O 1
ATOM 2541 N N . ILE A 1 315 ? 17.004 6.011 -1.668 1.00 52.88 315 ILE A N 1
ATOM 2542 C CA . ILE A 1 315 ? 18.014 5.938 -2.729 1.00 52.88 315 ILE A CA 1
ATOM 2543 C C . ILE A 1 315 ? 17.238 5.935 -4.060 1.00 52.88 315 ILE A C 1
ATOM 2545 O O . ILE A 1 315 ? 16.444 5.014 -4.271 1.00 52.88 315 ILE A O 1
ATOM 2549 N N . PRO A 1 316 ? 17.391 6.934 -4.947 1.00 58.84 316 PRO A N 1
ATOM 2550 C CA . PRO A 1 316 ? 16.702 6.926 -6.235 1.00 58.84 316 PRO A CA 1
ATOM 2551 C C . PRO A 1 316 ? 17.207 5.762 -7.102 1.00 58.84 316 PRO A C 1
ATOM 2553 O O . PRO A 1 316 ? 18.413 5.583 -7.269 1.00 58.84 316 PRO A O 1
ATOM 2556 N N . GLY A 1 317 ? 16.287 4.960 -7.642 1.00 74.00 317 GLY A N 1
ATOM 2557 C CA . GLY A 1 317 ? 16.611 3.800 -8.475 1.00 74.00 317 GLY A CA 1
ATOM 2558 C C . GLY A 1 317 ? 15.410 2.874 -8.722 1.00 74.00 317 GLY A C 1
ATOM 2559 O O . GLY A 1 317 ? 14.437 2.919 -7.961 1.00 74.00 317 GLY A O 1
ATOM 2560 N N . PRO A 1 318 ? 15.467 2.011 -9.758 1.00 74.44 318 PRO A N 1
ATOM 2561 C CA . PRO A 1 318 ? 14.333 1.193 -10.207 1.00 74.44 318 PRO A CA 1
ATOM 2562 C C . PRO A 1 318 ? 13.799 0.227 -9.137 1.00 74.44 318 PRO A C 1
ATOM 2564 O O . PRO A 1 318 ? 12.602 -0.045 -9.100 1.00 74.44 318 PRO A O 1
ATOM 2567 N N . GLU A 1 319 ? 14.646 -0.241 -8.216 1.00 81.81 319 GLU A N 1
ATOM 2568 C CA . GLU A 1 319 ? 14.239 -1.080 -7.080 1.00 81.81 319 GLU A CA 1
ATOM 2569 C C . GLU A 1 319 ? 13.150 -0.425 -6.218 1.00 81.81 319 GLU A C 1
ATOM 2571 O O . GLU A 1 319 ? 12.178 -1.077 -5.841 1.00 81.81 319 GLU A O 1
ATOM 2576 N N . ASN A 1 320 ? 13.270 0.873 -5.916 1.00 83.62 320 ASN A N 1
ATOM 2577 C CA . ASN A 1 320 ? 12.316 1.551 -5.037 1.00 83.62 320 ASN A CA 1
ATOM 2578 C C . ASN A 1 320 ? 10.968 1.834 -5.721 1.00 83.62 320 ASN A C 1
ATOM 2580 O O . ASN A 1 320 ? 9.953 1.894 -5.026 1.00 83.62 320 ASN A O 1
ATOM 2584 N N . GLU A 1 321 ? 10.918 1.908 -7.054 1.00 84.19 321 GLU A N 1
ATOM 2585 C CA . GLU A 1 321 ? 9.658 1.884 -7.814 1.00 84.19 321 GLU A CA 1
ATOM 2586 C C . GLU A 1 321 ? 9.009 0.501 -7.770 1.00 84.19 321 GLU A C 1
ATOM 2588 O O . GLU A 1 321 ? 7.850 0.400 -7.375 1.00 84.19 321 GLU A O 1
ATOM 2593 N N . LEU A 1 322 ? 9.762 -0.566 -8.081 1.00 87.56 322 LEU A N 1
ATOM 2594 C CA . LEU A 1 322 ? 9.269 -1.949 -8.000 1.00 87.56 322 LEU A CA 1
ATOM 2595 C C . LEU A 1 322 ? 8.633 -2.245 -6.636 1.00 87.56 322 LEU A C 1
ATOM 2597 O O . LEU A 1 322 ? 7.560 -2.838 -6.544 1.00 87.56 322 LEU A O 1
ATOM 2601 N N . ILE A 1 323 ? 9.278 -1.787 -5.565 1.00 87.56 323 ILE A N 1
ATOM 2602 C CA . ILE A 1 323 ? 8.825 -1.996 -4.189 1.00 87.56 323 ILE A CA 1
ATOM 2603 C C . ILE A 1 323 ? 7.629 -1.101 -3.850 1.00 87.56 323 ILE A C 1
ATOM 2605 O O . ILE A 1 323 ? 6.694 -1.564 -3.199 1.00 87.56 323 ILE A O 1
ATOM 2609 N N . SER A 1 324 ? 7.602 0.153 -4.313 1.00 86.31 324 SER A N 1
ATOM 2610 C CA . SER A 1 324 ? 6.452 1.053 -4.122 1.00 86.31 324 SER A CA 1
ATOM 2611 C C . SER A 1 324 ? 5.200 0.547 -4.842 1.00 86.31 324 SER A C 1
ATOM 2613 O O . SER A 1 324 ? 4.097 0.630 -4.291 1.00 86.31 324 SER A O 1
ATOM 2615 N N . ASN A 1 325 ? 5.373 -0.036 -6.028 1.00 87.25 325 ASN A N 1
ATOM 2616 C CA . ASN A 1 325 ? 4.295 -0.626 -6.813 1.00 87.25 325 ASN A CA 1
ATOM 2617 C C . ASN A 1 325 ? 3.856 -1.960 -6.199 1.00 87.25 325 ASN A C 1
ATOM 2619 O O . ASN A 1 325 ? 2.658 -2.180 -6.051 1.00 87.25 325 ASN A O 1
ATOM 2623 N N . TRP A 1 326 ? 4.784 -2.787 -5.701 1.00 91.06 326 TRP A N 1
ATOM 2624 C CA . TRP A 1 326 ? 4.462 -3.981 -4.909 1.00 91.06 326 TRP A CA 1
ATOM 2625 C C . TRP A 1 326 ? 3.639 -3.660 -3.651 1.00 91.06 326 TRP A C 1
ATOM 2627 O O . TRP A 1 326 ? 2.605 -4.293 -3.430 1.00 91.06 326 TRP A O 1
ATOM 2637 N N . PHE A 1 327 ? 4.040 -2.653 -2.862 1.00 88.31 327 PHE A N 1
ATOM 2638 C CA . PHE A 1 327 ? 3.266 -2.182 -1.706 1.00 88.31 327 PHE A CA 1
ATOM 2639 C C . PHE A 1 327 ? 1.855 -1.754 -2.120 1.00 88.31 327 PHE A C 1
ATOM 2641 O O . PHE A 1 327 ? 0.880 -2.214 -1.530 1.00 88.31 327 PHE A O 1
ATOM 2648 N N . SER A 1 328 ? 1.746 -0.900 -3.142 1.00 86.31 328 SER A N 1
ATOM 2649 C CA . SER A 1 328 ? 0.461 -0.366 -3.613 1.00 86.31 328 SER A CA 1
ATOM 2650 C C . SER A 1 328 ? -0.455 -1.484 -4.122 1.00 86.31 328 SER A C 1
ATOM 2652 O O . SER A 1 328 ? -1.580 -1.608 -3.653 1.00 86.31 328 SER A O 1
ATOM 2654 N N . LYS A 1 329 ? 0.064 -2.376 -4.975 1.00 87.56 329 LYS A N 1
ATOM 2655 C CA . LYS A 1 329 ? -0.625 -3.566 -5.494 1.00 87.56 329 LYS A CA 1
ATOM 2656 C C . LYS A 1 329 ? -1.156 -4.462 -4.372 1.00 87.56 329 LYS A C 1
ATOM 2658 O O . LYS A 1 329 ? -2.322 -4.842 -4.407 1.00 87.56 329 LYS A O 1
ATOM 2663 N N . CYS A 1 330 ? -0.333 -4.771 -3.366 1.00 85.81 330 CYS A N 1
ATOM 2664 C CA . CYS A 1 330 ? -0.759 -5.605 -2.240 1.00 85.81 330 CYS A CA 1
ATOM 2665 C C . CYS A 1 330 ? -1.855 -4.926 -1.407 1.00 85.81 330 CYS A C 1
ATOM 2667 O O . CYS A 1 330 ? -2.833 -5.580 -1.057 1.00 85.81 330 CYS A O 1
ATOM 2669 N N . MET A 1 331 ? -1.730 -3.626 -1.114 1.00 85.44 331 MET A N 1
ATOM 2670 C CA . MET A 1 331 ? -2.755 -2.892 -0.361 1.00 85.44 331 MET A CA 1
ATOM 2671 C C . MET A 1 331 ? -4.071 -2.805 -1.142 1.00 85.44 331 MET A C 1
ATOM 2673 O O . MET A 1 331 ? -5.098 -3.190 -0.598 1.00 85.44 331 MET A O 1
ATOM 2677 N N . THR A 1 332 ? -4.047 -2.437 -2.426 1.00 84.00 332 THR A N 1
ATOM 2678 C CA . THR A 1 332 ? -5.252 -2.389 -3.274 1.00 84.00 332 THR A CA 1
ATOM 2679 C C . THR A 1 332 ? -5.914 -3.763 -3.434 1.00 84.00 332 THR A C 1
ATOM 2681 O O . THR A 1 332 ? -7.140 -3.854 -3.433 1.00 84.00 332 THR A O 1
ATOM 2684 N N . GLU A 1 333 ? -5.144 -4.856 -3.517 1.00 85.19 333 GLU A N 1
ATOM 2685 C CA . GLU A 1 333 ? -5.716 -6.210 -3.538 1.00 85.19 333 GLU A CA 1
ATOM 2686 C C . GLU A 1 333 ? -6.399 -6.560 -2.202 1.00 85.19 333 GLU A C 1
ATOM 2688 O O . GLU A 1 333 ? -7.497 -7.117 -2.192 1.00 85.19 333 GLU A O 1
ATOM 2693 N N . LEU A 1 334 ? -5.785 -6.209 -1.067 1.00 83.94 334 LEU A N 1
ATOM 2694 C CA . LEU A 1 334 ? -6.355 -6.420 0.268 1.00 83.94 334 LEU A CA 1
ATOM 2695 C C . LEU A 1 334 ? -7.603 -5.551 0.505 1.00 83.94 334 LEU A C 1
ATOM 2697 O O . LEU A 1 334 ? -8.594 -6.051 1.029 1.00 83.94 334 LEU A O 1
ATOM 2701 N N . GLU A 1 335 ? -7.591 -4.287 0.081 1.00 81.31 335 GLU A N 1
ATOM 2702 C CA . GLU A 1 335 ? -8.744 -3.376 0.115 1.00 81.31 335 GLU A CA 1
ATOM 2703 C C . GLU A 1 335 ? -9.894 -3.911 -0.744 1.00 81.31 335 GLU A C 1
ATOM 2705 O O . GLU A 1 335 ? -11.027 -3.992 -0.275 1.00 81.31 335 GLU A O 1
ATOM 2710 N N . GLY A 1 336 ? -9.604 -4.367 -1.968 1.00 80.50 336 GLY A N 1
ATOM 2711 C CA . GLY A 1 336 ? -10.583 -5.018 -2.840 1.00 80.50 336 GLY A CA 1
ATOM 2712 C C . GLY A 1 336 ? -11.173 -6.290 -2.224 1.00 80.50 336 GLY A C 1
ATOM 2713 O O . GLY A 1 336 ? -12.378 -6.516 -2.316 1.00 80.50 336 GLY A O 1
ATOM 2714 N N . ARG A 1 337 ? -10.358 -7.095 -1.528 1.00 80.88 337 ARG A N 1
ATOM 2715 C CA . ARG A 1 337 ? -10.812 -8.287 -0.788 1.00 80.88 337 ARG A CA 1
ATOM 2716 C C . ARG A 1 337 ? -11.661 -7.941 0.443 1.00 80.88 337 ARG A C 1
ATOM 2718 O O . ARG A 1 337 ? -12.618 -8.660 0.716 1.00 80.88 337 ARG A O 1
ATOM 2725 N N . ILE A 1 338 ? -11.360 -6.852 1.157 1.00 76.44 338 ILE A N 1
ATOM 2726 C CA . ILE A 1 338 ? -12.221 -6.329 2.232 1.00 76.44 338 ILE A CA 1
ATOM 2727 C C . ILE A 1 338 ? -13.558 -5.881 1.636 1.00 76.44 338 ILE A C 1
ATOM 2729 O O . ILE A 1 338 ? -14.597 -6.401 2.044 1.00 76.44 338 ILE A O 1
ATOM 2733 N N . LYS A 1 339 ? -13.542 -5.017 0.611 1.00 75.25 339 LYS A N 1
ATOM 2734 C CA . LYS A 1 339 ? -14.760 -4.556 -0.072 1.00 75.25 339 LYS A CA 1
ATOM 2735 C C . LYS A 1 339 ? -15.601 -5.712 -0.611 1.00 75.25 339 LYS A C 1
ATOM 2737 O O . LYS A 1 339 ? -16.817 -5.663 -0.485 1.00 75.25 339 LYS A O 1
ATOM 2742 N N . ALA A 1 340 ? -14.985 -6.778 -1.122 1.00 75.50 340 ALA A N 1
ATOM 2743 C CA . ALA A 1 340 ? -15.690 -7.980 -1.571 1.00 75.50 340 ALA A CA 1
ATOM 2744 C C . ALA A 1 340 ? -16.360 -8.786 -0.437 1.00 75.50 340 ALA A C 1
ATOM 2746 O O . ALA A 1 340 ? -17.308 -9.518 -0.709 1.00 75.50 340 ALA A O 1
ATOM 2747 N N . ILE A 1 341 ? -15.904 -8.660 0.817 1.00 70.12 341 ILE A N 1
ATOM 2748 C CA . ILE A 1 341 ? -16.545 -9.297 1.980 1.00 70.12 341 ILE A CA 1
ATOM 2749 C C . ILE A 1 341 ? -17.787 -8.528 2.430 1.00 70.12 341 ILE A C 1
ATOM 2751 O O . ILE A 1 341 ? -18.844 -9.130 2.604 1.00 70.12 341 ILE A O 1
ATOM 2755 N N . HIS A 1 342 ? -17.674 -7.214 2.657 1.00 72.38 342 HIS A N 1
ATOM 2756 C CA . HIS A 1 342 ? -18.795 -6.449 3.214 1.00 72.38 342 HIS A CA 1
ATOM 2757 C C . HIS A 1 342 ? -19.682 -5.831 2.124 1.00 72.38 342 HIS A C 1
ATOM 2759 O O . HIS A 1 342 ? -20.901 -5.845 2.253 1.00 72.38 342 HIS A O 1
ATOM 2765 N N . GLY A 1 343 ? -19.111 -5.322 1.031 1.00 72.25 343 GLY A N 1
ATOM 2766 C CA . GLY A 1 343 ? -19.859 -4.753 -0.095 1.00 72.25 343 GLY A CA 1
ATOM 2767 C C . GLY A 1 343 ? -20.579 -3.436 0.213 1.00 72.25 343 GLY A C 1
ATOM 2768 O O . GLY A 1 343 ? -21.502 -3.079 -0.523 1.00 72.25 343 GLY A O 1
ATOM 2769 N N . TYR A 1 344 ? -20.195 -2.742 1.295 1.00 82.81 344 TYR A N 1
ATOM 2770 C CA . TYR A 1 344 ? -20.783 -1.469 1.736 1.00 82.81 344 TYR A CA 1
ATOM 2771 C C . TYR A 1 344 ? -19.839 -0.291 1.490 1.00 82.81 344 TYR A C 1
ATOM 2773 O O . TYR A 1 344 ? -18.738 -0.261 2.030 1.00 82.81 344 TYR A O 1
ATOM 2781 N N . GLU A 1 345 ? -20.321 0.714 0.769 1.00 85.38 345 GLU A N 1
ATOM 2782 C CA . GLU A 1 345 ? -19.733 2.049 0.723 1.00 85.38 345 GLU A CA 1
ATOM 2783 C C . GLU A 1 345 ? -20.230 2.913 1.890 1.00 85.38 345 GLU A C 1
ATOM 2785 O O . GLU A 1 345 ? -21.338 2.733 2.411 1.00 85.38 345 GLU A O 1
ATOM 2790 N N . THR A 1 346 ? -19.408 3.887 2.287 1.00 88.44 346 THR A N 1
ATOM 2791 C CA . THR A 1 346 ? -19.739 4.842 3.354 1.00 88.44 346 THR A CA 1
ATOM 2792 C C . THR A 1 346 ? -20.365 6.098 2.759 1.00 88.44 346 THR A C 1
ATOM 2794 O O . THR A 1 346 ? -19.670 6.891 2.126 1.00 88.44 346 THR A O 1
ATOM 2797 N N . ILE A 1 347 ? -21.662 6.326 2.988 1.00 90.25 347 ILE A N 1
ATOM 2798 C CA . ILE A 1 347 ? -22.351 7.534 2.501 1.00 90.25 347 ILE A CA 1
ATOM 2799 C C . ILE A 1 347 ? -22.764 8.413 3.674 1.00 90.25 347 ILE A C 1
ATOM 2801 O O . ILE A 1 347 ? -23.547 8.001 4.528 1.00 90.25 347 ILE A O 1
ATOM 2805 N N . ARG A 1 348 ? -22.269 9.651 3.691 1.00 91.69 348 ARG A N 1
ATOM 2806 C CA . ARG A 1 348 ? -22.637 10.662 4.684 1.00 91.69 348 ARG A CA 1
ATOM 2807 C C . ARG A 1 348 ? -23.839 11.482 4.192 1.00 91.69 348 ARG A C 1
ATOM 2809 O O . ARG A 1 348 ? -23.807 12.002 3.080 1.00 91.69 348 ARG A O 1
ATOM 2816 N N . VAL A 1 349 ? -24.895 11.582 5.004 1.00 90.56 349 VAL A N 1
ATOM 2817 C CA . VAL A 1 349 ? -26.191 12.191 4.638 1.00 90.56 349 VAL A CA 1
ATOM 2818 C C . VAL A 1 349 ? -26.808 13.022 5.768 1.00 90.56 349 VAL A C 1
ATOM 2820 O O . VAL A 1 349 ? -26.532 12.798 6.947 1.00 90.56 349 VAL A O 1
ATOM 2823 N N . TRP A 1 350 ? -27.720 13.927 5.404 1.00 87.62 350 TRP A N 1
ATOM 2824 C CA . TRP A 1 350 ? -28.606 14.632 6.336 1.00 87.62 350 TRP A CA 1
ATOM 2825 C C . TRP A 1 350 ? -29.893 13.828 6.584 1.00 87.62 350 TRP A C 1
ATOM 2827 O O . TRP A 1 350 ? -30.783 13.779 5.734 1.00 87.62 350 TRP A O 1
ATOM 2837 N N . CYS A 1 351 ? -30.019 13.208 7.758 1.00 84.69 351 CYS A N 1
ATOM 2838 C CA . CYS A 1 351 ? -31.231 12.506 8.190 1.00 84.69 351 CYS A CA 1
ATOM 2839 C C . CYS A 1 351 ? -32.123 13.424 9.032 1.00 84.69 351 CYS A C 1
ATOM 2841 O O . CYS A 1 351 ? -31.650 14.058 9.968 1.00 84.69 351 CYS A O 1
ATOM 2843 N N . SER A 1 352 ? -33.428 13.470 8.761 1.00 76.12 352 SER A N 1
ATOM 2844 C CA . SER A 1 352 ? -34.362 14.299 9.537 1.00 76.12 352 SER A CA 1
ATOM 2845 C C . SER A 1 352 ? -34.478 13.825 10.997 1.00 76.12 352 SER A C 1
ATOM 2847 O O . SER A 1 352 ? -34.798 12.665 11.255 1.00 76.12 352 SER A O 1
ATOM 2849 N N . SER A 1 353 ? -34.257 14.727 11.955 1.00 64.38 353 SER A N 1
ATOM 2850 C CA . SER A 1 353 ? -34.117 14.438 13.391 1.00 64.38 353 SER A CA 1
ATOM 2851 C C . SER A 1 353 ? -35.432 14.160 14.126 1.00 64.38 353 SER A C 1
ATOM 2853 O O . SER A 1 353 ? -35.413 13.699 15.265 1.00 64.38 353 SER A O 1
ATOM 2855 N N . HIS A 1 354 ? -36.584 14.357 13.472 1.00 60.03 354 HIS A N 1
ATOM 2856 C CA . HIS A 1 354 ? -37.903 14.015 14.022 1.00 60.03 354 HIS A CA 1
ATOM 2857 C C . HIS A 1 354 ? -38.104 12.499 14.252 1.00 60.03 354 HIS A C 1
ATOM 2859 O O . HIS A 1 354 ? -39.149 12.080 14.747 1.00 60.03 354 HIS A O 1
ATOM 2865 N N . GLN A 1 355 ? -37.115 11.664 13.910 1.00 57.25 355 GLN A N 1
ATOM 2866 C CA . GLN A 1 355 ? -37.090 10.228 14.177 1.00 57.25 355 GLN A CA 1
ATOM 2867 C C . GLN A 1 355 ? -35.867 9.890 15.041 1.00 57.25 355 GLN A C 1
ATOM 2869 O O . GLN A 1 355 ? -34.731 10.086 14.618 1.00 57.25 355 GLN A O 1
ATOM 2874 N N . LYS A 1 356 ? -36.091 9.340 16.245 1.00 61.56 356 LYS A N 1
ATOM 2875 C CA . LYS A 1 356 ? -35.043 9.106 17.266 1.00 61.56 356 LYS A CA 1
ATOM 2876 C C . LYS A 1 356 ? -33.898 8.166 16.849 1.00 61.56 356 LYS A C 1
ATOM 2878 O O . LYS A 1 356 ? -32.886 8.123 17.538 1.00 61.56 356 LYS A O 1
ATOM 2883 N N . HIS A 1 357 ? -34.045 7.415 15.756 1.00 77.00 357 HIS A N 1
ATOM 2884 C CA . HIS A 1 357 ? -33.021 6.504 15.242 1.00 77.00 357 HIS A CA 1
ATOM 2885 C C . HIS A 1 357 ? -32.833 6.719 13.732 1.00 77.00 357 HIS A C 1
ATOM 2887 O O . HIS A 1 357 ? -33.814 6.596 12.994 1.00 77.00 357 HIS A O 1
ATOM 2893 N N . PRO A 1 358 ? -31.603 6.944 13.230 1.00 86.06 358 PRO A N 1
ATOM 2894 C CA . PRO A 1 358 ? -31.345 7.134 11.799 1.00 86.06 358 PRO A CA 1
ATOM 2895 C C . PRO A 1 358 ? -31.887 6.022 10.883 1.00 86.06 358 PRO A C 1
ATOM 2897 O O . PRO A 1 358 ? -32.390 6.304 9.795 1.00 86.06 358 PRO A O 1
ATOM 2900 N N . MET A 1 359 ? -31.880 4.763 11.343 1.00 87.88 359 MET A N 1
ATOM 2901 C CA . MET A 1 359 ? -32.441 3.628 10.592 1.00 87.88 359 MET A CA 1
ATOM 2902 C C . MET A 1 359 ? -33.963 3.710 10.369 1.00 87.88 359 MET A C 1
ATOM 2904 O O . MET A 1 359 ? -34.481 3.028 9.486 1.00 87.88 359 MET A O 1
ATOM 2908 N N . ALA A 1 360 ? -34.696 4.543 11.116 1.00 87.25 360 ALA A N 1
ATOM 2909 C CA . ALA A 1 360 ? -36.101 4.820 10.822 1.00 87.25 360 ALA A CA 1
ATOM 2910 C C . ALA A 1 360 ? -36.248 5.668 9.542 1.00 87.25 360 ALA A C 1
ATOM 2912 O O . ALA A 1 360 ? -37.089 5.347 8.703 1.00 87.25 360 ALA A O 1
ATOM 2913 N N . SER A 1 361 ? -35.364 6.652 9.327 1.00 88.69 361 SER A N 1
ATOM 2914 C CA . SER A 1 361 ? -35.377 7.514 8.133 1.00 88.69 361 SER A CA 1
ATOM 2915 C C . SER A 1 361 ? -35.056 6.707 6.870 1.00 88.69 361 SER A C 1
ATOM 2917 O O . SER A 1 361 ? -35.742 6.807 5.852 1.00 88.69 361 SER A O 1
ATOM 2919 N N . VAL A 1 362 ? -34.070 5.812 6.985 1.00 90.44 362 VAL A N 1
ATOM 2920 C CA . VAL A 1 362 ? -33.714 4.803 5.977 1.00 90.44 362 VAL A CA 1
ATOM 2921 C C . VAL A 1 362 ? -34.918 3.917 5.621 1.00 90.44 362 VAL A C 1
ATOM 2923 O O . VAL A 1 362 ? -35.180 3.656 4.444 1.00 90.44 362 VAL A O 1
ATOM 2926 N N . ARG A 1 363 ? -35.689 3.471 6.624 1.00 91.38 363 ARG A N 1
ATOM 2927 C CA . ARG A 1 363 ? -36.910 2.677 6.414 1.00 91.38 363 ARG A CA 1
ATOM 2928 C C . ARG A 1 363 ? -38.009 3.492 5.733 1.00 91.38 363 ARG A C 1
ATOM 2930 O O . ARG A 1 363 ? -38.552 3.010 4.742 1.00 91.38 363 ARG A O 1
ATOM 2937 N N . SER A 1 364 ? -38.293 4.719 6.184 1.00 89.62 364 SER A N 1
ATOM 2938 C CA . SER A 1 364 ? -39.347 5.564 5.597 1.00 89.62 364 SER A CA 1
ATOM 2939 C C . SER A 1 364 ? -39.039 6.025 4.166 1.00 89.62 364 SER A C 1
ATOM 2941 O O . SER A 1 364 ? -39.957 6.372 3.432 1.00 89.62 364 SER A O 1
ATOM 2943 N N . LYS A 1 365 ? -37.767 5.991 3.745 1.00 91.56 365 LYS A N 1
ATOM 2944 C CA . LYS A 1 365 ? -37.324 6.238 2.360 1.00 91.56 365 LYS A CA 1
ATOM 2945 C C . LYS A 1 365 ? -37.218 4.982 1.481 1.00 91.56 365 LYS A C 1
ATOM 2947 O O . LYS A 1 365 ? -36.841 5.105 0.318 1.00 91.56 365 LYS A O 1
ATOM 2952 N N . GLY A 1 366 ? -37.538 3.790 1.996 1.00 93.00 366 GLY A N 1
ATOM 2953 C CA . GLY A 1 366 ? -37.467 2.542 1.222 1.00 93.00 366 GLY A CA 1
ATOM 2954 C C . GLY A 1 366 ? -36.035 2.126 0.858 1.00 93.00 366 GLY A C 1
ATOM 2955 O O . GLY A 1 366 ? -35.766 1.766 -0.288 1.00 93.00 366 GLY A O 1
ATOM 2956 N N . LEU A 1 367 ? -35.108 2.235 1.818 1.00 94.38 367 LEU A N 1
ATOM 2957 C CA . LEU A 1 367 ? -33.672 1.954 1.643 1.00 94.38 367 LEU A CA 1
ATOM 2958 C C . LEU A 1 367 ? -33.136 0.879 2.611 1.00 94.38 367 LEU A C 1
ATOM 2960 O O . LEU A 1 367 ? -31.934 0.642 2.675 1.00 94.38 367 LEU A O 1
ATOM 2964 N N . HIS A 1 368 ? -34.005 0.240 3.398 1.00 91.12 368 HIS A N 1
ATOM 2965 C CA . HIS A 1 368 ? -33.632 -0.742 4.430 1.00 91.12 368 HIS A CA 1
ATOM 2966 C C . HIS A 1 368 ? -33.123 -2.085 3.868 1.00 91.12 368 HIS A C 1
ATOM 2968 O O . HIS A 1 368 ? -32.529 -2.888 4.585 1.00 91.12 368 HIS A O 1
ATOM 2974 N N . ASP A 1 369 ? -33.375 -2.325 2.588 1.00 89.81 369 ASP A N 1
ATOM 2975 C CA . ASP A 1 369 ? -32.884 -3.439 1.788 1.00 89.81 369 ASP A CA 1
ATOM 2976 C C . ASP A 1 369 ? -31.411 -3.260 1.386 1.00 89.81 369 ASP A C 1
ATOM 2978 O O . ASP A 1 369 ? -30.676 -4.247 1.355 1.00 89.81 369 ASP A O 1
ATOM 2982 N N . VAL A 1 370 ? -30.962 -2.015 1.171 1.00 91.62 370 VAL A N 1
ATOM 2983 C CA . VAL A 1 370 ? -29.587 -1.677 0.749 1.00 91.62 370 VAL A CA 1
ATOM 2984 C C . VAL A 1 370 ? -28.724 -1.008 1.825 1.00 91.62 370 VAL A C 1
ATOM 2986 O O . VAL A 1 370 ? -27.505 -0.985 1.688 1.00 91.62 370 VAL A O 1
ATOM 2989 N N . VAL A 1 371 ? -29.305 -0.486 2.908 1.00 90.81 371 VAL A N 1
ATOM 2990 C CA . VAL A 1 371 ? -28.570 0.132 4.029 1.00 90.81 371 VAL A CA 1
ATOM 2991 C C . VAL A 1 371 ? -28.633 -0.764 5.266 1.00 90.81 371 VAL A C 1
ATOM 2993 O O . VAL A 1 371 ? -29.723 -1.144 5.697 1.00 90.81 371 VAL A O 1
ATOM 2996 N N . ARG A 1 372 ? -27.480 -1.087 5.871 1.00 88.19 372 ARG A N 1
ATOM 2997 C CA . ARG A 1 372 ? -27.405 -1.977 7.056 1.00 88.19 372 ARG A CA 1
ATOM 2998 C C . ARG A 1 372 ? -27.208 -1.262 8.385 1.00 88.19 372 ARG A C 1
ATOM 3000 O O . ARG A 1 372 ? -27.692 -1.752 9.402 1.00 88.19 372 ARG A O 1
ATOM 3007 N N . ALA A 1 373 ? -26.487 -0.146 8.386 1.00 88.75 373 ALA A N 1
ATOM 3008 C CA . ALA A 1 373 ? -26.129 0.601 9.588 1.00 88.75 373 ALA A CA 1
ATOM 3009 C C . ALA A 1 373 ? -26.167 2.106 9.322 1.00 88.75 373 ALA A C 1
ATOM 3011 O O . ALA A 1 373 ? -26.046 2.540 8.174 1.00 88.75 373 ALA A O 1
ATOM 3012 N N . ALA A 1 374 ? -26.343 2.885 10.389 1.00 89.38 374 ALA A N 1
ATOM 3013 C CA . ALA A 1 374 ? -26.485 4.332 10.320 1.00 89.38 374 ALA A CA 1
ATOM 3014 C C . ALA A 1 374 ? -25.998 4.981 11.627 1.00 89.38 374 ALA A C 1
ATOM 3016 O O . ALA A 1 374 ? -26.704 4.961 12.639 1.00 89.38 374 ALA A O 1
ATOM 3017 N N . VAL A 1 375 ? -24.783 5.532 11.602 1.00 88.12 375 VAL A N 1
ATOM 3018 C CA . VAL A 1 375 ? -24.086 6.107 12.763 1.00 88.12 375 VAL A CA 1
ATOM 3019 C C . VAL A 1 375 ? -24.351 7.615 12.830 1.00 88.12 375 VAL A C 1
ATOM 3021 O O . VAL A 1 375 ? -23.984 8.326 11.891 1.00 88.12 375 VAL A O 1
ATOM 3024 N N . PRO A 1 376 ? -24.976 8.138 13.903 1.00 87.31 376 PRO A N 1
ATOM 3025 C CA . PRO A 1 376 ? -25.190 9.573 14.067 1.00 87.31 376 PRO A CA 1
ATOM 3026 C C . PRO A 1 376 ? -23.883 10.295 14.438 1.00 87.31 376 PRO A C 1
ATOM 3028 O O . PRO A 1 376 ? -23.263 10.017 15.468 1.00 87.31 376 PRO A O 1
ATOM 3031 N N . LEU A 1 377 ? -23.479 11.251 13.600 1.00 85.56 377 LEU A N 1
ATOM 3032 C CA . LEU A 1 377 ? -22.227 12.004 13.745 1.00 85.56 377 LEU A CA 1
ATOM 3033 C C . LEU A 1 377 ? -22.372 13.284 14.580 1.00 85.56 377 LEU A C 1
ATOM 3035 O O . LEU A 1 377 ? -21.373 13.887 14.946 1.00 85.56 377 LEU A O 1
ATOM 3039 N N . GLN A 1 378 ? -23.600 13.688 14.908 1.00 75.94 378 GLN A N 1
ATOM 3040 C CA . GLN A 1 378 ? -23.896 14.790 15.832 1.00 75.94 378 GLN A CA 1
ATOM 3041 C C . GLN A 1 378 ? -24.513 14.255 17.130 1.00 75.94 378 GLN A C 1
ATOM 3043 O O . GLN A 1 378 ? -25.014 13.129 17.177 1.00 75.94 378 GLN A O 1
ATOM 3048 N N . ASP A 1 379 ? -24.435 15.020 18.219 1.00 66.38 379 ASP A N 1
ATOM 3049 C CA . ASP A 1 379 ? -25.175 14.690 19.445 1.00 66.38 379 ASP A CA 1
ATOM 3050 C C . ASP A 1 379 ? -26.685 14.914 19.208 1.00 66.38 379 ASP A C 1
ATOM 3052 O O . ASP A 1 379 ? -27.047 15.954 18.653 1.00 66.38 379 ASP A O 1
ATOM 3056 N N . PRO A 1 380 ? -27.592 14.003 19.611 1.00 57.12 380 PRO A N 1
ATOM 3057 C CA . PRO A 1 380 ? -29.039 14.214 19.472 1.00 57.12 380 PRO A CA 1
ATOM 3058 C C . PRO A 1 380 ? -29.578 15.429 20.256 1.00 57.12 380 PRO A C 1
ATOM 3060 O O . PRO A 1 380 ? -30.701 15.860 20.005 1.00 57.12 380 PRO A O 1
ATOM 3063 N N . ASN A 1 381 ? -28.796 15.993 21.181 1.00 55.25 381 ASN A N 1
ATOM 3064 C CA . ASN A 1 381 ? -29.093 17.217 21.926 1.00 55.25 381 ASN A CA 1
ATOM 3065 C C . ASN A 1 381 ? -28.406 18.467 21.343 1.00 55.25 381 ASN A C 1
ATOM 3067 O O . ASN A 1 381 ? -28.560 19.551 21.912 1.00 55.25 381 ASN A O 1
ATOM 3071 N N . TYR A 1 382 ? -27.649 18.351 20.242 1.00 60.81 382 TYR A N 1
ATOM 3072 C CA . TYR A 1 382 ? -26.973 19.481 19.599 1.00 60.81 382 TYR A CA 1
ATOM 3073 C C . TYR A 1 382 ? -28.004 20.517 19.123 1.00 60.81 382 TYR A C 1
ATOM 3075 O O . TYR A 1 382 ? -28.770 20.291 18.185 1.00 60.81 382 TYR A O 1
ATOM 3083 N N . ARG A 1 383 ? -28.036 21.670 19.798 1.00 53.59 383 ARG A N 1
ATOM 3084 C CA . ARG A 1 383 ? -28.844 22.836 19.421 1.00 53.59 383 ARG A CA 1
ATOM 3085 C C . ARG A 1 383 ? -27.966 23.804 18.634 1.00 53.59 383 ARG A C 1
ATOM 3087 O O . ARG A 1 383 ? -26.841 24.059 19.055 1.00 53.59 383 ARG A O 1
ATOM 3094 N N . ARG A 1 384 ? -28.497 24.377 17.543 1.00 54.38 384 ARG A N 1
ATOM 3095 C CA . ARG A 1 384 ? -27.832 25.461 16.795 1.00 54.38 384 ARG A CA 1
ATOM 3096 C C . ARG A 1 384 ? -27.364 26.554 17.763 1.00 54.38 384 ARG A C 1
ATOM 3098 O O . ARG A 1 384 ? -28.177 27.097 18.512 1.00 54.38 384 ARG A O 1
ATOM 3105 N N . VAL A 1 385 ? -26.090 26.926 17.677 1.00 51.50 385 VAL A N 1
ATOM 3106 C CA . VAL A 1 385 ? -25.641 28.260 18.092 1.00 51.50 385 VAL A CA 1
ATOM 3107 C C . VAL A 1 385 ? -26.136 29.243 17.026 1.00 51.50 385 VAL A C 1
ATOM 3109 O O . VAL A 1 385 ? -26.110 28.919 15.840 1.00 51.50 385 VAL A O 1
ATOM 3112 N N . ALA A 1 386 ? -26.638 30.413 17.430 1.00 42.78 386 ALA A N 1
ATOM 3113 C CA . ALA A 1 386 ? -27.371 31.315 16.531 1.00 42.78 386 ALA A CA 1
ATOM 3114 C C . ALA A 1 386 ? -26.543 31.840 15.338 1.00 42.78 386 ALA A C 1
ATOM 3116 O O . ALA A 1 386 ? -27.116 32.153 14.298 1.00 42.78 386 ALA A O 1
ATOM 3117 N N . ASP A 1 387 ? -25.216 31.888 15.481 1.00 49.84 387 ASP A N 1
ATOM 3118 C CA . ASP A 1 387 ? -24.271 32.386 14.474 1.00 49.84 387 ASP A CA 1
ATOM 3119 C C . ASP A 1 387 ? -23.547 31.274 13.686 1.00 49.84 387 ASP A C 1
ATOM 3121 O O . ASP A 1 387 ? -22.644 31.567 12.897 1.00 49.84 387 ASP A O 1
ATOM 3125 N N . ASP A 1 388 ? -23.897 29.997 13.895 1.00 55.12 388 ASP A N 1
ATOM 3126 C CA . ASP A 1 388 ? -23.240 28.888 13.196 1.00 55.12 388 ASP A CA 1
ATOM 3127 C C . ASP A 1 388 ? -23.671 28.845 11.719 1.00 55.12 388 ASP A C 1
ATOM 3129 O O . ASP A 1 388 ? -24.838 28.631 11.386 1.00 55.12 388 ASP A O 1
ATOM 3133 N N . LYS A 1 389 ? -22.705 29.084 10.825 1.00 48.81 389 LYS A N 1
ATOM 3134 C CA . LYS A 1 389 ? -22.910 29.168 9.370 1.00 48.81 389 LYS A CA 1
ATOM 3135 C C . LYS A 1 389 ? -22.905 27.808 8.672 1.00 48.81 389 LYS A C 1
ATOM 3137 O O . LYS A 1 389 ? -23.073 27.766 7.453 1.00 48.81 389 LYS A O 1
ATOM 3142 N N . THR A 1 390 ? -22.708 26.711 9.403 1.00 55.31 390 THR A N 1
ATOM 3143 C CA . THR A 1 390 ? -22.874 25.362 8.851 1.00 55.31 390 THR A CA 1
ATOM 3144 C C . THR A 1 390 ? -24.285 25.200 8.277 1.00 55.31 390 THR A C 1
ATOM 3146 O O . THR A 1 390 ? -25.294 25.479 8.927 1.00 55.31 390 THR A O 1
ATOM 3149 N N . VAL A 1 391 ? -24.370 24.777 7.010 1.00 54.19 391 VAL A N 1
ATOM 3150 C CA . VAL A 1 391 ? -25.625 24.751 6.238 1.00 54.19 391 VAL A CA 1
ATOM 3151 C C . VAL A 1 391 ? -26.467 23.531 6.627 1.00 54.19 391 VAL A C 1
ATOM 3153 O O . VAL A 1 391 ? -26.643 22.583 5.867 1.00 54.19 391 VAL A O 1
ATOM 3156 N N . HIS A 1 392 ? -26.974 23.546 7.858 1.00 64.94 392 HIS A N 1
ATOM 3157 C CA . HIS A 1 392 ? -27.863 22.532 8.407 1.00 64.94 392 HIS A CA 1
ATOM 3158 C C . HIS A 1 392 ? -29.302 22.728 7.906 1.00 64.94 392 HIS A C 1
ATOM 3160 O O . HIS A 1 392 ? -29.919 23.744 8.259 1.00 64.94 392 HIS A O 1
ATOM 3166 N N . PRO A 1 393 ? -29.896 21.749 7.190 1.00 65.31 393 PRO A N 1
ATOM 3167 C CA . PRO A 1 393 ? -31.344 21.687 7.020 1.00 65.31 393 PRO A CA 1
ATOM 3168 C C . PRO A 1 393 ? -32.020 21.672 8.396 1.00 65.31 393 PRO A C 1
ATOM 3170 O O . PRO A 1 393 ? -31.544 21.022 9.330 1.00 65.31 393 PRO A O 1
ATOM 3173 N N . GLU A 1 394 ? -33.111 22.419 8.552 1.00 65.62 394 GLU A N 1
ATOM 3174 C CA . GLU A 1 394 ? -33.753 22.566 9.858 1.00 65.62 394 GLU A CA 1
ATOM 3175 C C . GLU A 1 394 ? -34.334 21.233 10.348 1.00 65.62 394 GLU A C 1
ATOM 3177 O O . GLU A 1 394 ? -35.071 20.554 9.633 1.00 65.62 394 GLU A O 1
ATOM 3182 N N . GLY A 1 395 ? -33.961 20.831 11.566 1.00 69.00 395 GLY A N 1
ATOM 3183 C CA . GLY A 1 395 ? -34.326 19.517 12.092 1.00 69.00 395 GLY A CA 1
ATOM 3184 C C . GLY A 1 395 ? -33.694 18.352 11.320 1.00 69.00 395 GLY A C 1
ATOM 3185 O O . GLY A 1 395 ? -34.366 17.348 11.082 1.00 69.00 395 GLY A O 1
ATOM 3186 N N . ALA A 1 396 ? -32.421 18.459 10.926 1.00 78.62 396 ALA A N 1
ATOM 3187 C CA . ALA A 1 396 ? -31.618 17.341 10.430 1.00 78.62 396 ALA A CA 1
ATOM 3188 C C . ALA A 1 396 ? -30.392 17.071 11.319 1.00 78.62 396 ALA A C 1
ATOM 3190 O O . ALA A 1 396 ? -29.817 17.987 11.898 1.00 78.62 396 ALA A O 1
ATOM 3191 N N . ILE A 1 397 ? -29.999 15.799 11.397 1.00 82.62 397 ILE A N 1
ATOM 3192 C CA . ILE A 1 397 ? -28.744 15.313 11.976 1.00 82.62 397 ILE A CA 1
ATOM 3193 C C . ILE A 1 397 ? -27.872 14.696 10.883 1.00 82.62 397 ILE A C 1
ATOM 3195 O O . ILE A 1 397 ? -28.370 14.058 9.951 1.00 82.62 397 ILE A O 1
ATOM 3199 N N . LEU A 1 398 ? -26.561 14.857 11.016 1.00 87.44 398 LEU A N 1
ATOM 3200 C CA . LEU A 1 398 ? -25.582 14.243 10.130 1.00 87.44 398 LEU A CA 1
ATOM 3201 C C . LEU A 1 398 ? -25.363 12.769 10.493 1.00 87.44 398 LEU A C 1
ATOM 3203 O O . LEU A 1 398 ? -25.205 12.424 11.667 1.00 87.44 398 LEU A O 1
ATOM 3207 N N . VAL A 1 399 ? -25.357 11.893 9.489 1.00 89.25 399 VAL A N 1
ATOM 3208 C CA . VAL A 1 399 ? -25.287 10.434 9.664 1.00 89.25 399 VAL A CA 1
ATOM 3209 C C . VAL A 1 399 ? -24.358 9.819 8.619 1.00 89.25 399 VAL A C 1
ATOM 3211 O O . VAL A 1 399 ? -24.450 10.166 7.445 1.00 89.25 399 VAL A O 1
ATOM 3214 N N . GLU A 1 400 ? -23.511 8.868 9.017 1.00 92.69 400 GLU A N 1
ATOM 3215 C CA . GLU A 1 400 ? -22.822 7.962 8.085 1.00 92.69 400 GLU A CA 1
ATOM 3216 C C . GLU A 1 400 ? -23.578 6.636 7.957 1.00 92.69 400 GLU A C 1
ATOM 3218 O O . GLU A 1 400 ? -23.879 5.973 8.952 1.00 92.69 400 GLU A O 1
ATOM 3223 N N . LEU A 1 401 ? -23.902 6.261 6.720 1.00 92.12 401 LEU A N 1
ATOM 3224 C CA . LEU A 1 401 ? -24.622 5.047 6.354 1.00 92.12 401 LEU A CA 1
ATOM 3225 C C . LEU A 1 401 ? -23.668 3.998 5.773 1.00 92.12 401 LEU A C 1
ATOM 3227 O O . LEU A 1 401 ? -22.831 4.329 4.933 1.00 92.12 401 LEU A O 1
ATOM 3231 N N . ALA A 1 402 ? -23.877 2.733 6.143 1.00 91.19 402 ALA A N 1
ATOM 3232 C CA . ALA A 1 402 ? -23.298 1.576 5.459 1.00 91.19 402 ALA A CA 1
ATOM 3233 C C . ALA A 1 402 ? -24.245 1.128 4.336 1.00 91.19 402 ALA A C 1
ATOM 3235 O O . ALA A 1 402 ? -25.312 0.569 4.621 1.00 91.19 402 ALA A O 1
ATOM 3236 N N . VAL A 1 403 ? -23.886 1.402 3.080 1.00 90.69 403 VAL A N 1
ATOM 3237 C CA . VAL A 1 403 ? -24.776 1.284 1.910 1.00 90.69 403 VAL A CA 1
ATOM 3238 C C . VAL A 1 403 ? -24.200 0.316 0.889 1.00 90.69 403 VAL A C 1
ATOM 3240 O O . VAL A 1 403 ? -23.074 0.510 0.452 1.00 90.69 403 VAL A O 1
ATOM 3243 N N . HIS A 1 404 ? -24.951 -0.712 0.484 1.00 87.56 404 HIS A N 1
ATOM 3244 C CA . HIS A 1 404 ? -24.492 -1.640 -0.553 1.00 87.56 404 HIS A CA 1
ATOM 3245 C C . HIS A 1 404 ? -24.163 -0.878 -1.842 1.00 87.56 404 HIS A C 1
ATOM 3247 O O . HIS A 1 404 ? -24.873 0.073 -2.172 1.00 87.56 404 HIS A O 1
ATOM 3253 N N . GLU A 1 405 ? -23.141 -1.301 -2.587 1.00 85.25 405 GLU A N 1
ATOM 3254 C CA . GLU A 1 405 ? -22.691 -0.615 -3.812 1.00 85.25 405 GLU A CA 1
ATOM 3255 C C . GLU A 1 405 ? -23.848 -0.337 -4.802 1.00 85.25 405 GLU A C 1
ATOM 3257 O O . GLU A 1 405 ? -24.061 0.800 -5.231 1.00 85.25 405 GLU A O 1
ATOM 3262 N N . GLU A 1 406 ? -24.695 -1.339 -5.063 1.00 87.56 406 GLU A N 1
ATOM 3263 C CA . GLU A 1 406 ? -25.928 -1.215 -5.865 1.00 87.56 406 GLU A CA 1
ATOM 3264 C C . GLU A 1 406 ? -26.928 -0.166 -5.326 1.00 87.56 406 GLU A C 1
ATOM 3266 O O . GLU A 1 406 ? -27.668 0.477 -6.078 1.00 87.56 406 GLU A O 1
ATOM 3271 N N . GLY A 1 407 ? -26.933 0.049 -4.011 1.00 91.38 407 GLY A N 1
ATOM 3272 C CA . GLY A 1 407 ? -27.776 1.001 -3.301 1.00 91.38 407 GLY A CA 1
ATOM 3273 C C . GLY A 1 407 ? -27.258 2.436 -3.309 1.00 91.38 407 GLY A C 1
ATOM 3274 O O . GLY A 1 407 ? -28.052 3.348 -3.062 1.00 91.38 407 GLY A O 1
ATOM 3275 N N . VAL A 1 408 ? -25.980 2.675 -3.628 1.00 90.88 408 VAL A N 1
ATOM 3276 C CA . VAL A 1 408 ? -25.340 4.005 -3.557 1.00 90.88 408 VAL A CA 1
ATOM 3277 C C . VAL A 1 408 ? -26.149 5.050 -4.327 1.00 90.88 408 VAL A C 1
ATOM 3279 O O . VAL A 1 408 ? -26.531 6.088 -3.781 1.00 90.88 408 VAL A O 1
ATOM 3282 N N . ARG A 1 409 ? -26.520 4.738 -5.576 1.00 91.81 409 ARG A N 1
ATOM 3283 C CA . ARG A 1 409 ? -27.321 5.631 -6.432 1.00 91.81 409 ARG A CA 1
ATOM 3284 C C . ARG A 1 409 ? -28.728 5.887 -5.875 1.00 91.81 409 ARG A C 1
ATOM 3286 O O . ARG A 1 409 ? -29.261 6.981 -6.059 1.00 91.81 409 ARG A O 1
ATOM 3293 N N . ARG A 1 410 ? -29.333 4.914 -5.180 1.00 95.50 410 ARG A N 1
ATOM 3294 C CA . ARG A 1 410 ? -30.655 5.063 -4.539 1.00 95.50 410 ARG A CA 1
ATOM 3295 C C . ARG A 1 410 ? -30.582 5.969 -3.312 1.00 95.50 410 ARG A C 1
ATOM 3297 O O . ARG A 1 410 ? -31.431 6.846 -3.175 1.00 95.50 410 ARG A O 1
ATOM 3304 N N . VAL A 1 411 ? -29.567 5.799 -2.464 1.00 94.00 411 VAL A N 1
ATOM 3305 C CA . VAL A 1 411 ? -29.355 6.635 -1.270 1.00 94.00 411 VAL A CA 1
ATOM 3306 C C . VAL A 1 411 ? -29.053 8.080 -1.667 1.00 94.00 411 VAL A C 1
ATOM 3308 O O . VAL A 1 411 ? -29.740 8.982 -1.191 1.00 94.00 411 VAL A O 1
ATOM 3311 N N . VAL A 1 412 ? -28.119 8.312 -2.598 1.00 91.44 412 VAL A N 1
ATOM 3312 C CA . VAL A 1 412 ? -27.787 9.668 -3.079 1.00 91.44 412 VAL A CA 1
ATOM 3313 C C . VAL A 1 412 ? -29.001 10.349 -3.723 1.00 91.44 412 VAL A C 1
ATOM 3315 O O . VAL A 1 412 ? -29.254 11.519 -3.451 1.00 91.44 412 VAL A O 1
ATOM 3318 N N . ARG A 1 413 ? -29.826 9.627 -4.498 1.00 92.69 413 ARG A N 1
ATOM 3319 C CA . ARG A 1 413 ? -31.080 10.175 -5.055 1.00 92.69 413 ARG A CA 1
ATOM 3320 C C . ARG A 1 413 ? -32.122 10.525 -3.982 1.00 92.69 413 ARG A C 1
ATOM 3322 O O . ARG A 1 413 ? -32.945 11.405 -4.212 1.00 92.69 413 ARG A O 1
ATOM 3329 N N . GLN A 1 414 ? -32.121 9.833 -2.843 1.00 92.31 414 GLN A N 1
ATOM 3330 C CA . GLN A 1 414 ? -33.103 10.019 -1.769 1.00 92.31 414 GLN A CA 1
ATOM 3331 C C . GLN A 1 414 ? -32.692 11.053 -0.714 1.00 92.31 414 GLN A C 1
ATOM 3333 O O . GLN A 1 414 ? -33.574 11.656 -0.104 1.00 92.31 414 GLN A O 1
ATOM 3338 N N . TYR A 1 415 ? -31.398 11.251 -0.469 1.00 89.75 415 TYR A N 1
ATOM 3339 C CA . TYR A 1 415 ? -30.889 12.201 0.532 1.00 89.75 415 TYR A CA 1
ATOM 3340 C C . TYR A 1 415 ? -30.205 13.437 -0.069 1.00 89.75 415 TYR A C 1
ATOM 3342 O O . TYR A 1 415 ? -30.055 14.435 0.631 1.00 89.75 415 TYR A O 1
ATOM 3350 N N . GLY A 1 416 ? -29.825 13.392 -1.348 1.00 85.44 416 GLY A N 1
ATOM 3351 C CA . GLY A 1 416 ? -28.953 14.387 -1.971 1.00 85.44 416 GLY A CA 1
ATOM 3352 C C . GLY A 1 416 ? -27.478 14.218 -1.569 1.00 85.44 416 GLY A C 1
ATOM 3353 O O . GLY A 1 416 ? -27.154 13.405 -0.698 1.00 85.44 416 GLY A O 1
ATOM 3354 N N . PRO A 1 417 ? -26.560 14.962 -2.208 1.00 81.31 417 PRO A N 1
ATOM 3355 C CA . PRO A 1 417 ? -25.188 15.092 -1.727 1.00 81.31 417 PRO A CA 1
ATOM 3356 C C . PRO A 1 417 ? -25.155 15.909 -0.417 1.00 81.31 417 PRO A C 1
ATOM 3358 O O . PRO A 1 417 ? -25.951 16.836 -0.267 1.00 81.31 417 PRO A O 1
ATOM 3361 N N . PRO A 1 418 ? -24.225 15.635 0.519 1.00 74.88 418 PRO A N 1
ATOM 3362 C CA . PRO A 1 418 ? -24.153 16.354 1.797 1.00 74.88 418 PRO A CA 1
ATOM 3363 C C . PRO A 1 418 ? -23.711 17.824 1.667 1.00 74.88 418 PRO A C 1
ATOM 3365 O O . PRO A 1 418 ? -23.978 18.609 2.575 1.00 74.88 418 PRO A O 1
ATOM 3368 N N . GLY A 1 419 ? -23.069 18.193 0.549 1.00 78.44 419 GLY A N 1
ATOM 3369 C CA . GLY A 1 419 ? -22.612 19.556 0.232 1.00 78.44 419 GLY A CA 1
ATOM 3370 C C . GLY A 1 419 ? -21.125 19.828 0.498 1.00 78.44 419 GLY A C 1
ATOM 3371 O O . GLY A 1 419 ? -20.629 20.874 0.099 1.00 78.44 419 GLY A O 1
ATOM 3372 N N . PHE A 1 420 ? -20.415 18.889 1.125 1.00 80.69 420 PHE A N 1
ATOM 3373 C CA . PHE A 1 420 ? -19.015 19.008 1.552 1.00 80.69 420 PHE A CA 1
ATOM 3374 C C . PHE A 1 420 ? -18.316 17.638 1.498 1.00 80.69 420 PHE A C 1
ATOM 3376 O O . PHE A 1 420 ? -18.978 16.597 1.413 1.00 80.69 420 PHE A O 1
ATOM 3383 N N . PHE A 1 421 ? -16.983 17.622 1.578 1.00 83.94 421 PHE A N 1
ATOM 3384 C CA . PHE A 1 421 ? -16.199 16.387 1.691 1.00 83.94 421 PHE A CA 1
ATOM 3385 C C . PHE A 1 421 ? -16.023 15.986 3.170 1.00 83.94 421 PHE A C 1
ATOM 3387 O O . PHE A 1 421 ? -15.709 16.856 3.988 1.00 83.94 421 PHE A O 1
ATOM 3394 N N . PRO A 1 422 ? -16.192 14.701 3.547 1.00 85.44 422 PRO A N 1
ATOM 3395 C CA . PRO A 1 422 ? -15.913 14.231 4.906 1.00 85.44 422 PRO A CA 1
ATOM 3396 C C . PRO A 1 422 ? -14.502 14.615 5.378 1.00 85.44 422 PRO A C 1
ATOM 3398 O O . PRO A 1 422 ? -13.538 14.439 4.639 1.00 85.44 422 PRO A O 1
ATOM 3401 N N . MET A 1 423 ? -14.392 15.119 6.609 1.00 86.31 423 MET A N 1
ATOM 3402 C CA . MET A 1 423 ? -13.161 15.576 7.274 1.00 86.31 423 MET A CA 1
ATOM 3403 C C . MET A 1 423 ? -12.409 16.735 6.589 1.00 86.31 423 MET A C 1
ATOM 3405 O O . MET A 1 423 ? -11.255 17.009 6.924 1.00 86.31 423 MET A O 1
ATOM 3409 N N . SER A 1 424 ? -13.057 17.447 5.660 1.00 87.38 424 SER A N 1
ATOM 3410 C CA . SER A 1 424 ? -12.567 18.736 5.147 1.00 87.38 424 SER A CA 1
ATOM 3411 C C . SER A 1 424 ? -12.819 19.884 6.135 1.00 87.38 424 SER A C 1
ATOM 3413 O O . SER A 1 424 ? -13.530 19.723 7.125 1.00 87.38 424 SER A O 1
ATOM 3415 N N . ASP A 1 425 ? -12.263 21.066 5.864 1.00 86.50 425 ASP A N 1
ATOM 3416 C CA . ASP A 1 425 ? -12.476 22.252 6.709 1.00 86.50 425 ASP A CA 1
ATOM 3417 C C . ASP A 1 425 ? -13.917 22.793 6.651 1.00 86.50 425 ASP A C 1
ATOM 3419 O O . ASP A 1 425 ? -14.340 23.478 7.579 1.00 86.50 425 ASP A O 1
ATOM 3423 N N . ASP A 1 426 ? -14.685 22.430 5.616 1.00 85.19 426 ASP A N 1
ATOM 3424 C CA . ASP A 1 426 ? -16.118 22.730 5.477 1.00 85.19 426 ASP A CA 1
ATOM 3425 C C . ASP A 1 426 ? -17.031 21.671 6.138 1.00 85.19 426 ASP A C 1
ATOM 3427 O O . ASP A 1 426 ? -18.256 21.811 6.135 1.00 85.19 426 ASP A O 1
ATOM 3431 N N . ASP A 1 427 ? -16.469 20.590 6.694 1.00 86.31 427 ASP A N 1
ATOM 3432 C CA . ASP A 1 427 ? -17.234 19.518 7.334 1.00 86.31 427 ASP A CA 1
ATOM 3433 C C . ASP A 1 427 ? -17.835 19.986 8.673 1.00 86.31 427 ASP A C 1
ATOM 3435 O O . ASP A 1 427 ? -17.082 20.329 9.591 1.00 86.31 427 ASP A O 1
ATOM 3439 N N . PRO A 1 428 ? -19.167 19.931 8.871 1.00 83.31 428 PRO A N 1
ATOM 3440 C CA . PRO A 1 428 ? -19.788 20.271 10.146 1.00 83.31 428 PRO A CA 1
ATOM 3441 C C . PRO A 1 428 ? -19.272 19.450 11.335 1.00 83.31 428 PRO A C 1
ATOM 3443 O O . PRO A 1 428 ? -19.281 19.973 12.443 1.00 83.31 428 PRO A O 1
ATOM 3446 N N . VAL A 1 429 ? -18.776 18.217 11.131 1.00 86.88 429 VAL A N 1
ATOM 3447 C CA . VAL A 1 429 ? -18.150 17.416 12.210 1.00 86.88 429 VAL A CA 1
ATOM 3448 C C . VAL A 1 429 ? -16.831 18.032 12.686 1.00 86.88 429 VAL A C 1
ATOM 3450 O O . VAL A 1 429 ? -16.480 17.875 13.853 1.00 86.88 429 VAL A O 1
ATOM 3453 N N . VAL A 1 430 ? -16.114 18.741 11.806 1.00 87.19 430 VAL A N 1
ATOM 3454 C CA . VAL A 1 430 ? -14.881 19.483 12.115 1.00 87.19 430 VAL A CA 1
ATOM 3455 C C . VAL A 1 430 ? -15.218 20.874 12.645 1.00 87.19 430 VAL A C 1
ATOM 3457 O O . VAL A 1 430 ? -14.733 21.273 13.704 1.00 87.19 430 VAL A O 1
ATOM 3460 N N . LEU A 1 431 ? -16.091 21.612 11.956 1.00 85.25 431 LEU A N 1
ATOM 3461 C CA . LEU A 1 431 ? -16.439 22.989 12.309 1.00 85.25 431 LEU A CA 1
ATOM 3462 C C . LEU A 1 431 ? -17.055 23.115 13.709 1.00 85.25 431 LEU A C 1
ATOM 3464 O O . LEU A 1 431 ? -16.729 24.077 14.411 1.00 85.25 431 LEU A O 1
ATOM 3468 N N . SER A 1 432 ? -17.856 22.139 14.154 1.00 81.62 432 SER A N 1
ATOM 3469 C CA . SER A 1 432 ? -18.494 22.152 15.478 1.00 81.62 432 SER A CA 1
ATOM 3470 C C . SER A 1 432 ? -17.546 21.900 16.660 1.00 81.62 432 SER A C 1
ATOM 3472 O O . SER A 1 432 ? -17.978 22.000 17.807 1.00 81.62 432 SER A O 1
ATOM 3474 N N . GLN A 1 433 ? -16.278 21.545 16.421 1.00 86.25 433 GLN A N 1
ATOM 3475 C CA . GLN A 1 433 ? -15.340 21.189 17.491 1.00 86.25 433 GLN A CA 1
ATOM 3476 C C . GLN A 1 433 ? -14.711 22.406 18.186 1.00 86.25 433 GLN A C 1
ATOM 3478 O O . GLN A 1 433 ? -14.522 23.458 17.559 1.00 86.25 433 GLN A O 1
ATOM 3483 N N . PRO A 1 434 ? -14.300 22.268 19.462 1.00 80.06 434 PRO A N 1
ATOM 3484 C CA . PRO A 1 434 ? -13.394 23.217 20.096 1.00 80.06 434 PRO A CA 1
ATOM 3485 C C . PRO A 1 434 ? -11.995 23.135 19.462 1.00 80.06 434 PRO A C 1
ATOM 3487 O O . PRO A 1 434 ? -11.438 22.057 19.287 1.00 80.06 434 PRO A O 1
ATOM 3490 N N . GLY A 1 435 ? -11.408 24.290 19.152 1.00 84.19 435 GLY A N 1
ATOM 3491 C CA . GLY A 1 435 ? -10.060 24.406 18.588 1.00 84.19 435 GLY A CA 1
ATOM 3492 C C . GLY A 1 435 ? -9.740 25.857 18.228 1.00 84.19 435 GLY A C 1
ATOM 3493 O O . GLY A 1 435 ? -10.661 26.638 17.978 1.00 84.19 435 GLY A O 1
ATOM 3494 N N . LYS A 1 436 ? -8.457 26.243 18.238 1.00 85.62 436 LYS A N 1
ATOM 3495 C CA . LYS A 1 436 ? -8.012 27.589 17.821 1.00 85.62 436 LYS A CA 1
ATOM 3496 C C . LYS A 1 436 ? -7.643 27.621 16.340 1.00 85.62 436 LYS A C 1
ATOM 3498 O O . LYS A 1 436 ? -7.843 28.632 15.675 1.00 85.62 436 LYS A O 1
ATOM 3503 N N . THR A 1 437 ? -7.111 26.512 15.846 1.00 89.62 437 THR A N 1
ATOM 3504 C CA . THR A 1 437 ? -6.766 26.241 14.452 1.00 89.62 437 THR A CA 1
ATOM 3505 C C . THR A 1 437 ? -7.727 25.205 13.863 1.00 89.62 437 THR A C 1
ATOM 3507 O O . THR A 1 437 ? -8.436 24.510 14.595 1.00 89.62 437 THR A O 1
ATOM 3510 N N . MET A 1 438 ? -7.745 25.066 12.534 1.00 87.25 438 MET A N 1
ATOM 3511 C CA . MET A 1 438 ? -8.478 23.965 11.893 1.00 87.25 438 MET A CA 1
ATOM 3512 C C . MET A 1 438 ? -7.837 22.599 12.172 1.00 87.25 438 MET A C 1
ATOM 3514 O O . MET A 1 438 ? -8.543 21.597 12.212 1.00 87.25 438 MET A O 1
ATOM 3518 N N . GLU A 1 439 ? -6.532 22.556 12.445 1.00 86.62 439 GLU A N 1
ATOM 3519 C CA . GLU A 1 439 ? -5.823 21.342 12.854 1.00 86.62 439 GLU A CA 1
ATOM 3520 C C . GLU A 1 439 ? -6.321 20.843 14.221 1.00 86.62 439 GLU A C 1
ATOM 3522 O O . GLU A 1 439 ? -6.793 19.710 14.303 1.00 86.62 439 GLU A O 1
ATOM 3527 N N . ASP A 1 440 ? -6.379 21.713 15.245 1.00 84.69 440 ASP A N 1
ATOM 3528 C CA . ASP A 1 440 ? -6.989 21.395 16.553 1.00 84.69 440 ASP A CA 1
ATOM 3529 C C . ASP A 1 440 ? -8.401 20.802 16.384 1.00 84.69 440 ASP A C 1
ATOM 3531 O O . ASP A 1 440 ? -8.755 19.798 17.006 1.00 84.69 440 ASP A O 1
ATOM 3535 N N . LYS A 1 441 ? -9.211 21.425 15.514 1.00 88.38 441 LYS A N 1
ATOM 3536 C CA . LYS A 1 441 ? -10.590 21.005 15.248 1.00 88.38 441 LYS A CA 1
ATOM 3537 C C . LYS A 1 441 ? -10.670 19.651 14.551 1.00 88.38 441 LYS A C 1
ATOM 3539 O O . LYS A 1 441 ? -11.505 18.837 14.934 1.00 88.38 441 LYS A O 1
ATOM 3544 N N . ARG A 1 442 ? -9.815 19.374 13.560 1.00 88.25 442 ARG A N 1
ATOM 3545 C CA . ARG A 1 442 ? -9.751 18.060 12.896 1.00 88.25 442 ARG A CA 1
ATOM 3546 C C . ARG A 1 442 ? -9.334 16.966 13.882 1.00 88.25 442 ARG A C 1
ATOM 3548 O O . ARG A 1 442 ? -9.952 15.904 13.891 1.00 88.25 442 ARG A O 1
ATOM 3555 N N . ILE A 1 443 ? -8.358 17.240 14.752 1.00 84.38 443 ILE A N 1
ATOM 3556 C CA . ILE A 1 443 ? -7.917 16.322 15.817 1.00 84.38 443 ILE A CA 1
ATOM 3557 C C . ILE A 1 443 ? -9.084 15.996 16.760 1.00 84.38 443 ILE A C 1
ATOM 3559 O O . ILE A 1 443 ? -9.403 14.825 16.973 1.00 84.38 443 ILE A O 1
ATOM 3563 N N . ALA A 1 444 ? -9.778 17.021 17.266 1.00 86.44 444 ALA A N 1
ATOM 3564 C CA . ALA A 1 444 ? -10.958 16.849 18.112 1.00 86.44 444 ALA A CA 1
ATOM 3565 C C . ALA A 1 444 ? -12.101 16.100 17.396 1.00 86.44 444 ALA A C 1
ATOM 3567 O O . ALA A 1 444 ? -12.744 15.241 17.999 1.00 86.44 444 ALA A O 1
ATOM 3568 N N . ALA A 1 445 ? -12.320 16.361 16.103 1.00 88.88 445 ALA A N 1
ATOM 3569 C CA . ALA A 1 445 ? -13.361 15.716 15.301 1.00 88.88 445 ALA A CA 1
ATOM 3570 C C . ALA A 1 445 ? -13.113 14.218 15.133 1.00 88.88 445 ALA A C 1
ATOM 3572 O O . ALA A 1 445 ? -14.016 13.410 15.352 1.00 88.88 445 ALA A O 1
ATOM 3573 N N . TYR A 1 446 ? -11.885 13.832 14.783 1.00 88.88 446 TYR A N 1
ATOM 3574 C CA . TYR A 1 446 ? -11.517 12.425 14.713 1.00 88.88 446 TYR A CA 1
ATOM 3575 C C . TYR A 1 446 ? -11.585 11.754 16.098 1.00 88.88 446 TYR A C 1
ATOM 3577 O O . TYR A 1 446 ? -12.051 10.622 16.188 1.00 88.88 446 TYR A O 1
ATOM 3585 N N . ALA A 1 447 ? -11.217 12.437 17.188 1.00 85.44 447 ALA A N 1
ATOM 3586 C CA . ALA A 1 447 ? -11.348 11.892 18.544 1.00 85.44 447 ALA A CA 1
ATOM 3587 C C . ALA A 1 447 ? -12.819 11.668 18.970 1.00 85.44 447 ALA A C 1
ATOM 3589 O O . ALA A 1 447 ? -13.143 10.624 19.543 1.00 85.44 447 ALA A O 1
ATOM 3590 N N . ASP A 1 448 ? -13.732 12.591 18.644 1.00 87.50 448 ASP A N 1
ATOM 3591 C CA . ASP A 1 448 ? -15.178 12.414 18.857 1.00 87.50 448 ASP A CA 1
ATOM 3592 C C . ASP A 1 448 ? -15.732 11.267 17.992 1.00 87.50 448 ASP A C 1
ATOM 3594 O O . ASP A 1 448 ? -16.423 10.380 18.498 1.00 87.50 448 ASP A O 1
ATOM 3598 N N . LEU A 1 449 ? -15.358 11.198 16.708 1.00 89.31 449 LEU A N 1
ATOM 3599 C CA . LEU A 1 449 ? -15.717 10.079 15.829 1.00 89.31 449 LEU A CA 1
ATOM 3600 C C . LEU A 1 449 ? -15.211 8.730 16.362 1.00 89.31 449 LEU A C 1
ATOM 3602 O O . LEU A 1 449 ? -15.972 7.760 16.350 1.00 89.31 449 LEU A O 1
ATOM 3606 N N . LEU A 1 450 ? -13.981 8.664 16.881 1.00 84.81 450 LEU A N 1
ATOM 3607 C CA . LEU A 1 450 ? -13.425 7.464 17.509 1.00 84.81 450 LEU A CA 1
ATOM 3608 C C . LEU A 1 450 ? -14.287 7.031 18.700 1.00 84.81 450 LEU A C 1
ATOM 3610 O O . LEU A 1 450 ? -14.667 5.863 18.803 1.00 84.81 450 LEU A O 1
ATOM 3614 N N . GLY A 1 451 ? -14.657 7.983 19.563 1.00 83.25 451 GLY A N 1
ATOM 3615 C CA . GLY A 1 451 ? -15.551 7.762 20.698 1.00 83.25 451 GLY A CA 1
ATOM 3616 C C . GLY A 1 451 ? -16.940 7.268 20.279 1.00 83.25 451 GLY A C 1
ATOM 3617 O O . GLY A 1 451 ? -17.433 6.285 20.837 1.00 83.25 451 GLY A O 1
ATOM 3618 N N . ARG A 1 452 ? -17.551 7.895 19.264 1.00 85.12 452 ARG A N 1
ATOM 3619 C CA . ARG A 1 452 ? -18.860 7.516 18.697 1.00 85.12 452 ARG A CA 1
ATOM 3620 C C . ARG A 1 452 ? -18.849 6.107 18.124 1.00 85.12 452 ARG A C 1
ATOM 3622 O O . ARG A 1 452 ? -19.664 5.285 18.536 1.00 85.12 452 ARG A O 1
ATOM 3629 N N . TYR A 1 453 ? -17.922 5.806 17.217 1.00 85.12 453 TYR A N 1
ATOM 3630 C CA . TYR A 1 453 ? -17.825 4.485 16.598 1.00 85.12 453 TYR A CA 1
ATOM 3631 C C . TYR A 1 453 ? -17.464 3.401 17.630 1.00 85.12 453 TYR A C 1
ATOM 3633 O O . TYR A 1 453 ? -18.033 2.311 17.593 1.00 85.12 453 TYR A O 1
ATOM 3641 N N . SER A 1 454 ? -16.619 3.713 18.621 1.00 80.19 454 SER A N 1
ATOM 3642 C CA . SER A 1 454 ? -16.259 2.783 19.706 1.00 80.19 454 SER A CA 1
ATOM 3643 C C . SER A 1 454 ? -17.414 2.532 20.673 1.00 80.19 454 SER A C 1
ATOM 3645 O O . SER A 1 454 ? -17.466 1.488 21.325 1.00 80.19 454 SER A O 1
ATOM 3647 N N . ARG A 1 455 ? -18.337 3.488 20.812 1.00 80.94 455 ARG A N 1
ATOM 3648 C CA . ARG A 1 455 ? -19.596 3.308 21.542 1.00 80.94 455 ARG A CA 1
ATOM 3649 C C . ARG A 1 455 ? -20.556 2.437 20.733 1.00 80.94 455 ARG A C 1
ATOM 3651 O O . ARG A 1 455 ? -21.008 1.408 21.221 1.00 80.94 455 ARG A O 1
ATOM 3658 N N . TYR A 1 456 ? -20.771 2.789 19.468 1.00 78.25 456 TYR A N 1
ATOM 3659 C CA . TYR A 1 456 ? -21.671 2.097 18.543 1.00 78.25 456 TYR A CA 1
ATOM 3660 C C . TYR A 1 456 ? -21.279 0.620 18.328 1.00 78.25 456 TYR A C 1
ATOM 3662 O O . TYR A 1 456 ? -22.150 -0.241 18.287 1.00 78.25 456 TYR A O 1
ATOM 3670 N N . LEU A 1 457 ? -19.980 0.286 18.296 1.00 78.12 457 LEU A N 1
ATOM 3671 C CA . LEU A 1 457 ? -19.505 -1.107 18.228 1.00 78.12 457 LEU A CA 1
ATOM 3672 C C . LEU A 1 457 ? -19.847 -1.944 19.477 1.00 78.12 457 LEU A C 1
ATOM 3674 O O . LEU A 1 457 ? -19.991 -3.164 19.372 1.00 78.12 457 LEU A O 1
ATOM 3678 N N . ARG A 1 458 ? -19.937 -1.305 20.653 1.00 73.12 458 ARG A N 1
ATOM 3679 C CA . ARG A 1 458 ? -20.159 -1.961 21.955 1.00 73.12 458 ARG A CA 1
ATOM 3680 C C . ARG A 1 458 ? -21.630 -2.016 22.365 1.00 73.12 458 ARG A C 1
ATOM 3682 O O . ARG A 1 458 ? -22.043 -3.005 22.960 1.00 73.12 458 ARG A O 1
ATOM 3689 N N . GLU A 1 459 ? -22.397 -0.969 22.073 1.00 68.44 459 GLU A N 1
ATOM 3690 C CA . GLU A 1 459 ? -23.762 -0.791 22.588 1.00 68.44 459 GLU A CA 1
ATOM 3691 C C . GLU A 1 459 ? -24.856 -1.265 21.616 1.00 68.44 459 GLU A C 1
ATOM 3693 O O . GLU A 1 459 ? -25.908 -1.721 22.065 1.00 68.44 459 GLU A O 1
ATOM 3698 N N . GLU A 1 460 ? -24.632 -1.207 20.297 1.00 64.31 460 GLU A N 1
ATOM 3699 C CA . GLU A 1 460 ? -25.666 -1.543 19.307 1.00 64.31 460 GLU A CA 1
ATOM 3700 C C . GLU A 1 460 ? -25.685 -3.023 18.899 1.00 64.31 460 GLU A C 1
ATOM 3702 O O . GLU A 1 460 ? -24.656 -3.691 18.743 1.00 64.31 460 GLU A O 1
ATOM 3707 N N . ARG A 1 461 ? -26.891 -3.539 18.623 1.00 69.44 461 ARG A N 1
ATOM 3708 C CA . ARG A 1 461 ? -27.108 -4.907 18.109 1.00 69.44 461 ARG A CA 1
ATOM 3709 C C . ARG A 1 461 ? -26.853 -4.992 16.601 1.00 69.44 461 ARG A C 1
ATOM 3711 O O . ARG A 1 461 ? -27.722 -5.358 15.813 1.00 69.44 461 ARG A O 1
ATOM 3718 N N . LEU A 1 462 ? -25.630 -4.654 16.211 1.00 71.50 462 LEU A N 1
ATOM 3719 C CA . LEU A 1 462 ? -25.157 -4.704 14.832 1.00 71.50 462 LEU A CA 1
ATOM 3720 C C . LEU A 1 462 ? -25.063 -6.148 14.325 1.00 71.50 462 LEU A C 1
ATOM 3722 O O . LEU A 1 462 ? -24.460 -7.005 14.977 1.00 71.50 462 LEU A O 1
ATOM 3726 N N . GLY A 1 463 ? -25.591 -6.396 13.123 1.00 70.31 463 GLY A N 1
ATOM 3727 C CA . GLY A 1 463 ? -25.279 -7.614 12.370 1.00 70.31 463 GLY A CA 1
ATOM 3728 C C . GLY A 1 463 ? -23.782 -7.673 12.015 1.00 70.31 463 GLY A C 1
ATOM 3729 O O . GLY A 1 463 ? -23.144 -6.620 11.939 1.00 70.31 463 GLY A O 1
ATOM 3730 N N . PRO A 1 464 ? -23.192 -8.858 11.776 1.00 69.94 464 PRO A N 1
ATOM 3731 C CA . PRO A 1 464 ? -21.736 -9.000 11.667 1.00 69.94 464 PRO A CA 1
ATOM 3732 C C . PRO A 1 464 ? -21.087 -8.100 10.609 1.00 69.94 464 PRO A C 1
ATOM 3734 O O . PRO A 1 464 ? -20.102 -7.428 10.898 1.00 69.94 464 PRO A O 1
ATOM 3737 N N . MET A 1 465 ? -21.697 -7.966 9.429 1.00 71.69 465 MET A N 1
ATOM 3738 C CA . MET A 1 465 ? -21.195 -7.073 8.375 1.00 71.69 465 MET A CA 1
ATOM 3739 C C . MET A 1 465 ? -21.272 -5.578 8.734 1.00 71.69 465 MET A C 1
ATOM 3741 O O . MET A 1 465 ? -20.436 -4.791 8.298 1.00 71.69 465 MET A O 1
ATOM 3745 N N . ALA A 1 466 ? -22.223 -5.172 9.581 1.00 76.31 466 ALA A N 1
ATOM 3746 C CA . ALA A 1 466 ? -22.234 -3.819 10.135 1.00 76.31 466 ALA A CA 1
ATOM 3747 C C . ALA A 1 466 ? -21.105 -3.622 11.164 1.00 76.31 466 ALA A C 1
ATOM 3749 O O . ALA A 1 466 ? -20.558 -2.526 11.250 1.00 76.31 466 ALA A O 1
ATOM 3750 N N . LYS A 1 467 ? -20.704 -4.676 11.895 1.00 77.25 467 LYS A N 1
ATOM 3751 C CA . LYS A 1 467 ? -19.507 -4.646 12.756 1.00 77.25 467 LYS A CA 1
ATOM 3752 C C . LYS A 1 467 ? -18.214 -4.572 11.944 1.00 77.25 467 LYS A C 1
ATOM 3754 O O . LYS A 1 467 ? -17.329 -3.831 12.355 1.00 77.25 467 LYS A O 1
ATOM 3759 N N . VAL A 1 468 ? -18.128 -5.255 10.793 1.00 73.56 468 VAL A N 1
ATOM 3760 C CA . VAL A 1 468 ? -17.005 -5.106 9.841 1.00 73.56 468 VAL A CA 1
ATOM 3761 C C . VAL A 1 468 ? -16.835 -3.641 9.459 1.00 73.56 468 VAL A C 1
ATOM 3763 O O . VAL A 1 468 ? -15.782 -3.068 9.715 1.00 73.56 468 VAL A O 1
ATOM 3766 N N . TRP A 1 469 ? -17.885 -3.014 8.926 1.00 83.31 469 TRP A N 1
ATOM 3767 C CA . TRP A 1 469 ? -17.835 -1.615 8.502 1.00 83.31 469 TRP A CA 1
ATOM 3768 C C . TRP A 1 469 ? -17.569 -0.645 9.670 1.00 83.31 469 TRP A C 1
ATOM 3770 O O . TRP A 1 469 ? -16.758 0.266 9.545 1.00 83.31 469 TRP A O 1
ATOM 3780 N N . VAL A 1 470 ? -18.159 -0.854 10.853 1.00 82.25 470 VAL A N 1
ATOM 3781 C CA . VAL A 1 470 ? -17.851 -0.038 12.048 1.00 82.25 470 VAL A CA 1
ATOM 3782 C C . VAL A 1 470 ? -16.378 -0.167 12.460 1.00 82.25 470 VAL A C 1
ATOM 3784 O O . VAL A 1 470 ? -15.742 0.845 12.756 1.00 82.25 470 VAL A O 1
ATOM 3787 N N . ALA A 1 471 ? -15.805 -1.373 12.423 1.00 75.50 471 ALA A N 1
ATOM 3788 C CA . ALA A 1 471 ? -14.378 -1.596 12.662 1.00 75.50 471 ALA A CA 1
ATOM 3789 C C . ALA A 1 471 ? -13.487 -1.017 11.541 1.00 75.50 471 ALA A C 1
ATOM 3791 O O . ALA A 1 471 ? -12.361 -0.587 11.804 1.00 75.50 471 ALA A O 1
ATOM 3792 N N . GLU A 1 472 ? -13.989 -0.958 10.304 1.00 75.62 472 GLU A N 1
ATOM 3793 C CA . GLU A 1 472 ? -13.349 -0.309 9.153 1.00 75.62 472 GLU A CA 1
ATOM 3794 C C . GLU A 1 472 ? -13.307 1.227 9.303 1.00 75.62 472 GLU A C 1
ATOM 3796 O O . GLU A 1 472 ? -12.293 1.872 9.020 1.00 75.62 472 GLU A O 1
ATOM 3801 N N . ARG A 1 473 ? -14.361 1.840 9.847 1.00 84.19 473 ARG A N 1
ATOM 3802 C CA . ARG A 1 473 ? -14.338 3.269 10.185 1.00 84.19 473 ARG A CA 1
ATOM 3803 C C . ARG A 1 473 ? -13.383 3.545 11.352 1.00 84.19 473 ARG A C 1
ATOM 3805 O O . ARG A 1 473 ? -12.551 4.440 11.224 1.00 84.19 473 ARG A O 1
ATOM 3812 N N . LEU A 1 474 ? -13.403 2.723 12.412 1.00 79.75 474 LEU A N 1
ATOM 3813 C CA . LEU A 1 474 ? -12.549 2.877 13.605 1.00 79.75 474 LEU A CA 1
ATOM 3814 C C . LEU A 1 474 ? -11.056 3.000 13.297 1.00 79.75 474 LEU A C 1
ATOM 3816 O O . LEU A 1 474 ? -10.516 4.093 13.407 1.00 79.75 474 LEU A O 1
ATOM 3820 N N . ALA A 1 475 ? -10.383 1.940 12.842 1.00 66.88 475 ALA A N 1
ATOM 3821 C CA . ALA A 1 475 ? -8.933 2.032 12.612 1.00 66.88 475 ALA A CA 1
ATOM 3822 C C . ALA A 1 475 ? -8.536 2.882 11.381 1.00 66.88 475 ALA A C 1
ATOM 3824 O O . ALA A 1 475 ? -7.354 3.052 11.099 1.00 66.88 475 ALA A O 1
ATOM 3825 N N . GLY A 1 476 ? -9.512 3.448 10.653 1.00 70.94 476 GLY A N 1
ATOM 3826 C CA . GLY A 1 476 ? -9.266 4.545 9.712 1.00 70.94 476 GLY A CA 1
ATOM 3827 C C . GLY A 1 476 ? -9.088 5.862 10.467 1.00 70.94 476 GLY A C 1
ATOM 3828 O O . GLY A 1 476 ? -8.072 6.530 10.310 1.00 70.94 476 GLY A O 1
ATOM 3829 N N . ILE A 1 477 ? -10.031 6.166 11.364 1.00 79.12 477 ILE A N 1
ATOM 3830 C CA . ILE A 1 477 ? -9.958 7.285 12.314 1.00 79.12 477 ILE A CA 1
ATOM 3831 C C . ILE A 1 477 ? -8.689 7.194 13.186 1.00 79.12 477 ILE A C 1
ATOM 3833 O O . ILE A 1 477 ? -8.026 8.205 13.389 1.00 79.12 477 ILE A O 1
ATOM 3837 N N . GLU A 1 478 ? -8.306 6.002 13.663 1.00 71.12 478 GLU A N 1
ATOM 3838 C CA . GLU A 1 478 ? -7.077 5.810 14.459 1.00 71.12 478 GLU A CA 1
ATOM 3839 C C . GLU A 1 478 ? -5.796 6.062 13.646 1.00 71.12 478 GLU A C 1
ATOM 3841 O O . GLU A 1 478 ? -4.872 6.698 14.152 1.00 71.12 478 GLU A O 1
ATOM 3846 N N . ASN A 1 479 ? -5.727 5.600 12.388 1.00 65.56 479 ASN A N 1
ATOM 3847 C CA . ASN A 1 479 ? -4.553 5.825 11.534 1.00 65.56 479 ASN A CA 1
ATOM 3848 C C . ASN A 1 479 ? -4.393 7.321 11.215 1.00 65.56 479 ASN A C 1
ATOM 3850 O O . ASN A 1 479 ? -3.295 7.856 11.354 1.00 65.56 479 ASN A O 1
ATOM 3854 N N . GLU A 1 480 ? -5.489 8.012 10.892 1.00 73.75 480 GLU A N 1
ATOM 3855 C CA . GLU A 1 480 ? -5.503 9.467 10.698 1.00 73.75 480 GLU A CA 1
ATOM 3856 C C . GLU A 1 480 ? -5.072 10.213 11.970 1.00 73.75 480 GLU A C 1
ATOM 3858 O O . GLU A 1 480 ? -4.153 11.030 11.912 1.00 73.75 480 GLU A O 1
ATOM 3863 N N . LEU A 1 481 ? -5.642 9.875 13.138 1.00 72.25 481 LEU A N 1
ATOM 3864 C CA . LEU A 1 481 ? -5.230 10.436 14.435 1.00 72.25 481 LEU A CA 1
ATOM 3865 C C . LEU A 1 481 ? -3.734 10.251 14.699 1.00 72.25 481 LEU A C 1
ATOM 3867 O O . LEU A 1 481 ? -3.083 11.199 15.126 1.00 72.25 481 LEU A O 1
ATOM 3871 N N . SER A 1 482 ? -3.168 9.078 14.399 1.00 64.06 482 SER A N 1
ATOM 3872 C CA . SER A 1 482 ? -1.734 8.814 14.596 1.00 64.06 482 SER A CA 1
ATOM 3873 C C . SER A 1 482 ? -0.812 9.690 13.732 1.00 64.06 482 SER A C 1
ATOM 3875 O O . SER A 1 482 ? 0.365 9.849 14.066 1.00 64.06 482 SER A O 1
ATOM 3877 N N . VAL A 1 483 ? -1.340 10.266 12.643 1.00 64.81 483 VAL A N 1
ATOM 3878 C CA . VAL A 1 483 ? -0.635 11.187 11.739 1.00 64.81 483 VAL A CA 1
ATOM 3879 C C . VAL A 1 483 ? -0.789 12.641 12.187 1.00 64.81 483 VAL A C 1
ATOM 3881 O O . VAL A 1 483 ? 0.214 13.344 12.274 1.00 64.81 483 VAL A O 1
ATOM 3884 N N . ILE A 1 484 ? -2.012 13.096 12.483 1.00 69.25 484 ILE A N 1
ATOM 3885 C CA . ILE A 1 484 ? -2.287 14.508 12.829 1.00 69.25 484 ILE A CA 1
ATOM 3886 C C . ILE A 1 484 ? -2.057 14.837 14.312 1.00 69.25 484 ILE A C 1
ATOM 3888 O O . ILE A 1 484 ? -1.838 15.989 14.672 1.00 69.25 484 ILE A O 1
ATOM 3892 N N . HIS A 1 485 ? -2.122 13.837 15.191 1.00 68.50 485 HIS A N 1
ATOM 3893 C CA . HIS A 1 485 ? -1.884 13.985 16.623 1.00 68.50 485 HIS A CA 1
ATOM 3894 C C . HIS A 1 485 ? -1.147 12.758 17.179 1.00 68.50 485 HIS A C 1
ATOM 3896 O O . HIS A 1 485 ? -1.735 11.953 17.907 1.00 68.50 485 HIS A O 1
ATOM 3902 N N . PRO A 1 486 ? 0.146 12.588 16.843 1.00 62.53 486 PRO A N 1
ATOM 3903 C CA . PRO A 1 486 ? 0.969 11.532 17.421 1.00 62.53 486 PRO A CA 1
ATOM 3904 C C . PRO A 1 486 ? 0.936 11.614 18.955 1.00 62.53 486 PRO A C 1
ATOM 3906 O O . PRO A 1 486 ? 1.446 12.567 19.547 1.00 62.53 486 PRO A O 1
ATOM 3909 N N . ASN A 1 487 ? 0.310 10.614 19.591 1.00 61.41 487 ASN A N 1
ATOM 3910 C CA . ASN A 1 487 ? 0.114 10.550 21.042 1.00 61.41 487 ASN A CA 1
ATOM 3911 C C . ASN A 1 487 ? 1.417 10.860 21.791 1.00 61.41 487 ASN A C 1
ATOM 3913 O O . ASN A 1 487 ? 2.469 10.282 21.516 1.00 61.41 487 ASN A O 1
ATOM 3917 N N . ARG A 1 488 ? 1.359 11.740 22.795 1.00 67.88 488 ARG A N 1
ATOM 3918 C CA . ARG A 1 488 ? 2.540 12.056 23.603 1.00 67.88 488 ARG A CA 1
ATOM 3919 C C . ARG A 1 488 ? 2.845 10.906 24.565 1.00 67.88 488 ARG A C 1
ATOM 3921 O O . ARG A 1 488 ? 2.380 10.904 25.702 1.00 67.88 488 ARG A O 1
ATOM 3928 N N . LEU A 1 489 ? 3.622 9.932 24.097 1.00 81.19 489 LEU A N 1
ATOM 3929 C CA . LEU A 1 489 ? 4.143 8.859 24.941 1.00 81.19 489 LEU A CA 1
ATOM 3930 C C . LEU A 1 489 ? 5.080 9.447 26.000 1.00 81.19 489 LEU A C 1
ATOM 3932 O O . LEU A 1 489 ? 5.905 10.329 25.717 1.00 81.19 489 LEU A O 1
ATOM 3936 N N . GLU A 1 490 ? 4.967 8.934 27.219 1.00 84.06 490 GLU A N 1
ATOM 3937 C CA . GLU A 1 490 ? 5.856 9.285 28.320 1.00 84.06 490 GLU A CA 1
ATOM 3938 C C . GLU A 1 490 ? 6.762 8.112 28.694 1.00 84.06 490 GLU A C 1
ATOM 3940 O O . GLU A 1 490 ? 6.428 6.939 28.507 1.00 84.06 490 GLU A O 1
ATOM 3945 N N . THR A 1 491 ? 7.951 8.460 29.179 1.00 88.19 491 THR A N 1
ATOM 3946 C CA . THR A 1 491 ? 9.056 7.522 29.377 1.00 88.19 491 THR A CA 1
ATOM 3947 C C . THR A 1 491 ? 9.068 7.020 30.812 1.00 88.19 491 THR A C 1
ATOM 3949 O O . THR A 1 491 ? 9.410 7.772 31.726 1.00 88.19 491 THR A O 1
ATOM 3952 N N . ILE A 1 492 ? 8.715 5.751 31.020 1.00 87.69 492 ILE A N 1
ATOM 3953 C CA . ILE A 1 492 ? 8.717 5.125 32.349 1.00 87.69 492 ILE A CA 1
ATOM 3954 C C . ILE A 1 492 ? 9.874 4.138 32.436 1.00 87.69 492 ILE A C 1
ATOM 3956 O O . ILE A 1 492 ? 9.921 3.185 31.662 1.00 87.69 492 ILE A O 1
ATOM 3960 N N . ARG A 1 493 ? 10.778 4.320 33.405 1.00 89.44 493 ARG A N 1
ATOM 3961 C CA . ARG A 1 493 ? 11.832 3.338 33.674 1.00 89.44 493 ARG A CA 1
ATOM 3962 C C . ARG A 1 493 ? 11.391 2.310 34.706 1.00 89.44 493 ARG A C 1
ATOM 3964 O O . ARG A 1 493 ? 11.028 2.667 35.829 1.00 89.44 493 ARG A O 1
ATOM 3971 N N . ILE A 1 494 ? 11.503 1.037 34.340 1.00 88.50 494 ILE A N 1
ATOM 3972 C CA . ILE A 1 494 ? 11.235 -0.098 35.226 1.00 88.50 494 ILE A CA 1
ATOM 3973 C C . ILE A 1 494 ? 12.469 -0.989 35.379 1.00 88.50 494 ILE A C 1
ATOM 3975 O O . ILE A 1 494 ? 13.375 -0.977 34.540 1.00 88.50 494 ILE A O 1
ATOM 3979 N N . ARG A 1 495 ? 12.471 -1.804 36.434 1.00 86.00 495 ARG A N 1
ATOM 3980 C CA . ARG A 1 495 ? 13.288 -3.017 36.524 1.00 86.00 495 ARG A CA 1
ATOM 3981 C C . ARG A 1 495 ? 12.479 -4.226 36.070 1.00 86.00 495 ARG A C 1
ATOM 3983 O O . ARG A 1 495 ? 11.342 -4.422 36.491 1.00 86.00 495 ARG A O 1
ATOM 3990 N N . CYS A 1 496 ? 13.105 -5.059 35.251 1.00 79.19 496 CYS A N 1
ATOM 3991 C CA . CYS A 1 496 ? 12.603 -6.370 34.858 1.00 79.19 496 CYS A CA 1
ATOM 3992 C C . CYS A 1 496 ? 13.474 -7.460 35.505 1.00 79.19 496 CYS A C 1
ATOM 3994 O O . CYS A 1 496 ? 14.688 -7.439 35.288 1.00 79.19 496 CYS A O 1
ATOM 3996 N N . PRO A 1 497 ? 12.923 -8.432 36.260 1.00 74.31 497 PRO A N 1
ATOM 3997 C CA . PRO A 1 497 ? 13.698 -9.582 36.726 1.00 74.31 497 PRO A CA 1
ATOM 3998 C C . PRO A 1 497 ? 14.242 -10.372 35.527 1.00 74.31 497 PRO A C 1
ATOM 4000 O O . PRO A 1 497 ? 13.523 -10.655 34.570 1.00 74.31 497 PRO A O 1
ATOM 4003 N N . ARG A 1 498 ? 15.526 -10.733 35.563 1.00 65.62 498 ARG A N 1
ATOM 4004 C CA . ARG A 1 498 ? 16.283 -11.170 34.375 1.00 65.62 498 ARG A CA 1
ATOM 4005 C C . ARG A 1 498 ? 16.070 -12.641 33.983 1.00 65.62 498 ARG A C 1
ATOM 4007 O O . ARG A 1 498 ? 16.733 -13.162 33.085 1.00 65.62 498 ARG A O 1
ATOM 4014 N N . TYR A 1 499 ? 15.168 -13.349 34.653 1.00 51.94 499 TYR A N 1
ATOM 4015 C CA . TYR A 1 499 ? 15.019 -14.792 34.493 1.00 51.94 499 TYR A CA 1
ATOM 4016 C C . TYR A 1 499 ? 14.346 -15.165 33.160 1.00 51.94 499 TYR A C 1
ATOM 4018 O O . TYR A 1 499 ? 13.125 -15.134 33.008 1.00 51.94 499 TYR A O 1
ATOM 4026 N N . GLN A 1 500 ? 15.195 -15.549 32.200 1.00 54.47 500 GLN A N 1
ATOM 4027 C CA . GLN A 1 500 ? 14.903 -16.254 30.936 1.00 54.47 500 GLN A CA 1
ATOM 4028 C C . GLN A 1 500 ? 14.017 -15.526 29.903 1.00 54.47 500 GLN A C 1
ATOM 4030 O O . GLN A 1 500 ? 13.994 -15.936 28.746 1.00 54.47 500 GLN A O 1
ATOM 4035 N N . SER A 1 501 ? 13.345 -14.441 30.288 1.00 61.16 501 SER A N 1
ATOM 4036 C CA . SER A 1 501 ? 12.335 -13.735 29.489 1.00 61.16 501 SER A CA 1
ATOM 4037 C C . SER A 1 501 ? 12.899 -12.468 28.830 1.00 61.16 501 SER A C 1
ATOM 4039 O O . SER A 1 501 ? 13.664 -11.728 29.450 1.00 61.16 501 SER A O 1
ATOM 4041 N N . HIS A 1 502 ? 12.482 -12.146 27.603 1.00 72.69 502 HIS A N 1
ATOM 4042 C CA . HIS A 1 502 ? 12.651 -10.799 27.043 1.00 72.69 502 HIS A CA 1
ATOM 4043 C C . HIS A 1 502 ? 11.791 -9.786 27.833 1.00 72.69 502 HIS A C 1
ATOM 4045 O O . HIS A 1 502 ? 10.673 -10.141 28.207 1.00 72.69 502 HIS A O 1
ATOM 4051 N N . PRO A 1 503 ? 12.217 -8.520 28.045 1.00 77.06 503 PRO A N 1
ATOM 4052 C CA . PRO A 1 503 ? 11.413 -7.510 28.749 1.00 77.06 503 PRO A CA 1
ATOM 4053 C C . PRO A 1 503 ? 9.956 -7.397 28.279 1.00 77.06 503 PRO A C 1
ATOM 4055 O O . PRO A 1 503 ? 9.047 -7.278 29.096 1.00 77.06 503 PRO A O 1
ATOM 4058 N N . TRP A 1 504 ? 9.717 -7.515 26.968 1.00 76.75 504 TRP A N 1
ATOM 4059 C CA . TRP A 1 504 ? 8.365 -7.486 26.399 1.00 76.75 504 TRP A CA 1
ATOM 4060 C C . TRP A 1 504 ? 7.459 -8.622 26.911 1.00 76.75 504 TRP A C 1
ATOM 4062 O O . TRP A 1 504 ? 6.265 -8.417 27.107 1.00 76.75 504 TRP A O 1
ATOM 4072 N N . GLU A 1 505 ? 8.004 -9.807 27.194 1.00 70.25 505 GLU A N 1
ATOM 4073 C CA . GLU A 1 505 ? 7.214 -10.915 27.746 1.00 70.25 505 GLU A CA 1
ATOM 4074 C C . GLU A 1 505 ? 6.699 -10.602 29.155 1.00 70.25 505 GLU A C 1
ATOM 4076 O O . GLU A 1 505 ? 5.653 -11.107 29.544 1.00 70.25 505 GLU A O 1
ATOM 4081 N N . ILE A 1 506 ? 7.423 -9.789 29.932 1.00 78.31 506 ILE A N 1
ATOM 4082 C CA . ILE A 1 506 ? 6.995 -9.355 31.270 1.00 78.31 506 ILE A CA 1
ATOM 4083 C C . ILE A 1 506 ? 5.840 -8.355 31.128 1.00 78.31 506 ILE A C 1
ATOM 4085 O O . ILE A 1 506 ? 4.812 -8.522 31.776 1.00 78.31 506 ILE A O 1
ATOM 4089 N N . ILE A 1 507 ? 5.948 -7.402 30.196 1.00 80.75 507 ILE A N 1
ATOM 4090 C CA . ILE A 1 507 ? 4.861 -6.476 29.829 1.00 80.75 507 ILE A CA 1
ATOM 4091 C C . ILE A 1 507 ? 3.600 -7.232 29.361 1.00 80.75 507 ILE A C 1
ATOM 4093 O O . ILE A 1 507 ? 2.490 -6.859 29.732 1.00 80.75 507 ILE A O 1
ATOM 4097 N N . GLN A 1 508 ? 3.742 -8.331 28.611 1.00 73.06 508 GLN A N 1
ATOM 4098 C CA . GLN A 1 508 ? 2.607 -9.191 28.238 1.00 73.06 508 GLN A CA 1
ATOM 4099 C C . GLN A 1 508 ? 2.044 -9.996 29.419 1.00 73.06 508 GLN A C 1
ATOM 4101 O O . GLN A 1 508 ? 0.829 -10.058 29.579 1.00 73.06 508 GLN A O 1
ATOM 4106 N N . LYS A 1 509 ? 2.897 -10.590 30.268 1.00 77.62 509 LYS A N 1
ATOM 4107 C CA . LYS A 1 509 ? 2.478 -11.345 31.470 1.00 77.62 509 LYS A CA 1
ATOM 4108 C C . LYS A 1 509 ? 1.740 -10.466 32.496 1.00 77.62 509 LYS A C 1
ATOM 4110 O O . LYS A 1 509 ? 0.979 -10.998 33.297 1.00 77.62 509 LYS A O 1
ATOM 4115 N N . LEU A 1 510 ? 1.955 -9.149 32.459 1.00 79.56 510 LEU A N 1
ATOM 4116 C CA . LEU A 1 510 ? 1.289 -8.142 33.294 1.00 79.56 510 LEU A CA 1
ATOM 4117 C C . LEU A 1 510 ? 0.073 -7.474 32.619 1.00 79.56 510 LEU A C 1
ATOM 4119 O O . LEU A 1 510 ? -0.476 -6.535 33.185 1.00 79.56 510 LEU A O 1
ATOM 4123 N N . ASP A 1 511 ? -0.334 -7.929 31.429 1.00 76.38 511 ASP A N 1
ATOM 4124 C CA . ASP A 1 511 ? -1.426 -7.343 30.635 1.00 76.38 511 ASP A CA 1
ATOM 4125 C C . ASP A 1 511 ? -1.265 -5.822 30.437 1.00 76.38 511 ASP A C 1
ATOM 4127 O O . ASP A 1 511 ? -2.116 -5.022 30.816 1.00 76.38 511 ASP A O 1
ATOM 4131 N N . LEU A 1 512 ? -0.110 -5.403 29.903 1.00 79.12 512 LEU A N 1
ATOM 4132 C CA . LEU A 1 512 ? 0.244 -3.998 29.627 1.00 79.12 512 LEU A CA 1
ATOM 4133 C C . LEU A 1 512 ? 0.493 -3.707 28.129 1.00 79.12 512 LEU A C 1
ATOM 4135 O O . LEU A 1 512 ? 0.878 -2.594 27.771 1.00 79.12 512 LEU A O 1
ATOM 4139 N N . GLY A 1 513 ? 0.299 -4.690 27.241 1.00 73.81 513 GLY A N 1
ATOM 4140 C CA . GLY A 1 513 ? 0.583 -4.569 25.798 1.00 73.81 513 GLY A CA 1
ATOM 4141 C C . GLY A 1 513 ? -0.397 -3.688 25.002 1.00 73.81 513 GLY A C 1
ATOM 4142 O O . GLY A 1 513 ? -0.121 -3.331 23.860 1.00 73.81 513 GLY A O 1
ATOM 4143 N N . ASP A 1 514 ? -1.526 -3.322 25.602 1.00 66.06 514 ASP A N 1
ATOM 4144 C CA . ASP A 1 514 ? -2.497 -2.333 25.121 1.00 66.06 514 ASP A CA 1
ATOM 4145 C C . ASP A 1 514 ? -2.014 -0.882 25.305 1.00 66.06 514 ASP A C 1
ATOM 4147 O O . ASP A 1 514 ? -2.345 -0.044 24.467 1.00 66.06 514 ASP A O 1
ATOM 4151 N N . VAL A 1 515 ? -1.229 -0.591 26.355 1.00 76.31 515 VAL A N 1
ATOM 4152 C CA . VAL A 1 515 ? -0.785 0.769 26.745 1.00 76.31 515 VAL A CA 1
ATOM 4153 C C . VAL A 1 515 ? 0.726 1.015 26.651 1.00 76.31 515 VAL A C 1
ATOM 4155 O O . VAL A 1 515 ? 1.155 2.170 26.617 1.00 76.31 515 VAL A O 1
ATOM 4158 N N . VAL A 1 516 ? 1.551 -0.033 26.608 1.00 82.06 516 VAL A N 1
ATOM 4159 C CA . VAL A 1 516 ? 2.999 0.068 26.366 1.00 82.06 516 VAL A CA 1
ATOM 4160 C C . VAL A 1 516 ? 3.260 -0.100 24.871 1.00 82.06 516 VAL A C 1
ATOM 4162 O O . VAL A 1 516 ? 3.026 -1.165 24.302 1.00 82.06 516 VAL A O 1
ATOM 4165 N N . ARG A 1 517 ? 3.751 0.960 24.223 1.00 79.31 517 ARG A N 1
ATOM 4166 C CA . ARG A 1 517 ? 4.054 0.979 22.782 1.00 79.31 517 ARG A CA 1
ATOM 4167 C C . ARG A 1 517 ? 5.489 0.539 22.482 1.00 79.31 517 ARG A C 1
ATOM 4169 O O . ARG A 1 517 ? 5.728 -0.043 21.427 1.00 79.31 517 ARG A O 1
ATOM 4176 N N . GLU A 1 518 ? 6.427 0.759 23.407 1.00 85.19 518 GLU A N 1
ATOM 4177 C CA . GLU A 1 518 ? 7.841 0.394 23.236 1.00 85.19 518 GLU A CA 1
ATOM 4178 C C . GLU A 1 518 ? 8.535 -0.004 24.545 1.00 85.19 518 GLU A C 1
ATOM 4180 O O . GLU A 1 518 ? 8.123 0.417 25.624 1.00 85.19 518 GLU A O 1
ATOM 4185 N N . VAL A 1 519 ? 9.588 -0.821 24.437 1.00 85.00 519 VAL A N 1
ATOM 4186 C CA . VAL A 1 519 ? 10.341 -1.413 25.549 1.00 85.00 519 VAL A CA 1
ATOM 4187 C C . VAL A 1 519 ? 11.833 -1.453 25.177 1.00 85.00 519 VAL A C 1
ATOM 4189 O O . VAL A 1 519 ? 12.306 -2.426 24.587 1.00 85.00 519 VAL A O 1
ATOM 4192 N N . VAL A 1 520 ? 12.585 -0.402 25.522 1.00 84.94 520 VAL A N 1
ATOM 4193 C CA . VAL A 1 520 ? 14.022 -0.267 25.218 1.00 84.94 520 VAL A CA 1
ATOM 4194 C C . VAL A 1 520 ? 14.858 -0.832 26.379 1.00 84.94 520 VAL A C 1
ATOM 4196 O O . VAL A 1 520 ? 14.891 -0.218 27.449 1.00 84.94 520 VAL A O 1
ATOM 4199 N N . PRO A 1 521 ? 15.540 -1.986 26.223 1.00 84.56 521 PRO A N 1
ATOM 4200 C CA . PRO A 1 521 ? 16.479 -2.479 27.228 1.00 84.56 521 PRO A CA 1
ATOM 4201 C C . PRO A 1 521 ? 17.721 -1.582 27.277 1.00 84.56 521 PRO A C 1
ATOM 4203 O O . PRO A 1 521 ? 18.233 -1.164 26.241 1.00 84.56 521 PRO A O 1
ATOM 4206 N N . LEU A 1 522 ? 18.212 -1.292 28.481 1.00 82.00 522 LEU A N 1
ATOM 4207 C CA . LEU A 1 522 ? 19.254 -0.278 28.693 1.00 82.00 522 LEU A CA 1
ATOM 4208 C C . LEU A 1 522 ? 20.624 -0.847 29.074 1.00 82.00 522 LEU A C 1
ATOM 4210 O O . LEU A 1 522 ? 21.560 -0.087 29.310 1.00 82.00 522 LEU A O 1
ATOM 4214 N N . GLU A 1 523 ? 20.730 -2.170 29.166 1.00 73.81 523 GLU A N 1
ATOM 4215 C CA . GLU A 1 523 ? 21.895 -2.883 29.683 1.00 73.81 523 GLU A CA 1
ATOM 4216 C C . GLU A 1 523 ? 22.244 -4.050 28.748 1.00 73.81 523 GLU A C 1
ATOM 4218 O O . GLU A 1 523 ? 21.396 -4.886 28.414 1.00 73.81 523 GLU A O 1
ATOM 4223 N N . ASP A 1 524 ? 23.507 -4.123 28.319 1.00 58.06 524 ASP A N 1
ATOM 4224 C CA . ASP A 1 524 ? 24.003 -5.237 27.509 1.00 58.06 524 ASP A CA 1
ATOM 4225 C C . ASP A 1 524 ? 23.982 -6.547 28.319 1.00 58.06 524 ASP A C 1
ATOM 4227 O O . ASP A 1 524 ? 24.345 -6.586 29.497 1.00 58.06 524 ASP A O 1
ATOM 4231 N N . ARG A 1 525 ? 23.599 -7.659 27.671 1.00 54.00 525 ARG A N 1
ATOM 4232 C CA . ARG A 1 525 ? 23.270 -8.961 28.305 1.00 54.00 525 ARG A CA 1
ATOM 4233 C C . ARG A 1 525 ? 24.391 -9.636 29.125 1.00 54.00 525 ARG A C 1
ATOM 4235 O O . ARG A 1 525 ? 24.174 -10.749 29.602 1.00 54.00 525 ARG A O 1
ATOM 4242 N N . LEU A 1 526 ? 25.561 -9.019 29.277 1.00 45.84 526 LEU A N 1
ATOM 4243 C CA . LEU A 1 526 ? 26.812 -9.627 29.745 1.00 45.84 526 LEU A CA 1
ATOM 4244 C C . LEU A 1 526 ? 27.117 -9.423 31.245 1.00 45.84 526 LEU A C 1
ATOM 4246 O O . LEU A 1 526 ? 27.801 -10.258 31.827 1.00 45.84 526 LEU A O 1
ATOM 4250 N N . ILE A 1 527 ? 26.614 -8.364 31.891 1.00 50.69 527 ILE A N 1
ATOM 4251 C CA . ILE A 1 527 ? 26.913 -8.050 33.309 1.00 50.69 527 ILE A CA 1
ATOM 4252 C C . ILE A 1 527 ? 26.014 -8.888 34.232 1.00 50.69 527 ILE A C 1
ATOM 4254 O O . ILE A 1 527 ? 24.834 -9.031 33.946 1.00 50.69 527 ILE A O 1
ATOM 4258 N N . SER A 1 528 ? 26.505 -9.466 35.332 1.00 50.09 528 SER A N 1
ATOM 4259 C CA . SER A 1 528 ? 25.808 -10.506 36.123 1.00 50.09 528 SER A CA 1
ATOM 4260 C C . SER A 1 528 ? 24.768 -10.016 37.161 1.00 50.09 528 SER A C 1
ATOM 4262 O O . SER A 1 528 ? 24.750 -10.513 38.282 1.00 50.09 528 SER A O 1
ATOM 4264 N N . GLN A 1 529 ? 23.897 -9.057 36.821 1.00 58.06 529 GLN A N 1
ATOM 4265 C CA . GLN A 1 529 ? 22.815 -8.585 37.713 1.00 58.06 529 GLN A CA 1
ATOM 4266 C C . GLN A 1 529 ? 21.535 -9.450 37.658 1.00 58.06 529 GLN A C 1
ATOM 4268 O O . GLN A 1 529 ? 21.272 -10.116 36.656 1.00 58.06 529 GLN A O 1
ATOM 4273 N N . GLU A 1 530 ? 20.726 -9.435 38.723 1.00 66.56 530 GLU A N 1
ATOM 4274 C CA . GLU A 1 530 ? 19.482 -10.230 38.853 1.00 66.56 530 GLU A CA 1
ATOM 4275 C C . GLU A 1 530 ? 18.255 -9.598 38.167 1.00 66.56 530 GLU A C 1
ATOM 4277 O O . GLU A 1 530 ? 17.280 -10.282 37.846 1.00 66.56 530 GLU A O 1
ATOM 4282 N N . SER A 1 531 ? 18.311 -8.293 37.905 1.00 74.06 531 SER A N 1
ATOM 4283 C CA . SER A 1 531 ? 17.331 -7.547 37.111 1.00 74.06 531 SER A CA 1
ATOM 4284 C C . SER A 1 531 ? 18.038 -6.789 35.989 1.00 74.06 531 SER A C 1
ATOM 4286 O O . SER A 1 531 ? 19.268 -6.751 35.954 1.00 74.06 531 SER A O 1
ATOM 4288 N N . ILE A 1 532 ? 17.258 -6.242 35.058 1.00 79.25 532 ILE A N 1
ATOM 4289 C CA . ILE A 1 532 ? 17.721 -5.329 34.009 1.00 79.25 532 ILE A CA 1
ATOM 4290 C C . ILE A 1 532 ? 16.842 -4.082 33.958 1.00 79.25 532 ILE A C 1
ATOM 4292 O O . ILE A 1 532 ? 15.622 -4.179 34.134 1.00 79.25 532 ILE A O 1
ATOM 4296 N N . GLN A 1 533 ? 17.439 -2.918 33.703 1.00 86.12 533 GLN A N 1
ATOM 4297 C CA . GLN A 1 533 ? 16.687 -1.674 33.510 1.00 86.12 533 GLN A CA 1
ATOM 4298 C C . GLN A 1 533 ? 16.179 -1.506 32.078 1.00 86.12 533 GLN A C 1
ATOM 4300 O O . GLN A 1 533 ? 16.834 -1.868 31.095 1.00 86.12 533 GLN A O 1
ATOM 4305 N N . VAL A 1 534 ? 14.979 -0.936 31.976 1.00 87.50 534 VAL A N 1
ATOM 4306 C CA . VAL A 1 534 ? 14.221 -0.831 30.730 1.00 87.50 534 VAL A CA 1
ATOM 4307 C C . VAL A 1 534 ? 13.463 0.496 30.707 1.00 87.50 534 VAL A C 1
ATOM 4309 O O . VAL A 1 534 ? 12.697 0.773 31.631 1.00 87.50 534 VAL A O 1
ATOM 4312 N N . ASP A 1 535 ? 13.656 1.307 29.663 1.00 89.38 535 ASP A N 1
ATOM 4313 C CA . ASP A 1 535 ? 12.829 2.493 29.403 1.00 89.38 535 ASP A CA 1
ATOM 4314 C C . ASP A 1 535 ? 11.635 2.086 28.522 1.00 89.38 535 ASP A C 1
ATOM 4316 O O . ASP A 1 535 ? 11.799 1.573 27.414 1.00 89.38 535 ASP A O 1
ATOM 4320 N N . LEU A 1 536 ? 10.422 2.305 29.025 1.00 89.44 536 LEU A N 1
ATOM 4321 C CA . LEU A 1 536 ? 9.161 2.039 28.335 1.00 89.44 536 LEU A CA 1
ATOM 4322 C C . LEU A 1 536 ? 8.634 3.320 27.679 1.00 89.44 536 LEU A C 1
ATOM 4324 O O . LEU A 1 536 ? 8.651 4.372 28.320 1.00 89.44 536 LEU A O 1
ATOM 4328 N N . ALA A 1 537 ? 8.071 3.221 26.472 1.00 87.88 537 ALA A N 1
ATOM 4329 C CA . ALA A 1 537 ? 7.189 4.259 25.930 1.00 87.88 537 ALA A CA 1
ATOM 4330 C C . ALA A 1 537 ? 5.737 3.887 26.249 1.00 87.88 537 ALA A C 1
ATOM 4332 O O . ALA A 1 537 ? 5.231 2.870 25.764 1.00 87.88 537 ALA A O 1
ATOM 4333 N N . VAL A 1 538 ? 5.081 4.688 27.087 1.00 83.50 538 VAL A N 1
ATOM 4334 C CA . VAL A 1 538 ? 3.769 4.368 27.668 1.00 83.50 538 VAL A CA 1
ATOM 4335 C C . VAL A 1 538 ? 2.761 5.459 27.328 1.00 83.50 538 VAL A C 1
ATOM 4337 O O . VAL A 1 538 ? 3.076 6.649 27.385 1.00 83.50 538 VAL A O 1
ATOM 4340 N N . GLU A 1 539 ? 1.537 5.064 26.986 1.00 78.75 539 GLU A N 1
ATOM 4341 C CA . GLU A 1 539 ? 0.440 6.014 26.807 1.00 78.75 539 GLU A CA 1
ATOM 4342 C C . GLU A 1 539 ? 0.025 6.656 28.144 1.00 78.75 539 GLU A C 1
ATOM 4344 O O . GLU A 1 539 ? 0.035 5.976 29.175 1.00 78.75 539 GLU A O 1
ATOM 4349 N N . PRO A 1 540 ? -0.407 7.935 28.162 1.00 77.06 540 PRO A N 1
ATOM 4350 C CA . PRO A 1 540 ? -0.816 8.627 29.390 1.00 77.06 540 PRO A CA 1
ATOM 4351 C C . PRO A 1 540 ? -1.874 7.890 30.232 1.00 77.06 540 PRO A C 1
ATOM 4353 O O . PRO A 1 540 ? -1.858 7.968 31.459 1.00 77.06 540 PRO A O 1
ATOM 4356 N N . SER A 1 541 ? -2.756 7.129 29.579 1.00 73.00 541 SER A N 1
ATOM 4357 C CA . SER A 1 541 ? -3.753 6.237 30.188 1.00 73.00 541 SER A CA 1
ATOM 4358 C C . SER A 1 541 ? -3.138 5.073 30.982 1.00 73.00 541 SER A C 1
ATOM 4360 O O . SER A 1 541 ? -3.691 4.653 31.997 1.00 73.00 541 SER A O 1
ATOM 4362 N N . GLY A 1 542 ? -1.992 4.552 30.535 1.00 77.00 542 GLY A N 1
ATOM 4363 C CA . GLY A 1 542 ? -1.318 3.388 31.106 1.00 77.00 542 GLY A CA 1
ATOM 4364 C C . GLY A 1 542 ? -0.389 3.686 32.278 1.00 77.00 542 GLY A C 1
ATOM 4365 O O . GLY A 1 542 ? -0.090 2.770 33.041 1.00 77.00 542 GLY A O 1
ATOM 4366 N N . ILE A 1 543 ? 0.045 4.941 32.457 1.00 80.44 543 ILE A N 1
ATOM 4367 C CA . ILE A 1 543 ? 1.088 5.336 33.427 1.00 80.44 543 ILE A CA 1
ATOM 4368 C C . ILE A 1 543 ? 0.805 4.788 34.835 1.00 80.44 543 ILE A C 1
ATOM 4370 O O . ILE A 1 543 ? 1.677 4.179 35.455 1.00 80.44 543 ILE A O 1
ATOM 4374 N N . SER A 1 544 ? -0.430 4.950 35.320 1.00 79.00 544 SER A N 1
ATOM 4375 C CA . SER A 1 544 ? -0.847 4.461 36.643 1.00 79.00 544 SER A CA 1
ATOM 4376 C C . SER A 1 544 ? -0.805 2.930 36.745 1.00 79.00 544 SER A C 1
ATOM 4378 O O . SER A 1 544 ? -0.349 2.390 37.750 1.00 79.00 544 SER A O 1
ATOM 4380 N N . ARG A 1 545 ? -1.211 2.213 35.686 1.00 85.50 545 ARG A N 1
ATOM 4381 C CA . ARG A 1 545 ? -1.255 0.741 35.663 1.00 85.50 545 ARG A CA 1
ATOM 4382 C C . ARG A 1 545 ? 0.150 0.136 35.589 1.00 85.50 545 ARG A C 1
ATOM 4384 O O . ARG A 1 545 ? 0.449 -0.792 36.332 1.00 85.50 545 ARG A O 1
ATOM 4391 N N . VAL A 1 546 ? 1.046 0.726 34.792 1.00 85.44 546 VAL A N 1
ATOM 4392 C CA . VAL A 1 546 ? 2.482 0.382 34.792 1.00 85.44 546 VAL A CA 1
ATOM 4393 C C . VAL A 1 546 ? 3.098 0.629 36.173 1.00 85.44 546 VAL A C 1
ATOM 4395 O O . VAL A 1 546 ? 3.810 -0.230 36.685 1.00 85.44 546 VAL A O 1
ATOM 4398 N N . GLY A 1 547 ? 2.783 1.759 36.817 1.00 85.00 547 GLY A N 1
ATOM 4399 C CA . GLY A 1 547 ? 3.282 2.089 38.157 1.00 85.00 547 GLY A CA 1
ATOM 4400 C C . GLY A 1 547 ? 2.747 1.219 39.301 1.00 85.00 547 GLY A C 1
ATOM 4401 O O . GLY A 1 547 ? 3.335 1.222 40.380 1.00 85.00 547 GLY A O 1
ATOM 4402 N N . GLN A 1 548 ? 1.661 0.474 39.078 1.00 83.69 548 GLN A N 1
ATOM 4403 C CA . GLN A 1 548 ? 1.118 -0.509 40.024 1.00 83.69 548 GLN A CA 1
ATOM 4404 C C . GLN A 1 548 ? 1.689 -1.919 39.812 1.00 83.69 548 GLN A C 1
ATOM 4406 O O . GLN A 1 548 ? 1.797 -2.675 40.774 1.00 83.69 548 GLN A O 1
ATOM 4411 N N . LEU A 1 549 ? 2.025 -2.280 38.568 1.00 85.44 549 LEU A N 1
ATOM 4412 C CA . LEU A 1 549 ? 2.384 -3.651 38.181 1.00 85.44 549 LEU A CA 1
ATOM 4413 C C . LEU A 1 549 ? 3.893 -3.882 37.981 1.00 85.44 549 LEU A C 1
ATOM 4415 O O . LEU A 1 549 ? 4.329 -5.031 37.988 1.00 85.44 549 LEU A O 1
ATOM 4419 N N . CYS A 1 550 ? 4.694 -2.823 37.832 1.00 85.12 550 CYS A N 1
ATOM 4420 C CA . CYS A 1 550 ? 6.141 -2.905 37.605 1.00 85.12 550 CYS A CA 1
ATOM 4421 C C . CYS A 1 550 ? 6.947 -2.230 38.730 1.00 85.12 550 CYS A C 1
ATOM 4423 O O . CYS A 1 550 ? 6.527 -1.218 39.292 1.00 85.12 550 CYS A O 1
ATOM 4425 N N . GLU A 1 551 ? 8.161 -2.722 39.011 1.00 84.38 551 GLU A N 1
ATOM 4426 C CA . GLU A 1 551 ? 9.094 -2.025 39.908 1.00 84.38 551 GLU A CA 1
ATOM 4427 C C . GLU A 1 551 ? 9.640 -0.764 39.214 1.00 84.38 551 GLU A C 1
ATOM 4429 O O . GLU A 1 551 ? 10.556 -0.832 38.390 1.00 84.38 551 GLU A O 1
ATOM 4434 N N . LEU A 1 552 ? 9.070 0.398 39.545 1.00 83.62 552 LEU A N 1
ATOM 4435 C CA . LEU A 1 552 ? 9.555 1.698 39.078 1.00 83.62 552 LEU A CA 1
ATOM 4436 C C . LEU A 1 552 ? 10.941 2.013 39.657 1.00 83.62 552 LEU A C 1
ATOM 4438 O O . LEU A 1 552 ? 11.157 1.924 40.870 1.00 83.62 552 LEU A O 1
ATOM 4442 N N . VAL A 1 553 ? 11.860 2.475 38.807 1.00 77.75 553 VAL A N 1
ATOM 4443 C CA . VAL A 1 553 ? 13.162 2.987 39.258 1.00 77.75 553 VAL A CA 1
ATOM 4444 C C . VAL A 1 553 ? 12.955 4.346 39.933 1.00 77.75 553 VAL A C 1
ATOM 4446 O O . VAL A 1 553 ? 12.574 5.319 39.290 1.00 77.75 553 VAL A O 1
ATOM 4449 N N . LYS A 1 554 ? 13.196 4.412 41.250 1.00 72.00 554 LYS A N 1
ATOM 4450 C CA . LYS A 1 554 ? 12.866 5.572 42.107 1.00 72.00 554 LYS A CA 1
ATOM 4451 C C . LYS A 1 554 ? 13.854 6.748 42.035 1.00 72.00 554 LYS A C 1
ATOM 4453 O O . LYS A 1 554 ? 13.646 7.748 42.715 1.00 72.00 554 LYS A O 1
ATOM 4458 N N . PHE A 1 555 ? 14.925 6.628 41.255 1.00 65.19 555 PHE A N 1
ATOM 4459 C CA . PHE A 1 555 ? 15.954 7.661 41.096 1.00 65.19 555 PHE A CA 1
ATOM 4460 C C . PHE 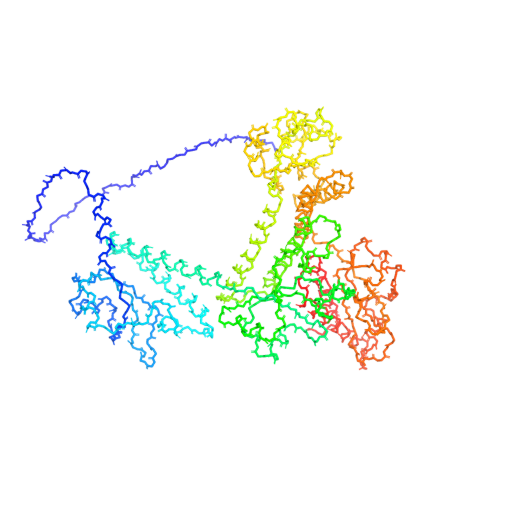A 1 555 ? 15.619 8.593 39.926 1.00 65.19 555 PHE A C 1
ATOM 4462 O O . PHE A 1 555 ? 14.889 8.216 39.008 1.00 65.19 555 PHE A O 1
ATOM 4469 N N . GLN A 1 556 ? 16.170 9.809 39.923 1.00 71.81 556 GLN A N 1
ATOM 4470 C CA . GLN A 1 556 ? 15.992 10.714 38.790 1.00 71.81 556 GLN A CA 1
ATOM 4471 C C . GLN A 1 556 ? 16.722 10.150 37.560 1.00 71.81 556 GLN A C 1
ATOM 4473 O O . GLN A 1 556 ? 17.943 10.029 37.551 1.00 71.81 556 GLN A O 1
ATOM 4478 N N . ARG A 1 557 ? 15.963 9.810 36.511 1.00 75.62 557 ARG A N 1
ATOM 4479 C CA . ARG A 1 557 ? 16.481 9.252 35.253 1.00 75.62 557 ARG A CA 1
ATOM 4480 C C . ARG A 1 557 ? 17.634 10.107 34.705 1.00 75.62 557 ARG A C 1
ATOM 4482 O O . ARG A 1 557 ? 17.452 11.299 34.440 1.00 75.62 557 ARG A O 1
ATOM 4489 N N . LEU A 1 558 ? 18.793 9.471 34.508 1.00 79.25 558 LEU A N 1
ATOM 4490 C CA . LEU A 1 558 ? 20.059 10.066 34.070 1.00 79.25 558 LEU A CA 1
ATOM 4491 C C . LEU A 1 558 ? 20.697 11.058 35.079 1.00 79.25 558 LEU A C 1
ATOM 4493 O O . LEU A 1 558 ? 21.303 12.042 34.655 1.00 79.25 558 LEU A O 1
ATOM 4497 N N . SER A 1 559 ? 20.564 10.821 36.396 1.00 83.38 559 SER A N 1
ATOM 4498 C CA . SER A 1 559 ? 21.368 11.475 37.454 1.00 83.38 559 SER A CA 1
ATOM 4499 C C . SER A 1 559 ? 22.690 10.733 37.738 1.00 83.38 559 SER A C 1
ATOM 4501 O O . SER A 1 559 ? 23.032 9.769 37.059 1.00 83.38 559 SER A O 1
ATOM 4503 N N . GLU A 1 560 ? 23.451 11.167 38.749 1.00 79.00 560 GLU A N 1
ATOM 4504 C CA . GLU A 1 560 ? 24.636 10.442 39.255 1.00 79.00 560 GLU A CA 1
ATOM 4505 C C . GLU A 1 560 ? 24.278 9.151 40.020 1.00 79.00 560 GLU A C 1
ATOM 4507 O O . GLU A 1 560 ? 25.111 8.254 40.161 1.00 79.00 560 GLU A O 1
ATOM 4512 N N . ASP A 1 561 ? 23.028 9.039 40.470 1.00 80.94 561 ASP A N 1
ATOM 4513 C CA . ASP A 1 561 ? 22.469 7.879 41.177 1.00 80.94 561 ASP A CA 1
ATOM 4514 C C . ASP A 1 561 ? 21.858 6.842 40.223 1.00 80.94 561 ASP A C 1
ATOM 4516 O O . ASP A 1 561 ? 21.492 5.744 40.640 1.00 80.94 561 ASP A O 1
ATOM 4520 N N . ASP A 1 562 ? 21.727 7.182 38.936 1.00 81.44 562 ASP A N 1
ATOM 4521 C CA . ASP A 1 562 ? 21.267 6.264 37.899 1.00 81.44 562 ASP A CA 1
ATOM 4522 C C . ASP A 1 562 ? 22.309 5.139 37.726 1.00 81.44 562 ASP A C 1
ATOM 4524 O O . ASP A 1 562 ? 23.455 5.420 37.347 1.00 81.44 562 ASP A O 1
ATOM 4528 N N . PRO A 1 563 ? 21.959 3.857 37.967 1.00 81.06 563 PRO A N 1
ATOM 4529 C CA . PRO A 1 563 ? 22.941 2.778 37.937 1.00 81.06 563 PRO A CA 1
ATOM 4530 C C . PRO A 1 563 ? 23.631 2.615 36.578 1.00 81.06 563 PRO A C 1
ATOM 4532 O O . PRO A 1 563 ? 24.7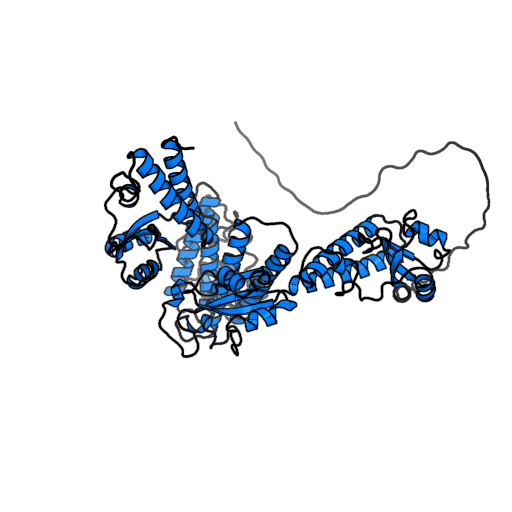52 2.119 36.532 1.00 81.06 563 PRO A O 1
ATOM 4535 N N . ILE A 1 564 ? 23.023 3.072 35.474 1.00 83.25 564 ILE A N 1
ATOM 4536 C CA . ILE A 1 564 ? 23.657 3.054 34.144 1.00 83.25 564 ILE A CA 1
ATOM 4537 C C . ILE A 1 564 ? 24.866 3.996 34.105 1.00 83.25 564 ILE A C 1
ATOM 4539 O O . ILE A 1 564 ? 25.854 3.695 33.437 1.00 83.25 564 ILE A O 1
ATOM 4543 N N . ILE A 1 565 ? 24.813 5.114 34.835 1.00 82.44 565 ILE A N 1
ATOM 4544 C CA . ILE A 1 565 ? 25.923 6.063 34.980 1.00 82.44 565 ILE A CA 1
ATOM 4545 C C . ILE A 1 565 ? 26.967 5.509 35.957 1.00 82.44 565 ILE A C 1
ATOM 4547 O O . ILE A 1 565 ? 28.165 5.581 35.686 1.00 82.44 565 ILE A O 1
ATOM 4551 N N . GLN A 1 566 ? 26.528 4.898 37.063 1.00 80.50 566 GLN A N 1
ATOM 4552 C CA . GLN A 1 566 ? 27.432 4.309 38.060 1.00 80.50 566 GLN A CA 1
ATOM 4553 C C . GLN A 1 566 ? 28.219 3.100 37.533 1.00 80.50 566 GLN A C 1
ATOM 4555 O O . GLN A 1 566 ? 29.371 2.927 37.915 1.00 80.50 566 GLN A O 1
ATOM 4560 N N . MET A 1 567 ? 27.627 2.300 36.638 1.00 78.62 567 MET A N 1
ATOM 4561 C CA . MET A 1 567 ? 28.259 1.130 36.010 1.00 78.62 567 MET A CA 1
ATOM 4562 C C . MET A 1 567 ? 29.287 1.461 34.916 1.00 78.62 567 MET A C 1
ATOM 4564 O O . MET A 1 567 ? 29.908 0.543 34.378 1.00 78.62 567 MET A O 1
ATOM 4568 N N . GLN A 1 568 ? 29.473 2.732 34.546 1.00 82.50 568 GLN A N 1
ATOM 4569 C CA . GLN A 1 568 ? 30.504 3.093 33.571 1.00 82.50 568 GLN A CA 1
ATOM 4570 C C . GLN A 1 568 ? 31.906 2.943 34.187 1.00 82.50 568 GLN A C 1
ATOM 4572 O O . GLN A 1 568 ? 32.091 3.328 35.344 1.00 82.50 568 GLN A O 1
ATOM 4577 N N . PRO A 1 569 ? 32.892 2.413 33.434 1.00 73.50 569 PRO A N 1
ATOM 4578 C CA . PRO A 1 569 ? 34.235 2.140 33.947 1.00 73.50 569 PRO A CA 1
ATOM 4579 C C . PRO A 1 569 ? 34.949 3.405 34.441 1.00 73.50 569 PRO A C 1
ATOM 4581 O O . PRO A 1 569 ? 34.588 4.524 34.065 1.00 73.50 569 PRO A O 1
ATOM 4584 N N . ASP A 1 570 ? 35.957 3.195 35.293 1.00 63.34 570 ASP A N 1
ATOM 4585 C CA . ASP A 1 570 ? 36.545 4.218 36.159 1.00 63.34 570 ASP A CA 1
ATOM 4586 C C . ASP A 1 570 ? 36.909 5.530 35.456 1.00 63.34 570 ASP A C 1
ATOM 4588 O O . ASP A 1 570 ? 37.608 5.577 34.442 1.00 63.34 570 ASP A O 1
ATOM 4592 N N . GLY A 1 571 ? 36.446 6.624 36.058 1.00 65.62 571 GLY A N 1
ATOM 4593 C CA . GLY A 1 571 ? 36.668 7.978 35.581 1.00 65.62 571 GLY A CA 1
ATOM 4594 C C . GLY A 1 571 ? 35.927 9.015 36.421 1.00 65.62 571 GLY A C 1
ATOM 4595 O O . GLY A 1 571 ? 35.054 8.695 37.239 1.00 65.62 571 GLY A O 1
ATOM 4596 N N . ASP A 1 572 ? 36.273 10.278 36.187 1.00 82.44 572 ASP A N 1
ATOM 4597 C CA . ASP A 1 572 ? 35.586 11.439 36.751 1.00 82.44 572 ASP A CA 1
ATOM 4598 C C . ASP A 1 572 ? 34.052 11.363 36.523 1.00 82.44 572 ASP A C 1
ATOM 4600 O O . ASP A 1 572 ? 33.617 10.849 35.482 1.00 82.44 572 ASP A O 1
ATOM 4604 N N . PRO A 1 573 ? 33.205 11.857 37.453 1.00 83.00 573 PRO A N 1
ATOM 4605 C CA . PRO A 1 573 ? 31.751 11.883 37.278 1.00 83.00 573 PRO A CA 1
ATOM 4606 C C . PRO A 1 573 ? 31.257 12.454 35.936 1.00 83.00 573 PRO A C 1
ATOM 4608 O O . PRO A 1 573 ? 30.250 11.971 35.419 1.00 83.00 573 PRO A O 1
ATOM 4611 N N . HIS A 1 574 ? 31.949 13.420 35.321 1.00 82.50 574 HIS A N 1
ATOM 4612 C CA . HIS A 1 574 ? 31.609 13.927 33.985 1.00 82.50 574 HIS A CA 1
ATOM 4613 C C . HIS A 1 574 ? 31.837 12.884 32.883 1.00 82.50 574 HIS A C 1
ATOM 4615 O O . HIS A 1 574 ? 30.973 12.721 32.019 1.00 82.50 574 HIS A O 1
ATOM 4621 N N . MET A 1 575 ? 32.937 12.127 32.937 1.00 83.69 575 MET A N 1
ATOM 4622 C CA . MET A 1 575 ? 33.207 11.042 31.984 1.00 83.69 575 MET A CA 1
ATOM 4623 C C . MET A 1 575 ? 32.234 9.875 32.157 1.00 83.69 575 MET A C 1
ATOM 4625 O O . MET A 1 575 ? 31.744 9.336 31.164 1.00 83.69 575 MET A O 1
ATOM 4629 N N . ARG A 1 576 ? 31.877 9.515 33.398 1.00 84.88 576 ARG A N 1
ATOM 4630 C CA . ARG A 1 576 ? 30.864 8.475 33.648 1.00 84.88 576 ARG A CA 1
ATOM 4631 C C . ARG A 1 576 ? 29.471 8.902 33.163 1.00 84.88 576 ARG A C 1
ATOM 4633 O O . ARG A 1 576 ? 28.806 8.111 32.494 1.00 84.88 576 ARG A O 1
ATOM 4640 N N . LYS A 1 577 ? 29.069 10.169 33.356 1.00 86.31 577 LYS A N 1
ATOM 4641 C CA . LYS A 1 577 ? 27.858 10.739 32.723 1.00 86.31 577 LYS A CA 1
ATOM 4642 C C . LYS A 1 577 ? 27.919 10.664 31.198 1.00 86.31 577 LYS A C 1
ATOM 4644 O O . LYS A 1 577 ? 26.988 10.153 30.585 1.00 86.31 577 LYS A O 1
ATOM 4649 N N . PHE A 1 578 ? 29.009 11.130 30.582 1.00 86.25 578 PHE A N 1
ATOM 4650 C CA . PHE A 1 578 ? 29.173 11.124 29.125 1.00 86.25 578 PHE A CA 1
ATOM 4651 C C . PHE A 1 578 ? 29.075 9.707 28.541 1.00 86.25 578 PHE A C 1
ATOM 4653 O O . PHE A 1 578 ? 28.315 9.486 27.597 1.00 86.25 578 PHE A O 1
ATOM 4660 N N . ASN A 1 579 ? 29.778 8.734 29.126 1.00 85.62 579 ASN A N 1
ATOM 4661 C CA . ASN A 1 579 ? 29.746 7.341 28.679 1.00 85.62 579 ASN A CA 1
ATOM 4662 C C . ASN A 1 579 ? 28.342 6.730 28.823 1.00 85.62 579 ASN A C 1
ATOM 4664 O O . ASN A 1 579 ? 27.835 6.119 27.882 1.00 85.62 579 ASN A O 1
ATOM 4668 N N . GLY A 1 580 ? 27.669 6.954 29.957 1.00 85.94 580 GLY A N 1
ATOM 4669 C CA . GLY A 1 580 ? 26.330 6.420 30.206 1.00 85.94 580 GLY A CA 1
ATOM 4670 C C . GLY A 1 580 ? 25.248 7.065 29.332 1.00 85.94 580 GLY A C 1
ATOM 4671 O O . GLY A 1 580 ? 24.391 6.360 28.799 1.00 85.94 580 GLY A O 1
ATOM 4672 N N . TYR A 1 581 ? 25.320 8.379 29.087 1.00 88.12 581 TYR A N 1
ATOM 4673 C CA . TYR A 1 581 ? 24.431 9.058 28.136 1.00 88.12 581 TYR A CA 1
ATOM 4674 C C . TYR A 1 581 ? 24.636 8.527 26.712 1.00 88.12 581 TYR A C 1
ATOM 4676 O O . TYR A 1 581 ? 23.655 8.281 26.013 1.00 88.12 581 TYR A O 1
ATOM 4684 N N . ASN A 1 582 ? 25.884 8.292 26.289 1.00 86.62 582 ASN A N 1
ATOM 4685 C CA . ASN A 1 582 ? 26.176 7.681 24.991 1.00 86.62 582 ASN A CA 1
ATOM 4686 C C . ASN A 1 582 ? 25.696 6.223 24.906 1.00 86.62 582 ASN A C 1
ATOM 4688 O O . ASN A 1 582 ? 25.199 5.822 23.854 1.00 86.62 582 ASN A O 1
ATOM 4692 N N . HIS A 1 583 ? 25.767 5.442 25.991 1.00 86.75 583 HIS A N 1
ATOM 4693 C CA . HIS A 1 583 ? 25.201 4.090 26.027 1.00 86.75 583 HIS A CA 1
ATOM 4694 C C . HIS A 1 583 ? 23.684 4.118 25.795 1.00 86.75 583 HIS A C 1
ATOM 4696 O O . HIS A 1 583 ? 23.190 3.448 24.890 1.00 86.75 583 HIS A O 1
ATOM 4702 N N . VAL A 1 584 ? 22.944 4.937 26.550 1.00 86.88 584 VAL A N 1
ATOM 4703 C CA . VAL A 1 584 ? 21.484 5.062 26.388 1.00 86.88 584 VAL A CA 1
ATOM 4704 C C . VAL A 1 584 ? 21.133 5.617 25.002 1.00 86.88 584 VAL A C 1
ATOM 4706 O O . VAL A 1 584 ? 20.260 5.070 24.333 1.00 86.88 584 VAL A O 1
ATOM 4709 N N . LEU A 1 585 ? 21.863 6.622 24.508 1.00 87.19 585 LEU A N 1
ATOM 4710 C CA . LEU A 1 585 ? 21.698 7.162 23.153 1.00 87.19 585 LEU A CA 1
ATOM 4711 C C . LEU A 1 585 ? 21.910 6.095 22.067 1.00 87.19 585 LEU A C 1
ATOM 4713 O O . LEU A 1 585 ? 21.190 6.094 21.067 1.00 87.19 585 LEU A O 1
ATOM 4717 N N . ARG A 1 586 ? 22.858 5.169 22.266 1.00 86.06 586 ARG A N 1
ATOM 4718 C CA . ARG A 1 586 ? 23.079 4.020 21.380 1.00 86.06 586 ARG A CA 1
ATOM 4719 C C . ARG A 1 586 ? 21.876 3.075 21.400 1.00 86.06 586 ARG A C 1
ATOM 4721 O O . ARG A 1 586 ? 21.328 2.809 20.335 1.00 86.06 586 ARG A O 1
ATOM 4728 N N . GLN A 1 587 ? 21.408 2.655 22.580 1.00 84.56 587 GLN A N 1
ATOM 4729 C CA . GLN A 1 587 ? 20.234 1.773 22.710 1.00 84.56 587 GLN A CA 1
ATOM 4730 C C . GLN A 1 587 ? 18.976 2.399 22.079 1.00 84.56 587 GLN A C 1
ATOM 4732 O O . GLN A 1 587 ? 18.270 1.738 21.320 1.00 84.56 587 GLN A O 1
ATOM 4737 N N . PHE A 1 588 ? 18.733 3.698 22.295 1.00 84.44 588 PHE A N 1
ATOM 4738 C CA . PHE A 1 588 ? 17.622 4.422 21.665 1.00 84.44 588 PHE A CA 1
ATOM 4739 C C . PHE A 1 588 ? 17.767 4.525 20.138 1.00 84.44 588 PHE A C 1
ATOM 4741 O O . PHE A 1 588 ? 16.775 4.379 19.426 1.00 84.44 588 PHE A O 1
ATOM 4748 N N . LYS A 1 589 ? 18.980 4.725 19.601 1.00 81.50 589 LYS A N 1
ATOM 4749 C CA . LYS A 1 589 ? 19.222 4.736 18.145 1.00 81.50 589 LYS A CA 1
ATOM 4750 C C . LYS A 1 589 ? 19.087 3.347 17.513 1.00 81.50 589 LYS A C 1
ATOM 4752 O O . LYS A 1 589 ? 18.519 3.245 16.427 1.00 81.50 589 LYS A O 1
ATOM 4757 N N . GLU A 1 590 ? 19.534 2.288 18.185 1.00 79.38 590 GLU A N 1
ATOM 4758 C CA . GLU A 1 590 ? 19.359 0.898 17.740 1.00 79.38 590 GLU A CA 1
ATOM 4759 C C . GLU A 1 590 ? 17.877 0.481 17.764 1.00 79.38 590 GLU A C 1
ATOM 4761 O O . GLU A 1 590 ? 17.357 -0.012 16.759 1.00 79.38 590 GLU A O 1
ATOM 4766 N N . ALA A 1 591 ? 17.156 0.761 18.854 1.00 75.00 591 ALA A N 1
ATOM 4767 C CA . ALA A 1 591 ? 15.723 0.489 18.965 1.00 75.00 591 ALA A CA 1
ATOM 4768 C C . ALA A 1 591 ? 14.899 1.301 17.943 1.00 75.00 591 ALA A C 1
ATOM 4770 O O . ALA A 1 591 ? 14.071 0.729 17.227 1.00 75.00 591 ALA A O 1
ATOM 4771 N N . ARG A 1 592 ? 15.208 2.597 17.757 1.00 76.25 592 ARG A N 1
ATOM 4772 C CA . ARG A 1 592 ? 14.622 3.428 16.690 1.00 76.25 592 ARG A CA 1
ATOM 4773 C C . ARG A 1 592 ? 14.875 2.825 15.311 1.00 76.25 592 ARG A C 1
ATOM 4775 O O . ARG A 1 592 ? 13.948 2.747 14.511 1.00 76.25 592 ARG A O 1
ATOM 4782 N N . ALA A 1 593 ? 16.099 2.386 15.011 1.00 67.94 593 ALA A N 1
ATOM 4783 C CA . ALA A 1 593 ? 16.427 1.783 13.717 1.00 67.94 593 ALA A CA 1
ATOM 4784 C C . ALA A 1 593 ? 15.596 0.518 13.434 1.00 67.94 593 ALA A C 1
ATOM 4786 O O . ALA A 1 593 ? 15.186 0.301 12.289 1.00 67.94 593 ALA A O 1
ATOM 4787 N N . LEU A 1 594 ? 15.296 -0.274 14.468 1.00 62.94 594 LEU A N 1
ATOM 4788 C CA . LEU A 1 594 ? 14.445 -1.462 14.385 1.00 62.94 594 LEU A CA 1
ATOM 4789 C C . LEU A 1 594 ? 12.941 -1.141 14.268 1.00 62.94 594 LEU A C 1
ATOM 4791 O O . LEU A 1 594 ? 12.210 -1.953 13.702 1.00 62.94 594 LEU A O 1
ATOM 4795 N N . ARG A 1 595 ? 12.461 0.001 14.789 1.00 62.78 595 ARG A N 1
ATOM 4796 C CA . ARG A 1 595 ? 11.021 0.261 15.006 1.00 62.78 595 ARG A CA 1
ATOM 4797 C C . ARG A 1 595 ? 10.556 1.695 14.666 1.00 62.78 595 ARG A C 1
ATOM 4799 O O . ARG A 1 595 ? 9.885 2.347 15.460 1.00 62.78 595 ARG A O 1
ATOM 4806 N N . GLN A 1 596 ? 10.835 2.174 13.451 1.00 52.97 596 GLN A N 1
ATOM 4807 C CA . GLN A 1 596 ? 10.417 3.507 12.953 1.00 52.97 596 GLN A CA 1
ATOM 4808 C C . GLN A 1 596 ? 8.910 3.637 12.602 1.00 52.97 596 GLN A C 1
ATOM 4810 O O . GLN A 1 596 ? 8.576 4.125 11.525 1.00 52.97 596 GLN A O 1
ATOM 4815 N N . ILE A 1 597 ? 7.989 3.109 13.421 1.00 49.41 597 ILE A N 1
ATOM 4816 C CA . ILE A 1 597 ? 6.653 2.700 12.926 1.00 49.41 597 ILE A CA 1
ATOM 4817 C C . ILE A 1 597 ? 5.448 2.946 13.841 1.00 49.41 597 ILE A C 1
ATOM 4819 O O . ILE A 1 597 ? 4.503 2.155 13.914 1.00 49.41 597 ILE A O 1
ATOM 4823 N N . ASP A 1 598 ? 5.474 4.084 14.506 1.00 59.03 598 ASP A N 1
ATOM 4824 C CA . ASP A 1 598 ? 4.313 4.767 15.074 1.00 59.03 598 ASP A CA 1
ATOM 4825 C C . ASP A 1 598 ? 4.706 6.255 15.146 1.00 59.03 598 ASP A C 1
ATOM 4827 O O . ASP A 1 598 ? 5.858 6.559 15.464 1.00 59.03 598 ASP A O 1
ATOM 4831 N N . GLY A 1 599 ? 3.812 7.178 14.778 1.00 59.19 599 GLY A N 1
ATOM 4832 C CA . GLY A 1 599 ? 4.090 8.618 14.822 1.00 59.19 599 GLY A CA 1
ATOM 4833 C C . GLY A 1 599 ? 4.353 9.098 16.251 1.00 59.19 599 GLY A C 1
ATOM 4834 O O . GLY A 1 599 ? 5.309 9.836 16.494 1.00 59.19 599 GLY A O 1
ATOM 4835 N N . ALA A 1 600 ? 3.570 8.584 17.204 1.00 65.62 600 ALA A N 1
ATOM 4836 C CA . ALA A 1 600 ? 3.745 8.795 18.638 1.00 65.62 600 ALA A CA 1
ATOM 4837 C C . ALA A 1 600 ? 5.133 8.324 19.097 1.00 65.62 600 ALA A C 1
ATOM 4839 O O . ALA A 1 600 ? 5.855 9.027 19.808 1.00 65.62 600 ALA A O 1
ATOM 4840 N N . LEU A 1 601 ? 5.541 7.146 18.618 1.00 72.50 601 LEU A N 1
ATOM 4841 C CA . LEU A 1 601 ? 6.812 6.532 18.973 1.00 72.50 601 LEU A CA 1
ATOM 4842 C C . LEU A 1 601 ? 8.023 7.177 18.288 1.00 72.50 601 LEU A C 1
ATOM 4844 O O . LEU A 1 601 ? 9.086 7.272 18.893 1.00 72.50 601 LEU A O 1
ATOM 4848 N N . MET A 1 602 ? 7.886 7.652 17.052 1.00 75.69 602 MET A N 1
ATOM 4849 C CA . MET A 1 602 ? 8.941 8.397 16.361 1.00 75.69 602 MET A CA 1
ATOM 4850 C C . MET A 1 602 ? 9.188 9.749 17.031 1.00 75.69 602 MET A C 1
ATOM 4852 O O . MET A 1 602 ? 10.340 10.074 17.314 1.00 75.69 602 MET A O 1
ATOM 4856 N N . PHE A 1 603 ? 8.123 10.475 17.383 1.00 76.12 603 PHE A N 1
ATOM 4857 C CA . PHE A 1 603 ? 8.225 11.713 18.155 1.00 76.12 603 PHE A CA 1
ATOM 4858 C C . PHE A 1 603 ? 8.823 11.471 19.553 1.00 76.12 603 PHE A C 1
ATOM 4860 O O . PHE A 1 603 ? 9.643 12.257 20.026 1.00 76.12 603 PHE A O 1
ATOM 4867 N N . TRP A 1 604 ? 8.482 10.348 20.197 1.00 84.44 604 TRP A N 1
ATOM 4868 C CA . TRP A 1 604 ? 9.098 9.903 21.451 1.00 84.44 604 TRP A CA 1
ATOM 4869 C C . TRP A 1 604 ? 10.598 9.607 21.303 1.00 84.44 604 TRP A C 1
ATOM 4871 O O . TRP A 1 604 ? 11.402 10.155 22.056 1.00 84.44 604 TRP A O 1
ATOM 4881 N N . TYR A 1 605 ? 10.999 8.816 20.301 1.00 84.44 605 TYR A N 1
ATOM 4882 C CA . TYR A 1 605 ? 12.411 8.553 20.010 1.00 84.44 605 TYR A CA 1
ATOM 4883 C C . TYR A 1 605 ? 13.183 9.847 19.718 1.00 84.44 605 TYR A C 1
ATOM 4885 O O . TYR A 1 605 ? 14.329 9.970 20.137 1.00 84.44 605 TYR A O 1
ATOM 4893 N N . GLU A 1 606 ? 12.588 10.812 19.013 1.00 84.06 606 GLU A N 1
ATOM 4894 C CA . GLU A 1 606 ? 13.230 12.096 18.704 1.00 84.06 606 GLU A CA 1
ATOM 4895 C C . GLU A 1 606 ? 13.360 13.002 19.930 1.00 84.06 606 GLU A C 1
ATOM 4897 O O . GLU A 1 606 ? 14.459 13.488 20.188 1.00 84.06 606 GLU A O 1
ATOM 4902 N N . LYS A 1 607 ? 12.305 13.140 20.744 1.00 85.62 607 LYS A N 1
ATOM 4903 C CA . LYS A 1 607 ? 12.331 13.796 22.067 1.00 85.62 607 LYS A CA 1
ATOM 4904 C C . LYS A 1 607 ? 13.479 13.261 22.933 1.00 85.62 607 LYS A C 1
ATOM 4906 O O . LYS A 1 607 ? 14.261 14.039 23.474 1.00 85.62 607 LYS A O 1
ATOM 4911 N N . GLU A 1 608 ? 13.590 11.939 23.043 1.00 88.69 608 GLU A N 1
ATOM 4912 C CA . GLU A 1 608 ? 14.576 11.261 23.892 1.00 88.69 608 GLU A CA 1
ATOM 4913 C C . GLU A 1 608 ? 16.008 11.369 23.340 1.00 88.69 608 GLU A C 1
ATOM 4915 O O . GLU A 1 608 ? 16.931 11.723 24.075 1.00 88.69 608 GLU A O 1
ATOM 4920 N N . ILE A 1 609 ? 16.201 11.154 22.032 1.00 88.31 609 ILE A N 1
ATOM 4921 C CA . ILE A 1 609 ? 17.501 11.332 21.360 1.00 88.31 609 ILE A CA 1
ATOM 4922 C C . ILE A 1 609 ? 17.974 12.790 21.462 1.00 88.31 609 ILE A C 1
ATOM 4924 O O . ILE A 1 609 ? 19.142 13.026 21.770 1.00 88.31 609 ILE A O 1
ATOM 4928 N N . MET A 1 610 ? 17.088 13.771 21.259 1.00 85.88 610 MET A N 1
ATOM 4929 C CA . MET A 1 610 ? 17.440 15.192 21.339 1.00 85.88 610 MET A CA 1
ATOM 4930 C C . MET A 1 610 ? 17.771 15.648 22.763 1.00 85.88 610 MET A C 1
ATOM 4932 O O . MET A 1 610 ? 18.692 16.452 22.925 1.00 85.88 610 MET A O 1
ATOM 4936 N N . ASP A 1 611 ? 17.083 15.150 23.798 1.00 86.12 611 ASP A N 1
ATOM 4937 C CA . ASP A 1 611 ? 17.441 15.470 25.186 1.00 86.12 611 ASP A CA 1
ATOM 4938 C C . ASP A 1 611 ? 18.804 14.866 25.557 1.00 86.12 611 ASP A C 1
ATOM 4940 O O . ASP A 1 611 ? 19.670 15.574 26.072 1.00 86.12 611 ASP A O 1
ATOM 4944 N N . LEU A 1 612 ? 19.063 13.604 25.193 1.00 88.00 612 LEU A N 1
ATOM 4945 C CA . LEU A 1 612 ? 20.374 12.962 25.366 1.00 88.00 612 LEU A CA 1
ATOM 4946 C C . LEU A 1 612 ? 21.494 13.735 24.647 1.00 88.00 612 LEU A C 1
ATOM 4948 O O . LEU A 1 612 ? 22.511 14.061 25.259 1.00 88.00 612 LEU A O 1
ATOM 4952 N N . GLU A 1 613 ? 21.300 14.113 23.383 1.00 87.81 613 GLU A N 1
ATOM 4953 C CA . GLU A 1 613 ? 22.272 14.910 22.620 1.00 87.81 613 GLU A CA 1
ATOM 4954 C C . GLU A 1 613 ? 22.405 16.361 23.119 1.00 87.81 613 GLU A C 1
ATOM 4956 O O . GLU A 1 613 ? 23.443 16.992 22.903 1.00 87.81 613 GLU A O 1
ATOM 4961 N N . SER A 1 614 ? 21.390 16.912 23.794 1.00 87.38 614 SER A N 1
ATOM 4962 C CA . SER A 1 614 ? 21.491 18.196 24.501 1.00 87.38 614 SER A CA 1
ATOM 4963 C C . SER A 1 614 ? 22.318 18.050 25.780 1.00 87.38 614 SER A C 1
ATOM 4965 O O . SER A 1 614 ? 23.206 18.864 26.032 1.00 87.38 614 SER A O 1
ATOM 4967 N N . ARG A 1 615 ? 22.080 16.994 26.569 1.00 86.62 615 ARG A N 1
ATOM 4968 C CA . ARG A 1 615 ? 22.829 16.692 27.799 1.00 86.62 615 ARG A CA 1
ATOM 4969 C C . ARG A 1 615 ? 24.304 16.404 27.518 1.00 86.62 615 ARG A C 1
ATOM 4971 O O . ARG A 1 615 ? 25.150 16.940 28.224 1.00 86.62 615 ARG A O 1
ATOM 4978 N N . ILE A 1 616 ? 24.617 15.633 26.473 1.00 86.06 616 ILE A N 1
ATOM 4979 C CA . ILE A 1 616 ? 26.000 15.354 26.044 1.00 86.06 616 ILE A CA 1
ATOM 4980 C C . ILE A 1 616 ? 26.712 16.654 25.637 1.00 86.06 616 ILE A C 1
ATOM 4982 O O . ILE A 1 616 ? 27.797 16.928 26.146 1.00 86.06 616 ILE A O 1
ATOM 4986 N N . ARG A 1 617 ? 26.080 17.517 24.823 1.00 85.94 617 ARG A N 1
ATOM 4987 C CA . ARG A 1 617 ? 26.642 18.838 24.471 1.00 85.94 617 ARG A CA 1
ATOM 4988 C C . ARG A 1 617 ? 26.929 19.712 25.696 1.00 85.94 617 ARG A C 1
ATOM 4990 O O . ARG A 1 617 ? 27.972 20.355 25.748 1.00 85.94 617 ARG A O 1
ATOM 4997 N N . ARG A 1 618 ? 26.061 19.699 26.715 1.00 87.06 618 ARG A N 1
ATOM 4998 C CA . ARG A 1 618 ? 26.269 20.449 27.974 1.00 87.06 618 ARG A CA 1
ATOM 4999 C C . ARG A 1 618 ? 27.428 19.932 28.837 1.00 87.06 618 ARG A C 1
ATOM 5001 O O . ARG A 1 618 ? 27.835 20.648 29.745 1.00 87.06 618 ARG A O 1
ATOM 5008 N N . LEU A 1 619 ? 27.958 18.734 28.576 1.00 84.00 619 LEU A N 1
ATOM 5009 C CA . LEU A 1 619 ? 29.160 18.225 29.249 1.00 84.00 619 LEU A CA 1
ATOM 5010 C C . LEU A 1 619 ? 30.471 18.693 28.586 1.00 84.00 619 LEU A C 1
ATOM 5012 O O . LEU A 1 619 ? 31.525 18.468 29.167 1.00 84.00 619 LEU A O 1
ATOM 5016 N N . GLY A 1 620 ? 30.423 19.348 27.417 1.00 71.88 620 GLY A N 1
ATOM 5017 C CA . GLY A 1 620 ? 31.604 19.928 26.755 1.00 71.88 620 GLY A CA 1
ATOM 5018 C C . GLY A 1 620 ? 32.432 18.966 25.889 1.00 71.88 620 GLY A C 1
ATOM 5019 O O . GLY A 1 620 ? 33.561 19.293 25.544 1.00 71.88 620 GLY A O 1
ATOM 5020 N N . TYR A 1 621 ? 31.885 17.799 25.534 1.00 63.03 621 TYR A N 1
ATOM 5021 C CA . TYR A 1 621 ? 32.566 16.744 24.763 1.00 63.03 621 TYR A CA 1
ATOM 5022 C C . TYR A 1 621 ? 32.003 16.592 23.332 1.00 63.03 621 TYR A C 1
ATOM 5024 O O . TYR A 1 621 ? 31.646 15.485 22.921 1.00 63.03 621 TYR A O 1
ATOM 5032 N N . VAL A 1 622 ? 31.853 17.705 22.602 1.00 53.66 622 VAL A N 1
ATOM 5033 C CA . VAL A 1 622 ? 31.341 17.765 21.213 1.00 53.66 622 VAL A CA 1
ATOM 5034 C C . VAL A 1 622 ? 32.111 18.808 20.413 1.00 53.66 622 VAL A C 1
ATOM 5036 O O . VAL A 1 622 ? 32.212 19.941 20.930 1.00 53.66 622 VAL A O 1
#